Protein AF-A0A948SR44-F1 (afdb_monomer_lite)

Sequence (592 aa):
MKGLRSACSEPSGSTTYFDCRSCTASMGGALRPRSTVASIEKSAGKRSSASAGLSAGAGSPSSVPTRSSGAGPGAVHAASARSVAAAARRAARARRERIGKRSPAKSVTGKARCYPSPFRMRTSVTWLNDYLDRPASAEEQATLLTAAGLNFDGGDVADNGEPWQEIETTSNRGDCLCHVGLARELCAMSGRRLKPPAAAPRATGGPAAKAVAVRNHDPAACPRYVARVITGVKVGPSPEWLQRRLRAIGQIPRNNLVDCTNFVLFELGHPTHVFDLGTLRGKAIEIRRARKDERFLPIGEGAQELTLAGGELVIADAERPVAIAGVKGGAATAVTAGTTDVLLEIAAFDPVAVRASSRGLRLSSDSSYRFERGVHPAELDAAADRLAALVLETAGGTLLDGAVEAGAPLPPARTVRVRPARVASLLGTPIPVEEVVRALDTLGFSPVPRGDAIDCTVPPRRIDVEREIDLIEEVCRIHGLDRVPMRETLAVRVAPVEPQVSAPRALKSLLVGLGFVESVTHTLVSERSAAPFLRPGEHALRVGDERAGGTPVLRPSVLASLLEVRRRNADAGIAGLRLFEFARRFALRADG

Secondary structure (DSSP, 8-state):
--------------------------------------------------------------------------------TTHHHHHHHHHHHHHHTT--S-PPPP-----------S--EEEEHHHHHHTBSS---HHHHHHHHHHTT-EEEEEEE-TTS-EEEEEE--TT-GGGSSHHHHHHHHHHHHTPPB-PPP--PPP-SSBGGGT-EEEES-TTT-SEEEEEEEES----PPPHHHHHHHHHTT-----HHHHHHHHHHHHHS--EEEEETTTSGGGEEEEEEPPTT-EE-BSSTT--PEEP-S--EEEE-SSSEEEETTTEEBGGG---TT--SEEEEEEE--HHHHHHHHHHTT---HHHHHHTT---GGGHHHHHHHHHHHHHHHH--EEPBS-EEEEPPPPPPPEEEE-HHHHHHHHSS---HHHHHHHHHHTT--EEEETTEEEEE--TT-TT--SHHHHHHHHHHHH-GGGSPPPS-----PPPPPHHHHHHHHHHHHHHHTTPEE----SEE-HHHHGGGPPTTEE--B---GGGTT--EEPS-HHHHHHHHHHHHHHTT-----EE-------EETT-

Radius of gyration: 35.46 Å; chains: 1; bounding box: 107×74×106 Å

Structure (mmCIF, N/CA/C/O backbone):
data_AF-A0A948SR44-F1
#
_entry.id   AF-A0A948SR44-F1
#
loop_
_atom_site.group_PDB
_atom_site.id
_atom_site.type_symbol
_atom_site.label_atom_id
_atom_site.label_alt_id
_atom_site.label_comp_id
_atom_site.label_asym_id
_atom_site.label_entity_id
_atom_site.label_seq_id
_atom_site.pdbx_PDB_ins_code
_atom_site.Cartn_x
_atom_site.Cartn_y
_atom_site.Cartn_z
_atom_site.occupancy
_atom_site.B_iso_or_equiv
_atom_site.auth_seq_id
_atom_site.auth_comp_id
_atom_site.auth_asym_id
_atom_site.auth_atom_id
_atom_site.pdbx_PDB_model_num
ATOM 1 N N . MET A 1 1 ? 39.463 -13.042 -71.184 1.00 32.03 1 MET A N 1
ATOM 2 C CA . MET A 1 1 ? 39.809 -11.676 -71.648 1.00 32.03 1 MET A CA 1
ATOM 3 C C . MET A 1 1 ? 39.903 -10.794 -70.405 1.00 32.03 1 MET A C 1
ATOM 5 O O . MET A 1 1 ? 38.896 -10.646 -69.738 1.00 32.03 1 MET A O 1
ATOM 9 N N . LYS A 1 2 ? 41.087 -10.611 -69.804 1.00 27.77 2 LYS A N 1
ATOM 10 C CA . LYS A 1 2 ? 42.069 -9.518 -70.008 1.00 27.77 2 LYS A CA 1
ATOM 11 C C . LYS A 1 2 ? 41.503 -8.090 -69.846 1.00 27.77 2 LYS A C 1
ATOM 13 O O . LYS A 1 2 ? 40.742 -7.657 -70.697 1.00 27.77 2 LYS A O 1
ATOM 18 N N . GLY A 1 3 ? 42.053 -7.376 -68.849 1.00 28.42 3 GLY A N 1
ATOM 19 C CA . GLY A 1 3 ? 42.149 -5.905 -68.740 1.00 28.42 3 GLY A CA 1
ATOM 20 C C . GLY A 1 3 ? 41.019 -5.247 -67.935 1.00 28.42 3 GLY A C 1
ATOM 21 O O . GLY A 1 3 ? 39.873 -5.580 -68.162 1.00 28.42 3 GLY A O 1
ATOM 22 N N . LEU A 1 4 ? 41.226 -4.320 -66.993 1.00 26.72 4 LEU A N 1
ATOM 23 C CA . LEU A 1 4 ? 42.393 -3.514 -66.625 1.00 26.72 4 LEU A CA 1
ATOM 24 C C . LEU A 1 4 ? 42.277 -3.033 -65.162 1.00 26.72 4 LEU A C 1
ATOM 26 O O . LEU A 1 4 ? 41.190 -2.914 -64.608 1.00 26.72 4 LEU A O 1
ATOM 30 N N . ARG A 1 5 ? 43.442 -2.743 -64.574 1.00 29.03 5 ARG A N 1
ATOM 31 C CA . ARG A 1 5 ? 43.679 -2.157 -63.247 1.00 29.03 5 ARG A CA 1
ATOM 32 C C . ARG A 1 5 ? 43.415 -0.642 -63.245 1.00 29.03 5 ARG A C 1
ATOM 34 O O . ARG A 1 5 ? 43.778 0.013 -64.215 1.00 29.03 5 ARG A O 1
ATOM 41 N N . SER A 1 6 ? 43.026 -0.082 -62.098 1.00 26.80 6 SER A N 1
ATOM 42 C CA . SER A 1 6 ? 43.653 1.148 -61.582 1.00 26.80 6 SER A CA 1
ATOM 43 C C . SER A 1 6 ? 43.547 1.216 -60.057 1.00 26.80 6 SER A C 1
ATOM 45 O O . SER A 1 6 ? 42.462 1.088 -59.495 1.00 26.80 6 SER A O 1
ATOM 47 N N . ALA A 1 7 ? 44.695 1.410 -59.416 1.00 26.88 7 ALA A N 1
ATOM 48 C CA . ALA A 1 7 ? 44.876 1.652 -57.994 1.00 26.88 7 ALA A CA 1
ATOM 49 C C . ALA A 1 7 ? 44.863 3.162 -57.695 1.00 26.88 7 ALA A C 1
ATOM 51 O O . ALA A 1 7 ? 45.322 3.926 -58.536 1.00 26.88 7 ALA A O 1
ATOM 52 N N . CYS A 1 8 ? 44.408 3.541 -56.498 1.00 23.77 8 CYS A N 1
ATOM 53 C CA . CYS A 1 8 ? 44.755 4.763 -55.747 1.00 23.77 8 CYS A CA 1
ATOM 54 C C . CYS A 1 8 ? 44.333 4.497 -54.286 1.00 23.77 8 CYS A C 1
ATOM 56 O O . CYS A 1 8 ? 43.147 4.374 -54.004 1.00 23.77 8 CYS A O 1
ATOM 58 N N . SER A 1 9 ? 45.250 4.035 -53.431 1.00 26.42 9 SER A N 1
ATOM 59 C CA . SER A 1 9 ? 46.101 4.831 -52.524 1.00 26.42 9 SER A CA 1
ATOM 60 C C . SER A 1 9 ? 45.364 5.309 -51.262 1.00 26.42 9 SER A C 1
ATOM 62 O O . SER A 1 9 ? 44.596 6.269 -51.293 1.00 26.42 9 SER A O 1
ATOM 64 N N . GLU A 1 10 ? 45.650 4.620 -50.156 1.00 26.20 10 GLU A N 1
ATOM 65 C CA . GLU A 1 10 ? 45.365 5.014 -48.773 1.00 26.20 10 GLU A CA 1
ATOM 66 C C . GLU A 1 10 ? 46.025 6.356 -48.408 1.00 26.20 10 GLU A C 1
ATOM 68 O O . GLU A 1 10 ? 47.126 6.650 -48.881 1.00 26.20 10 GLU A O 1
ATOM 73 N N . PRO A 1 11 ? 45.452 7.097 -47.448 1.00 28.73 11 PRO A N 1
ATOM 74 C CA . PRO A 1 11 ? 46.230 7.879 -46.509 1.00 28.73 11 PRO A CA 1
ATOM 75 C C . PRO A 1 11 ? 46.216 7.202 -45.135 1.00 28.73 11 PRO A C 1
ATOM 77 O O . PRO A 1 11 ? 45.189 7.086 -44.465 1.00 28.73 11 PRO A O 1
ATOM 80 N N . SER A 1 12 ? 47.412 6.808 -44.710 1.00 29.56 12 SER A N 1
ATOM 81 C CA . SER A 1 12 ? 47.789 6.532 -43.331 1.00 29.56 12 SER A CA 1
ATOM 82 C C . SER A 1 12 ? 47.390 7.693 -42.411 1.00 29.56 12 SER A C 1
ATOM 84 O O . SER A 1 12 ? 47.919 8.799 -42.527 1.00 29.56 12 SER A O 1
ATOM 86 N N . GLY A 1 13 ? 46.487 7.424 -41.473 1.00 25.50 13 GLY A N 1
ATOM 87 C CA . GLY A 1 13 ? 46.111 8.333 -40.395 1.00 25.50 13 GLY A CA 1
ATOM 88 C C . GL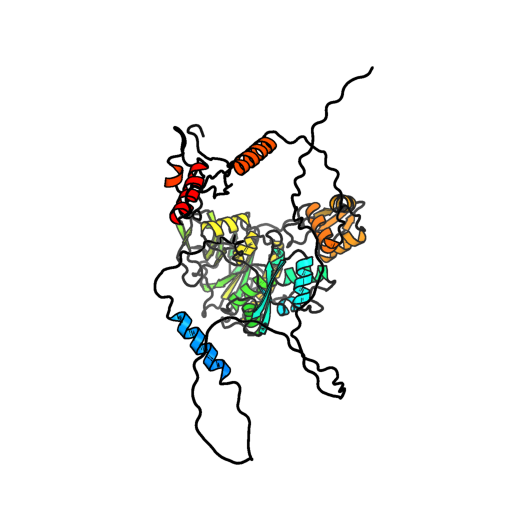Y A 1 13 ? 45.884 7.536 -39.120 1.00 25.50 13 GLY A C 1
ATOM 89 O O . GLY A 1 13 ? 44.780 7.062 -38.862 1.00 25.50 13 GLY A O 1
ATOM 90 N N . SER A 1 14 ? 46.945 7.366 -38.333 1.00 26.50 14 SER A N 1
ATOM 91 C CA . SER A 1 14 ? 46.899 6.804 -36.986 1.00 26.50 14 SER A CA 1
ATOM 92 C C . SER A 1 14 ? 45.957 7.637 -36.114 1.00 26.50 14 SER A C 1
ATOM 94 O O . SER A 1 14 ? 46.321 8.718 -35.652 1.00 26.50 14 SER A O 1
ATOM 96 N N . THR A 1 15 ? 44.744 7.137 -35.895 1.00 24.95 15 THR A N 1
ATOM 97 C CA . THR A 1 15 ? 43.820 7.682 -34.901 1.00 24.95 15 THR A CA 1
ATOM 98 C C . THR A 1 15 ? 43.794 6.710 -33.738 1.00 24.95 15 THR A C 1
ATOM 100 O O . THR A 1 15 ? 43.246 5.615 -33.833 1.00 24.95 15 THR A O 1
ATOM 103 N N . THR A 1 16 ? 44.441 7.100 -32.647 1.00 23.78 16 THR A N 1
ATOM 104 C CA . THR A 1 16 ? 44.384 6.429 -31.352 1.00 23.78 16 THR A CA 1
ATOM 105 C C . THR A 1 16 ? 42.935 6.454 -30.867 1.00 23.78 16 THR A C 1
ATOM 107 O O . THR A 1 16 ? 42.444 7.470 -30.377 1.00 23.78 16 THR A O 1
ATOM 110 N N . TYR A 1 17 ? 42.224 5.342 -31.038 1.00 22.47 17 TYR A N 1
ATOM 111 C CA . TYR A 1 17 ? 40.960 5.098 -30.358 1.00 22.47 17 TYR A CA 1
ATOM 112 C C . TYR A 1 17 ? 41.281 4.747 -28.902 1.00 22.47 17 TYR A C 1
ATOM 114 O O . TYR A 1 17 ? 41.867 3.704 -28.623 1.00 22.47 17 TYR A O 1
ATOM 122 N N . PHE A 1 18 ? 40.915 5.626 -27.968 1.00 22.59 18 PHE A N 1
ATOM 123 C CA . PHE A 1 18 ? 40.733 5.221 -26.577 1.00 22.59 18 PHE A CA 1
ATOM 124 C C . PHE A 1 18 ? 39.450 4.390 -26.519 1.00 22.59 18 PHE A C 1
ATOM 126 O O . PHE A 1 18 ? 38.344 4.920 -26.415 1.00 22.59 18 PHE A O 1
ATOM 133 N N . ASP A 1 19 ? 39.619 3.081 -26.656 1.00 22.66 19 ASP A N 1
ATOM 134 C CA . ASP A 1 19 ? 38.599 2.095 -26.346 1.00 22.66 19 ASP A CA 1
ATOM 135 C C . ASP A 1 19 ? 38.562 1.926 -24.820 1.00 22.66 19 ASP A C 1
ATOM 137 O O . ASP A 1 19 ? 39.536 1.499 -24.201 1.00 22.66 19 ASP A O 1
ATOM 141 N N . CYS A 1 20 ? 37.463 2.340 -24.190 1.00 21.33 20 CYS A N 1
ATOM 142 C CA . CYS A 1 20 ? 37.204 2.074 -22.780 1.00 21.33 20 CYS A CA 1
ATOM 143 C C . CYS A 1 20 ? 36.020 1.115 -22.692 1.00 21.33 20 CYS A C 1
ATOM 145 O O . CYS A 1 20 ? 34.874 1.508 -22.460 1.00 21.33 20 CYS A O 1
ATOM 147 N N . ARG A 1 21 ? 36.322 -0.166 -22.900 1.00 22.80 21 ARG A N 1
ATOM 148 C CA . ARG A 1 21 ? 35.551 -1.286 -22.370 1.00 22.80 21 ARG A CA 1
ATOM 149 C C . ARG A 1 21 ? 36.509 -2.316 -21.786 1.00 22.80 21 ARG A C 1
ATOM 151 O O . ARG A 1 21 ? 37.095 -3.108 -22.511 1.00 22.80 21 ARG A O 1
ATOM 158 N N . SER A 1 22 ? 36.572 -2.365 -20.463 1.00 23.50 22 SER A N 1
ATOM 159 C CA . SER A 1 22 ? 36.711 -3.635 -19.758 1.00 23.50 22 SER A CA 1
ATOM 160 C C . SER A 1 22 ? 36.036 -3.569 -18.390 1.00 23.50 22 SER A C 1
ATOM 162 O O . SER A 1 22 ? 36.180 -2.632 -17.608 1.00 23.50 22 SER A O 1
ATOM 164 N N . CYS A 1 23 ? 35.211 -4.588 -18.190 1.00 21.28 23 CYS A N 1
ATOM 165 C CA . CYS A 1 23 ? 34.472 -4.970 -17.007 1.00 21.28 23 CYS A CA 1
ATOM 166 C C . CYS A 1 23 ? 35.320 -5.071 -15.726 1.00 21.28 23 CYS A C 1
ATOM 168 O O . CYS A 1 23 ? 36.438 -5.573 -15.734 1.00 21.28 23 CYS A O 1
ATOM 170 N N . THR A 1 24 ? 34.694 -4.628 -14.633 1.00 25.09 24 THR A N 1
ATOM 171 C CA . THR A 1 24 ? 34.648 -5.216 -13.281 1.00 25.09 24 THR A CA 1
ATOM 172 C C . THR A 1 24 ? 35.725 -6.224 -12.864 1.00 25.09 24 THR A C 1
ATOM 174 O O . THR A 1 24 ? 35.754 -7.353 -13.349 1.00 25.09 24 THR A O 1
ATOM 177 N N . ALA A 1 25 ? 36.430 -5.893 -11.779 1.00 22.66 25 ALA A N 1
ATOM 178 C CA . ALA A 1 25 ? 36.800 -6.865 -10.757 1.00 22.66 25 ALA A CA 1
ATOM 179 C C . ALA A 1 25 ? 36.624 -6.249 -9.358 1.00 22.66 25 ALA A C 1
ATOM 181 O O . ALA A 1 25 ? 36.996 -5.106 -9.101 1.00 22.66 25 ALA A O 1
ATOM 182 N N . SER A 1 26 ? 35.997 -7.043 -8.496 1.00 23.89 26 SER A N 1
ATOM 183 C CA . SER A 1 26 ? 35.790 -6.900 -7.055 1.00 23.89 26 SER A CA 1
ATOM 184 C C . SER A 1 26 ? 36.950 -6.279 -6.273 1.00 23.89 26 SER A C 1
ATOM 186 O O . SER A 1 26 ? 38.090 -6.634 -6.541 1.00 23.89 26 SER A O 1
ATOM 188 N N . MET A 1 27 ? 36.636 -5.494 -5.236 1.00 23.95 27 MET A N 1
ATOM 189 C CA . MET A 1 27 ? 37.148 -5.550 -3.846 1.00 23.95 27 MET A CA 1
ATOM 190 C C . MET A 1 27 ? 36.381 -4.454 -3.081 1.00 23.95 27 MET A C 1
ATOM 192 O O . MET A 1 27 ? 36.293 -3.325 -3.545 1.00 23.95 27 MET A O 1
ATOM 196 N N . GLY A 1 28 ? 35.663 -4.729 -1.996 1.00 23.19 28 GLY A N 1
ATOM 197 C CA . GLY A 1 28 ? 36.169 -5.372 -0.787 1.00 23.19 28 GLY A CA 1
ATOM 198 C C . GLY A 1 28 ? 36.473 -4.268 0.232 1.00 23.19 28 GLY A C 1
ATOM 199 O O . GLY A 1 28 ? 37.236 -3.354 -0.059 1.00 23.19 28 GLY A O 1
ATOM 200 N N . GLY A 1 29 ? 35.797 -4.311 1.382 1.00 24.59 29 GLY A N 1
ATOM 201 C CA . GLY A 1 29 ? 35.664 -3.220 2.349 1.00 24.59 29 GLY A CA 1
ATOM 202 C C . GLY A 1 29 ? 36.954 -2.515 2.785 1.00 24.59 29 GLY A C 1
ATOM 203 O O . GLY A 1 29 ? 37.979 -3.131 3.067 1.00 24.59 29 GLY A O 1
ATOM 204 N N . ALA A 1 30 ? 36.864 -1.193 2.933 1.00 23.64 30 ALA A N 1
ATOM 205 C CA . ALA A 1 30 ? 37.888 -0.384 3.578 1.00 23.64 30 ALA A CA 1
ATOM 206 C C . ALA A 1 30 ? 37.836 -0.584 5.105 1.00 23.64 30 ALA A C 1
ATOM 208 O O . ALA A 1 30 ? 37.155 0.136 5.837 1.00 23.64 30 ALA A O 1
ATOM 209 N N . LEU A 1 31 ? 38.584 -1.577 5.588 1.00 24.83 31 LEU A N 1
ATOM 210 C CA . LEU A 1 31 ? 39.013 -1.675 6.980 1.00 24.83 31 LEU A CA 1
ATOM 211 C C . LEU A 1 31 ? 40.046 -0.576 7.276 1.00 24.83 31 LEU A C 1
ATOM 213 O O . LEU A 1 31 ? 41.020 -0.384 6.551 1.00 24.83 31 LEU A O 1
ATOM 217 N N . ARG A 1 32 ? 39.816 0.149 8.374 1.00 24.95 32 ARG A N 1
ATOM 218 C CA . ARG A 1 32 ? 40.737 1.137 8.956 1.00 24.95 32 ARG A CA 1
ATOM 219 C C . ARG A 1 32 ? 42.116 0.500 9.207 1.00 24.95 32 ARG A C 1
ATOM 221 O O . ARG A 1 32 ? 42.153 -0.612 9.736 1.00 24.95 32 ARG A O 1
ATOM 228 N N . PRO A 1 33 ? 43.245 1.186 8.945 1.00 24.55 33 PRO A N 1
ATOM 229 C CA . PRO A 1 33 ? 44.553 0.615 9.231 1.00 24.55 33 PRO A CA 1
ATOM 230 C C . PRO A 1 33 ? 44.781 0.562 10.748 1.00 24.55 33 PRO A C 1
ATOM 232 O O . PRO A 1 33 ? 44.991 1.582 11.405 1.00 24.55 33 PRO A O 1
ATOM 235 N N . ARG A 1 34 ? 44.742 -0.652 11.308 1.00 23.08 34 ARG A N 1
ATOM 236 C CA . ARG A 1 34 ? 45.440 -0.992 12.551 1.00 23.08 34 ARG A CA 1
ATOM 237 C C . ARG A 1 34 ? 46.899 -1.254 12.183 1.00 23.08 34 ARG A C 1
ATOM 239 O O . ARG A 1 34 ? 47.189 -2.165 11.418 1.00 23.08 34 ARG A O 1
ATOM 246 N N . SER A 1 35 ? 47.812 -0.450 12.713 1.00 23.91 35 SER A N 1
ATOM 247 C CA . SER A 1 35 ? 49.251 -0.682 12.613 1.00 23.91 35 SER A CA 1
ATOM 248 C C . SER A 1 35 ? 49.639 -1.873 13.488 1.00 23.91 35 SER A C 1
ATOM 250 O O . SER A 1 35 ? 49.479 -1.816 14.708 1.00 23.91 35 SER A O 1
ATOM 252 N N . THR A 1 36 ? 50.157 -2.937 12.883 1.00 23.00 36 THR A N 1
ATOM 253 C CA . THR A 1 36 ? 50.847 -4.022 13.590 1.00 23.00 36 THR A CA 1
ATOM 254 C C . THR A 1 36 ? 52.317 -3.970 13.196 1.00 23.00 36 THR A C 1
ATOM 256 O O . THR A 1 36 ? 52.651 -3.946 12.015 1.00 23.00 36 THR A O 1
ATOM 259 N N . VAL A 1 37 ? 53.186 -3.881 14.199 1.00 22.73 37 VAL A N 1
ATOM 260 C CA . VAL A 1 37 ? 54.641 -3.909 14.045 1.00 22.73 37 VAL A CA 1
ATOM 261 C C . VAL A 1 37 ? 55.049 -5.358 13.810 1.00 22.73 37 VAL A C 1
ATOM 263 O O . VAL A 1 37 ? 54.844 -6.195 14.686 1.00 22.73 37 VAL A O 1
ATOM 266 N N . ALA A 1 38 ? 55.627 -5.649 12.649 1.00 22.39 38 ALA A N 1
ATOM 267 C CA . ALA A 1 38 ? 56.268 -6.925 12.373 1.00 22.39 38 ALA A CA 1
ATOM 268 C C . ALA A 1 38 ? 57.770 -6.689 12.171 1.00 22.39 38 ALA A C 1
ATOM 270 O O . ALA A 1 38 ? 58.180 -6.053 11.206 1.00 22.39 38 ALA A O 1
ATOM 271 N N . SER A 1 39 ? 58.541 -7.203 13.133 1.00 23.44 39 SER A N 1
ATOM 272 C CA . SER A 1 39 ? 59.989 -7.465 13.120 1.00 23.44 39 SER A CA 1
ATOM 273 C C . SER A 1 39 ? 60.963 -6.305 12.861 1.00 23.44 39 SER A C 1
ATOM 275 O O . SER A 1 39 ? 61.016 -5.689 11.803 1.00 23.44 39 SER A O 1
ATOM 277 N N . ILE A 1 40 ? 61.820 -6.103 13.864 1.00 21.75 40 ILE A N 1
ATOM 278 C CA . ILE A 1 40 ? 63.070 -5.349 13.820 1.00 21.75 40 ILE A CA 1
ATOM 279 C C . ILE A 1 40 ? 64.179 -6.359 13.524 1.00 21.75 40 ILE A C 1
ATOM 281 O O . ILE A 1 40 ? 64.438 -7.225 14.356 1.00 21.75 40 ILE A O 1
ATOM 285 N N . GLU A 1 41 ? 64.878 -6.201 12.404 1.00 22.33 41 GLU A N 1
ATOM 286 C CA . GLU A 1 41 ? 66.204 -6.790 12.224 1.00 22.33 41 GLU A CA 1
ATOM 287 C C . GLU A 1 41 ? 67.242 -5.678 12.088 1.00 22.33 41 GLU A C 1
ATOM 289 O O . GLU A 1 41 ? 67.149 -4.779 11.253 1.00 22.33 41 GLU A O 1
ATOM 294 N N . LYS A 1 42 ? 68.226 -5.727 12.989 1.00 20.27 42 LYS A N 1
ATOM 295 C CA . LYS A 1 42 ? 69.430 -4.903 12.970 1.00 20.27 42 LYS A CA 1
ATOM 296 C C . LYS A 1 42 ? 70.442 -5.570 12.047 1.00 20.27 42 LYS A C 1
ATOM 298 O O . LYS A 1 42 ? 70.819 -6.710 12.296 1.00 20.27 42 LYS A O 1
ATOM 303 N N . SER A 1 43 ? 70.991 -4.823 11.098 1.00 22.73 43 SER A N 1
ATOM 304 C CA . SER A 1 43 ? 72.321 -5.114 10.568 1.00 22.73 43 SER A CA 1
ATOM 305 C C . SER A 1 43 ? 73.217 -3.889 10.710 1.00 22.73 43 SER A C 1
ATOM 307 O O . SER A 1 43 ? 72.810 -2.735 10.569 1.00 22.73 43 SER A O 1
ATOM 309 N N . ALA A 1 44 ? 74.432 -4.179 11.152 1.00 24.33 44 ALA A N 1
ATOM 310 C CA . ALA A 1 44 ? 75.452 -3.241 11.557 1.00 24.33 44 ALA A CA 1
ATOM 311 C C . ALA A 1 44 ? 76.312 -2.815 10.361 1.00 24.33 44 ALA A C 1
ATOM 313 O O . ALA A 1 44 ? 76.577 -3.618 9.473 1.00 24.33 44 ALA A O 1
ATOM 314 N N . GLY A 1 45 ? 76.863 -1.600 10.421 1.00 24.56 45 GLY A N 1
ATOM 315 C CA . GLY A 1 45 ? 78.131 -1.299 9.754 1.00 24.56 45 GLY A CA 1
ATOM 316 C C . GLY A 1 45 ? 78.125 -0.167 8.727 1.00 24.56 45 GLY A C 1
ATOM 317 O O . GLY A 1 45 ? 77.679 -0.329 7.605 1.00 24.56 45 GLY A O 1
ATOM 318 N N . LYS A 1 46 ? 78.790 0.922 9.132 1.00 24.66 46 LYS A N 1
ATOM 319 C CA . LYS A 1 46 ? 79.657 1.821 8.343 1.00 24.66 46 LYS A CA 1
ATOM 320 C C . LYS A 1 46 ? 79.066 2.614 7.156 1.00 24.66 46 LYS A C 1
ATOM 322 O O . LYS A 1 46 ? 78.818 2.109 6.076 1.00 24.66 46 LYS A O 1
ATOM 327 N N . ARG A 1 47 ? 79.033 3.934 7.393 1.00 24.78 47 ARG A N 1
ATOM 328 C CA . ARG A 1 47 ? 79.335 5.076 6.499 1.00 24.78 47 ARG A CA 1
ATOM 329 C C . ARG A 1 47 ? 79.494 4.772 4.995 1.00 24.78 47 ARG A C 1
ATOM 331 O O . ARG A 1 47 ? 80.561 4.337 4.582 1.00 24.78 47 ARG A O 1
ATOM 338 N N . SER A 1 48 ? 78.554 5.268 4.192 1.00 25.97 48 SER A N 1
ATOM 339 C CA . SER A 1 48 ? 78.846 6.035 2.969 1.00 25.97 48 SER A CA 1
ATOM 340 C C . SER A 1 48 ? 77.596 6.779 2.493 1.00 25.97 48 SER A C 1
ATOM 342 O O . SER A 1 48 ? 76.488 6.256 2.528 1.00 25.97 48 SER A O 1
ATOM 344 N N . SER A 1 49 ? 77.798 8.023 2.078 1.00 22.19 49 SER A N 1
ATOM 345 C CA . SER A 1 49 ? 76.834 8.957 1.496 1.00 22.19 49 SER A CA 1
ATOM 346 C C . SER A 1 49 ? 76.184 8.463 0.200 1.00 22.19 49 SER A C 1
ATOM 348 O O . SER A 1 49 ? 76.895 7.947 -0.657 1.00 22.19 49 SER A O 1
ATOM 350 N N . ALA A 1 50 ? 74.903 8.782 -0.012 1.00 22.39 50 ALA A N 1
ATOM 351 C CA . ALA A 1 50 ? 74.367 9.163 -1.324 1.00 22.39 50 ALA A CA 1
ATOM 352 C C . ALA A 1 50 ? 73.033 9.921 -1.170 1.00 22.39 50 ALA A C 1
ATOM 354 O O . ALA A 1 50 ? 72.208 9.602 -0.317 1.00 22.39 50 ALA A O 1
ATOM 355 N N . SER A 1 51 ? 72.860 10.951 -1.991 1.00 20.44 51 SER A N 1
ATOM 356 C CA . SER A 1 51 ? 71.759 11.917 -2.028 1.00 20.44 51 SER A CA 1
ATOM 357 C C . SER A 1 51 ? 70.768 11.646 -3.164 1.00 20.44 51 SER A C 1
ATOM 359 O O . SER A 1 51 ? 71.206 11.299 -4.255 1.00 20.44 51 SER A O 1
ATOM 361 N N . ALA A 1 52 ? 69.485 11.962 -2.957 1.00 22.03 52 ALA A N 1
ATOM 362 C CA . ALA A 1 52 ? 68.541 12.540 -3.934 1.00 22.03 52 ALA A CA 1
ATOM 363 C C . ALA A 1 52 ? 67.262 12.913 -3.148 1.00 22.03 52 ALA A C 1
ATOM 365 O O . ALA A 1 52 ? 66.797 12.114 -2.349 1.00 22.03 52 ALA A O 1
ATOM 366 N N . GLY A 1 53 ? 66.634 14.086 -3.215 1.00 20.56 53 GLY A N 1
ATOM 367 C CA . GLY A 1 53 ? 66.655 15.154 -4.206 1.00 20.56 53 GLY A CA 1
ATOM 368 C C . GLY A 1 53 ? 65.203 15.494 -4.568 1.00 20.56 53 GLY A C 1
ATOM 369 O O . GLY A 1 53 ? 64.736 15.093 -5.624 1.00 20.56 53 GLY A O 1
ATOM 370 N N . LEU A 1 54 ? 64.471 16.190 -3.686 1.00 22.02 54 LEU A N 1
ATOM 371 C CA . LEU A 1 54 ? 63.180 16.816 -4.009 1.00 22.02 54 LEU A CA 1
ATOM 372 C C . LEU A 1 54 ? 63.424 18.315 -4.211 1.00 22.02 54 LEU A C 1
ATOM 374 O O . LEU A 1 54 ? 63.752 19.034 -3.269 1.00 22.02 54 LEU A O 1
ATOM 378 N N . SER A 1 55 ? 63.313 18.758 -5.462 1.00 21.36 55 SER A N 1
ATOM 379 C CA . SER A 1 55 ? 63.425 20.157 -5.875 1.00 21.36 55 SER A CA 1
ATOM 380 C C . SER A 1 55 ? 62.117 20.901 -5.604 1.00 21.36 55 SER A C 1
ATOM 382 O O . SER A 1 55 ? 61.060 20.515 -6.101 1.00 21.36 55 SER A O 1
ATOM 384 N N . ALA A 1 56 ? 62.212 21.997 -4.853 1.00 25.48 56 ALA A N 1
ATOM 385 C CA . ALA A 1 56 ? 61.252 23.091 -4.853 1.00 25.48 56 ALA A CA 1
ATOM 386 C C . ALA A 1 56 ? 62.043 24.398 -5.036 1.00 25.48 56 ALA A C 1
ATOM 388 O O . ALA A 1 56 ? 62.700 24.866 -4.109 1.00 25.48 56 ALA A O 1
ATOM 389 N N . GLY A 1 57 ? 62.027 24.966 -6.245 1.00 22.64 57 GLY A N 1
ATOM 390 C CA . GLY A 1 57 ? 62.370 26.376 -6.474 1.00 22.64 57 GLY A CA 1
ATOM 391 C C . GLY A 1 57 ? 61.131 27.250 -6.226 1.00 22.64 57 GLY A C 1
ATOM 392 O O . GLY A 1 57 ? 60.011 26.766 -6.336 1.00 22.64 57 GLY A O 1
ATOM 393 N N . ALA A 1 58 ? 61.207 28.535 -5.895 1.00 25.98 58 ALA A N 1
ATOM 394 C CA . ALA A 1 58 ? 62.324 29.452 -5.727 1.00 25.98 58 ALA A CA 1
ATOM 395 C C . ALA A 1 58 ? 61.851 30.606 -4.811 1.00 25.98 58 ALA A C 1
ATOM 397 O O . ALA A 1 58 ? 60.673 30.967 -4.837 1.00 25.98 58 ALA A O 1
ATOM 398 N N . GLY A 1 59 ? 62.756 31.192 -4.024 1.00 24.38 59 GLY A N 1
ATOM 399 C CA . GLY A 1 59 ? 62.501 32.390 -3.213 1.00 24.38 59 GLY A CA 1
ATOM 400 C C . GLY A 1 59 ? 63.546 32.576 -2.110 1.00 24.38 59 GLY A C 1
ATOM 401 O O . GLY A 1 59 ? 63.584 31.805 -1.159 1.00 24.38 59 GLY A O 1
ATOM 402 N N . SER A 1 60 ? 64.411 33.573 -2.287 1.00 24.72 60 SER A N 1
ATOM 403 C CA . SER A 1 60 ? 65.661 33.876 -1.569 1.00 24.72 60 SER A CA 1
ATOM 404 C C . SER A 1 60 ? 65.495 34.282 -0.084 1.00 24.72 60 SER A C 1
ATOM 406 O O . SER A 1 60 ? 64.391 34.627 0.336 1.00 24.72 60 SER A O 1
ATOM 408 N N . PRO A 1 61 ? 66.583 34.271 0.719 1.00 24.84 61 PRO A N 1
ATOM 409 C CA . PRO A 1 61 ? 66.531 34.227 2.181 1.00 24.84 61 PRO A CA 1
ATOM 410 C C . PRO A 1 61 ? 66.654 35.605 2.849 1.00 24.84 61 PRO A C 1
ATOM 412 O O . PRO A 1 61 ? 67.256 36.526 2.303 1.00 24.84 61 PRO A O 1
ATOM 415 N N . SER A 1 62 ? 66.204 35.705 4.102 1.00 23.03 62 SER A N 1
ATOM 416 C CA . SER A 1 62 ? 66.709 36.722 5.031 1.00 23.03 62 SER A CA 1
ATOM 417 C C . SER A 1 62 ? 66.771 36.176 6.459 1.00 23.03 62 SER A C 1
ATOM 419 O O . SER A 1 62 ? 65.788 35.675 7.002 1.00 23.03 62 SER A O 1
ATOM 421 N N . SER A 1 63 ? 67.970 36.267 7.023 1.00 21.64 63 SER A N 1
ATOM 422 C CA . SER A 1 63 ? 68.438 35.818 8.333 1.00 21.64 63 SER A CA 1
ATOM 423 C C . SER A 1 63 ? 67.834 36.576 9.520 1.00 21.64 63 SER A C 1
ATOM 425 O O . SER A 1 63 ? 67.642 37.787 9.449 1.00 21.64 63 SER A O 1
ATOM 427 N N . VAL A 1 64 ? 67.671 35.885 10.653 1.00 24.41 64 VAL A N 1
ATOM 428 C CA . VAL A 1 64 ? 67.476 36.484 11.987 1.00 24.41 64 VAL A CA 1
ATOM 429 C C . VAL A 1 64 ? 68.641 36.040 12.887 1.00 24.41 64 VAL A C 1
ATOM 431 O O . VAL A 1 64 ? 68.962 34.850 12.883 1.00 24.41 64 VAL A O 1
ATOM 434 N N . PRO A 1 65 ? 69.292 36.943 13.644 1.00 22.58 65 PRO A N 1
ATOM 435 C CA . PRO A 1 65 ? 70.395 36.589 14.529 1.00 22.58 65 PRO A CA 1
ATOM 436 C C . PRO A 1 65 ? 69.891 36.048 15.875 1.00 22.58 65 PRO A C 1
ATOM 438 O O . PRO A 1 65 ? 68.938 36.559 16.461 1.00 22.58 65 PRO A O 1
ATOM 441 N N . THR A 1 66 ? 70.582 35.036 16.392 1.00 25.45 66 THR A N 1
ATOM 442 C CA . THR A 1 66 ? 70.441 34.526 17.762 1.00 25.45 66 THR A CA 1
ATOM 443 C C . THR A 1 66 ? 71.418 35.222 18.707 1.00 25.45 66 THR A C 1
ATOM 445 O O . THR A 1 66 ? 72.577 35.431 18.345 1.00 25.45 66 THR A O 1
ATOM 448 N N . ARG A 1 67 ? 71.010 35.469 19.958 1.00 22.67 67 ARG A N 1
ATOM 449 C CA . ARG A 1 67 ? 71.932 35.693 21.081 1.00 22.67 67 ARG A CA 1
ATOM 450 C C . ARG A 1 67 ? 71.556 34.842 22.295 1.00 22.67 67 ARG A C 1
ATOM 452 O O . ARG A 1 67 ? 70.427 34.920 22.760 1.00 22.67 67 ARG A O 1
ATOM 459 N N . SER A 1 68 ? 72.591 34.150 22.791 1.00 25.58 68 SER A N 1
ATOM 460 C CA . SER A 1 68 ? 72.932 33.839 24.195 1.00 25.58 68 SER A CA 1
ATOM 461 C C . SER A 1 68 ? 72.003 32.922 25.004 1.00 25.58 68 SER A C 1
ATOM 463 O O . SER A 1 68 ? 70.796 32.984 24.854 1.00 25.58 68 SER A O 1
ATOM 465 N N . SER A 1 69 ? 72.453 32.110 25.961 1.00 25.69 69 SER A N 1
ATOM 466 C CA . SER A 1 69 ? 73.769 31.605 26.390 1.00 25.69 69 SER A CA 1
ATOM 467 C C . SER A 1 69 ? 73.493 30.673 27.578 1.00 25.69 69 SER A C 1
ATOM 469 O O . SER A 1 69 ? 72.662 31.024 28.408 1.00 25.69 69 SER A O 1
ATOM 471 N N . GLY A 1 70 ? 74.245 29.579 27.719 1.00 25.55 70 GLY A N 1
ATOM 472 C CA . GLY A 1 70 ? 74.587 29.030 29.040 1.00 25.55 70 GLY A CA 1
ATOM 473 C C . GLY A 1 70 ? 73.701 27.933 29.653 1.00 25.55 70 GLY A C 1
ATOM 474 O O . GLY A 1 70 ? 72.625 28.203 30.163 1.00 25.55 70 GLY A O 1
ATOM 475 N N . ALA A 1 71 ? 74.318 26.747 29.735 1.00 24.98 71 ALA A N 1
ATOM 476 C CA . ALA A 1 71 ? 74.407 25.860 30.906 1.00 24.98 71 ALA A CA 1
ATOM 477 C C . ALA A 1 71 ? 73.271 24.871 31.263 1.00 24.98 71 ALA A C 1
ATOM 479 O O . ALA A 1 71 ? 72.190 25.246 31.696 1.00 24.98 71 ALA A O 1
ATOM 480 N N . GLY A 1 72 ? 73.659 23.585 31.274 1.00 26.86 72 GLY A N 1
ATOM 481 C CA . GLY A 1 72 ? 73.434 22.693 32.424 1.00 26.86 72 GLY A CA 1
ATOM 482 C C . GLY A 1 72 ? 72.376 21.592 32.256 1.00 26.86 72 GLY A C 1
ATOM 483 O O . GLY A 1 72 ? 71.215 21.916 32.035 1.00 26.86 72 GLY A O 1
ATOM 484 N N . PRO A 1 73 ? 72.730 20.295 32.380 1.00 25.45 73 PRO A N 1
ATOM 485 C CA . PRO A 1 73 ? 71.843 19.179 32.067 1.00 25.45 73 PRO A CA 1
ATOM 486 C C . PRO A 1 73 ? 71.011 18.744 33.282 1.00 25.45 73 PRO A C 1
ATOM 488 O O . PRO A 1 73 ? 71.553 18.495 34.355 1.00 25.45 73 PRO A O 1
ATOM 491 N N . GLY A 1 74 ? 69.705 18.564 33.086 1.00 28.53 74 GLY A N 1
ATOM 492 C CA . GLY A 1 74 ? 68.854 17.854 34.042 1.00 28.53 74 GLY A CA 1
ATOM 493 C C . GLY A 1 74 ? 67.424 18.374 34.098 1.00 28.53 74 GLY A C 1
ATOM 494 O O . GLY A 1 74 ? 67.129 19.215 34.934 1.00 28.53 74 GLY A O 1
ATOM 495 N N . ALA A 1 75 ? 66.573 17.832 33.217 1.00 25.58 75 ALA A N 1
ATOM 496 C CA . ALA A 1 75 ? 65.108 17.683 33.303 1.00 25.58 75 ALA A CA 1
ATOM 497 C C . ALA A 1 75 ? 64.419 18.084 31.991 1.00 25.58 75 ALA A C 1
ATOM 499 O O . ALA A 1 75 ? 64.400 19.257 31.631 1.00 25.58 75 ALA A O 1
ATOM 500 N N . VAL A 1 76 ? 63.774 17.126 31.312 1.00 25.25 76 VAL A N 1
ATOM 501 C CA . VAL A 1 76 ? 62.677 17.433 30.382 1.00 25.25 76 VAL A CA 1
ATOM 502 C C . VAL A 1 76 ? 61.568 16.393 30.529 1.00 25.25 76 VAL A C 1
ATOM 504 O O . VAL A 1 76 ? 61.675 15.255 30.075 1.00 25.25 76 VAL A O 1
ATOM 507 N N . HIS A 1 77 ? 60.489 16.845 31.168 1.00 25.34 77 HIS A N 1
ATOM 508 C CA . HIS A 1 77 ? 59.125 16.368 30.984 1.00 25.34 77 HIS A CA 1
ATOM 509 C C . HIS A 1 77 ? 58.560 16.845 29.632 1.00 25.34 77 HIS A C 1
ATOM 511 O O . HIS A 1 77 ? 58.960 17.867 29.082 1.00 25.34 77 HIS A O 1
ATOM 517 N N . ALA A 1 78 ? 57.581 16.093 29.136 1.00 33.69 78 ALA A N 1
ATOM 518 C CA . ALA A 1 78 ? 56.852 16.258 27.883 1.00 33.69 78 ALA A CA 1
ATOM 519 C C . ALA A 1 78 ? 56.153 17.622 27.657 1.00 33.69 78 ALA A C 1
ATOM 521 O O . ALA A 1 78 ? 55.502 18.151 28.553 1.00 33.69 78 ALA A O 1
ATOM 522 N N . ALA A 1 79 ? 56.145 18.096 26.402 1.00 26.56 79 ALA A N 1
ATOM 523 C CA . ALA A 1 79 ? 55.117 18.986 25.831 1.00 26.56 79 ALA A CA 1
ATOM 524 C C . ALA A 1 79 ? 55.136 18.841 24.290 1.00 26.56 79 ALA A C 1
ATOM 526 O O . ALA A 1 79 ? 56.160 19.081 23.665 1.00 26.56 79 ALA A O 1
ATOM 527 N N . SER A 1 80 ? 54.157 18.216 23.627 1.00 28.86 80 SER A N 1
ATOM 528 C CA . SER A 1 80 ? 52.742 18.540 23.342 1.00 28.86 80 SER A CA 1
ATOM 529 C C . SER A 1 80 ? 52.530 19.229 21.981 1.00 28.86 80 SER A C 1
ATOM 531 O O . SER A 1 80 ? 53.054 20.302 21.687 1.00 28.86 80 SER A O 1
ATOM 533 N N . ALA A 1 81 ? 51.694 18.588 21.162 1.00 33.03 81 ALA A N 1
ATOM 534 C CA . ALA A 1 81 ? 51.337 18.883 19.775 1.00 33.03 81 ALA A CA 1
ATOM 535 C C . ALA A 1 81 ? 50.496 20.169 19.564 1.00 33.03 81 ALA A C 1
ATOM 537 O O . ALA A 1 81 ? 49.678 20.245 18.646 1.00 33.03 81 ALA A O 1
ATOM 538 N N . ARG A 1 82 ? 50.672 21.201 20.401 1.00 34.59 82 ARG A N 1
ATOM 539 C CA . ARG A 1 82 ? 49.904 22.460 20.322 1.00 34.59 82 ARG A CA 1
ATOM 540 C C . ARG A 1 82 ? 50.516 23.537 19.413 1.00 34.59 82 ARG A C 1
ATOM 542 O O . ARG A 1 82 ? 49.805 24.474 19.061 1.00 34.59 82 ARG A O 1
ATOM 549 N N . SER A 1 83 ? 51.766 23.410 18.961 1.00 33.41 83 SER A N 1
ATOM 550 C CA . SER A 1 83 ? 52.419 24.435 18.119 1.00 33.41 83 SER A CA 1
ATOM 551 C C . SER A 1 83 ? 52.116 24.309 16.616 1.00 33.41 83 SER A C 1
ATOM 553 O O . SER A 1 83 ? 52.044 25.318 15.916 1.00 33.41 83 SER A O 1
ATOM 555 N N . VAL A 1 84 ? 51.831 23.101 16.116 1.00 36.16 84 VAL A N 1
ATOM 556 C CA . VAL A 1 84 ? 51.560 22.856 14.682 1.00 36.16 84 VAL A CA 1
ATOM 557 C C . VAL A 1 84 ? 50.140 23.295 14.283 1.00 36.16 84 VAL A C 1
ATOM 559 O O . VAL A 1 84 ? 49.916 23.818 13.191 1.00 36.16 84 VAL A O 1
ATOM 562 N N . ALA A 1 85 ? 49.176 23.196 15.203 1.00 38.88 85 ALA A N 1
ATOM 563 C CA . ALA A 1 85 ? 47.790 23.609 14.966 1.00 38.88 85 ALA A CA 1
ATOM 564 C C . ALA A 1 85 ? 47.598 25.143 14.920 1.00 38.88 85 ALA A C 1
ATOM 566 O O . ALA A 1 85 ? 46.651 25.628 14.295 1.00 38.88 85 ALA A O 1
ATOM 567 N N . ALA A 1 86 ? 48.488 25.921 15.548 1.00 36.81 86 ALA A N 1
ATOM 568 C CA . ALA A 1 86 ? 48.403 27.384 15.576 1.00 36.81 86 ALA A CA 1
ATOM 569 C C . ALA A 1 86 ? 48.887 28.036 14.263 1.00 36.81 86 ALA A C 1
ATOM 571 O O . ALA A 1 86 ? 48.308 29.031 13.816 1.00 36.81 86 ALA A O 1
ATOM 572 N N . ALA A 1 87 ? 49.886 27.443 13.598 1.00 35.38 87 ALA A N 1
ATOM 573 C CA . ALA A 1 87 ? 50.416 27.930 12.321 1.00 35.38 87 ALA A CA 1
ATOM 574 C C . ALA A 1 87 ? 49.426 27.720 11.155 1.00 35.38 87 ALA A C 1
ATOM 576 O O . ALA A 1 87 ? 49.204 28.629 10.352 1.00 35.38 87 ALA A O 1
ATOM 577 N N . ALA A 1 88 ? 48.733 26.574 11.122 1.00 40.75 88 ALA A N 1
ATOM 578 C CA . ALA A 1 88 ? 47.726 26.271 10.099 1.00 40.75 88 ALA A CA 1
ATOM 579 C C . ALA A 1 88 ? 46.489 27.193 10.177 1.00 40.75 88 ALA A C 1
ATOM 581 O O . ALA A 1 88 ? 45.926 27.586 9.153 1.00 40.75 88 ALA A O 1
ATOM 582 N N . ARG A 1 89 ? 46.090 27.609 11.390 1.00 42.34 89 ARG A N 1
ATOM 583 C CA . ARG A 1 89 ? 44.939 28.509 11.603 1.00 42.34 89 ARG A CA 1
ATOM 584 C C . ARG A 1 89 ? 45.222 29.957 11.180 1.00 42.34 89 ARG A C 1
ATOM 586 O O . ARG A 1 89 ? 44.314 30.624 10.686 1.00 42.34 89 ARG A O 1
ATOM 593 N N . ARG A 1 90 ? 46.468 30.440 11.301 1.00 38.38 90 ARG A N 1
ATOM 594 C CA . ARG A 1 90 ? 46.863 31.784 10.827 1.00 38.38 90 ARG A CA 1
ATOM 595 C C . ARG A 1 90 ? 46.949 31.871 9.297 1.00 38.38 90 ARG A C 1
ATOM 597 O O . ARG A 1 90 ? 46.492 32.864 8.735 1.00 38.38 90 ARG A O 1
ATOM 604 N N . ALA A 1 91 ? 47.412 30.817 8.618 1.00 38.44 91 ALA A N 1
ATOM 605 C CA . ALA A 1 91 ? 47.439 30.760 7.151 1.00 38.44 91 ALA A CA 1
ATOM 606 C C . ALA A 1 91 ? 46.027 30.696 6.525 1.00 38.44 91 ALA A C 1
ATOM 608 O O . ALA A 1 91 ? 45.765 31.326 5.499 1.00 38.44 91 ALA A O 1
ATOM 609 N N . ALA A 1 92 ? 45.082 30.001 7.172 1.00 40.53 92 ALA A N 1
ATOM 610 C CA . ALA A 1 92 ? 43.691 29.918 6.716 1.00 40.53 92 ALA A CA 1
ATOM 611 C C . ALA A 1 92 ? 42.905 31.233 6.903 1.00 40.53 92 ALA A C 1
ATOM 613 O O . ALA A 1 92 ? 42.026 31.544 6.096 1.00 40.53 92 ALA A O 1
ATOM 614 N N . ARG A 1 93 ? 43.237 32.030 7.932 1.00 37.28 93 ARG A N 1
ATOM 615 C CA . ARG A 1 93 ? 42.599 33.331 8.198 1.00 37.28 93 ARG A CA 1
ATOM 616 C C . ARG A 1 93 ? 43.043 34.411 7.204 1.00 37.28 93 ARG A C 1
ATOM 618 O O . ARG A 1 93 ? 42.191 35.100 6.653 1.00 37.28 93 ARG A O 1
ATOM 625 N N . ALA A 1 94 ? 44.333 34.468 6.865 1.00 34.34 94 ALA A N 1
ATOM 626 C CA . ALA A 1 94 ? 44.860 35.408 5.867 1.00 34.34 94 ALA A CA 1
ATOM 627 C C . ALA A 1 94 ? 44.335 35.148 4.436 1.00 34.34 94 ALA A C 1
ATOM 629 O O . ALA A 1 94 ? 44.264 36.065 3.619 1.00 34.34 94 ALA A O 1
ATOM 630 N N . ARG A 1 95 ? 43.907 33.913 4.131 1.00 34.38 95 ARG A N 1
ATOM 631 C CA . ARG A 1 95 ? 43.302 33.554 2.835 1.00 34.38 95 ARG A CA 1
ATOM 632 C C . ARG A 1 95 ? 41.815 33.928 2.736 1.00 34.38 95 ARG A C 1
ATOM 634 O O . ARG A 1 95 ? 41.311 34.085 1.628 1.00 34.38 95 ARG A O 1
ATOM 641 N N . ARG A 1 96 ? 41.120 34.101 3.870 1.00 37.62 96 ARG A N 1
ATOM 642 C CA . ARG A 1 96 ? 39.700 34.505 3.922 1.00 37.62 96 ARG A CA 1
ATOM 643 C C . ARG A 1 96 ? 39.483 36.018 3.821 1.00 37.62 96 ARG A C 1
ATOM 645 O O . ARG A 1 96 ? 38.427 36.426 3.359 1.00 37.62 96 ARG A O 1
ATOM 652 N N . GLU A 1 97 ? 40.466 36.843 4.177 1.00 35.69 97 GLU A N 1
ATOM 653 C CA . GLU A 1 97 ? 40.323 38.312 4.174 1.00 35.69 97 GLU A CA 1
ATOM 654 C C . GLU A 1 97 ? 40.667 38.983 2.822 1.00 35.69 97 GLU A C 1
ATOM 656 O O . GLU A 1 97 ? 40.418 40.172 2.652 1.00 35.69 97 GLU A O 1
ATOM 661 N N . ARG A 1 98 ? 41.156 38.239 1.812 1.00 33.16 98 ARG A N 1
ATOM 662 C CA . ARG A 1 98 ? 41.440 38.766 0.452 1.00 33.16 98 ARG A CA 1
ATOM 663 C C . ARG A 1 98 ? 40.347 38.538 -0.599 1.00 33.16 98 ARG A C 1
ATOM 665 O O . ARG A 1 98 ? 40.517 38.967 -1.736 1.00 33.16 98 ARG A O 1
ATOM 672 N N . ILE A 1 99 ? 39.230 37.897 -0.257 1.00 34.62 99 ILE A N 1
ATOM 673 C CA . ILE A 1 99 ? 38.114 37.671 -1.192 1.00 34.62 99 ILE A CA 1
ATOM 674 C C . ILE A 1 99 ? 36.891 38.426 -0.670 1.00 34.62 99 ILE A C 1
ATOM 676 O O . ILE A 1 99 ? 36.002 37.863 -0.038 1.00 34.62 99 ILE A O 1
ATOM 680 N N . GLY A 1 100 ? 36.880 39.735 -0.912 1.00 29.61 100 GLY A N 1
ATOM 681 C CA . GLY A 1 100 ? 35.744 40.614 -0.667 1.00 29.61 100 GLY A CA 1
ATOM 682 C C . GLY A 1 100 ? 35.184 41.156 -1.982 1.00 29.61 100 GLY A C 1
ATOM 683 O O . GLY A 1 100 ? 35.911 41.781 -2.745 1.00 29.61 100 GLY A O 1
ATOM 684 N N . LYS A 1 101 ? 33.872 40.957 -2.177 1.00 35.25 101 LYS A N 1
ATOM 685 C CA . LYS A 1 101 ? 32.976 41.551 -3.194 1.00 35.25 101 LYS A CA 1
ATOM 686 C C . LYS A 1 101 ? 33.114 41.053 -4.644 1.00 35.25 101 LYS A C 1
ATOM 688 O O . LYS A 1 101 ? 33.666 41.734 -5.497 1.00 35.25 101 LYS A O 1
ATOM 693 N N . ARG A 1 102 ? 32.453 39.926 -4.939 1.00 28.70 102 ARG A N 1
ATOM 694 C CA . ARG A 1 102 ? 31.684 39.669 -6.181 1.00 28.70 102 ARG A CA 1
ATOM 695 C C . ARG A 1 102 ? 30.796 38.434 -5.960 1.00 28.70 102 ARG A C 1
ATOM 697 O O . ARG A 1 102 ? 31.300 37.384 -5.575 1.00 28.70 102 ARG A O 1
ATOM 704 N N . SER A 1 103 ? 29.482 38.577 -6.145 1.00 28.28 103 SER A N 1
ATOM 705 C CA . SER A 1 103 ? 28.515 37.472 -6.038 1.00 28.28 103 SER A CA 1
ATOM 706 C C . SER A 1 103 ? 28.839 36.374 -7.055 1.00 28.28 103 SER A C 1
ATOM 708 O O . SER A 1 103 ? 28.965 36.695 -8.238 1.00 28.28 103 SER A O 1
ATOM 710 N N . PRO A 1 104 ? 28.941 35.092 -6.661 1.00 27.34 104 PRO A N 1
ATOM 711 C CA . PRO A 1 104 ? 29.123 34.026 -7.628 1.00 27.34 104 PRO A CA 1
ATOM 712 C C . PRO A 1 104 ? 27.765 33.648 -8.228 1.00 27.34 104 PRO A C 1
ATOM 714 O O . PRO A 1 104 ? 26.819 33.299 -7.518 1.00 27.34 104 PRO A O 1
ATOM 717 N N . ALA A 1 105 ? 27.680 33.721 -9.556 1.00 26.25 105 ALA A N 1
ATOM 718 C CA . ALA A 1 105 ? 26.603 33.127 -10.330 1.00 26.25 105 ALA A CA 1
ATOM 719 C C . ALA A 1 105 ? 26.500 31.630 -9.992 1.00 26.25 105 ALA A C 1
ATOM 721 O O . ALA A 1 105 ? 27.497 30.907 -10.013 1.00 26.25 105 ALA A O 1
ATOM 722 N N . LYS A 1 106 ? 25.289 31.172 -9.658 1.00 25.55 106 LYS A N 1
ATOM 723 C CA . LYS A 1 106 ? 24.999 29.758 -9.401 1.00 25.55 106 LYS A CA 1
ATOM 724 C C . LYS A 1 106 ? 25.322 28.948 -10.658 1.00 25.55 106 LYS A C 1
ATOM 726 O O . LYS A 1 106 ? 24.674 29.122 -11.688 1.00 25.55 106 LYS A O 1
ATOM 731 N N . SER A 1 107 ? 26.289 28.041 -10.559 1.00 23.28 107 SER A N 1
ATOM 732 C CA . SER A 1 107 ? 26.458 26.956 -11.516 1.00 23.28 107 SER A CA 1
ATOM 733 C C . SER A 1 107 ? 25.230 26.050 -11.423 1.00 23.28 107 SER A C 1
ATOM 735 O O . SER A 1 107 ? 24.989 25.379 -10.421 1.00 23.28 107 SER A O 1
ATOM 737 N N . VAL A 1 108 ? 24.402 26.058 -12.465 1.00 26.12 108 VAL A N 1
ATOM 738 C CA . VAL A 1 108 ? 23.310 25.094 -12.611 1.00 26.12 108 VAL A CA 1
ATOM 739 C C . VAL A 1 108 ? 23.916 23.818 -13.186 1.00 26.12 108 VAL A C 1
ATOM 741 O O . VAL A 1 108 ? 23.814 23.537 -14.374 1.00 26.12 108 VAL A O 1
ATOM 744 N N . THR A 1 109 ? 24.588 23.040 -12.340 1.00 25.53 109 THR A N 1
ATOM 745 C CA . THR A 1 109 ? 24.738 21.605 -12.583 1.00 25.53 109 THR A CA 1
ATOM 746 C C . THR A 1 109 ? 23.405 20.969 -12.216 1.00 25.53 109 THR A C 1
ATOM 748 O O . THR A 1 109 ? 23.142 20.602 -11.071 1.00 25.53 109 THR A O 1
ATOM 751 N N . GLY A 1 110 ? 22.506 20.917 -13.198 1.00 26.44 110 GLY A N 1
ATOM 752 C CA . GLY A 1 110 ? 21.261 20.173 -13.096 1.00 26.44 110 GLY A CA 1
ATOM 753 C C . GLY A 1 110 ? 21.572 18.688 -12.961 1.00 26.44 110 GLY A C 1
ATOM 754 O O . GLY A 1 110 ? 21.568 17.962 -13.947 1.00 26.44 110 GLY A O 1
ATOM 755 N N . LYS A 1 111 ? 21.834 18.221 -11.734 1.00 25.05 111 LYS A N 1
ATOM 756 C CA . LYS A 1 111 ? 21.525 16.838 -11.380 1.00 25.05 111 LYS A CA 1
ATOM 757 C C . LYS A 1 111 ? 20.044 16.678 -11.694 1.00 25.05 111 LYS A C 1
ATOM 759 O O . LYS A 1 111 ? 19.228 17.368 -11.078 1.00 25.05 111 LYS A O 1
ATOM 764 N N . ALA A 1 112 ? 19.706 15.817 -12.649 1.00 24.69 112 ALA A N 1
ATOM 765 C CA . ALA A 1 112 ? 18.366 15.268 -12.726 1.00 24.69 112 ALA A CA 1
ATOM 766 C C . ALA A 1 112 ? 18.080 14.691 -11.336 1.00 24.69 112 ALA A C 1
ATOM 768 O O . ALA A 1 112 ? 18.653 13.678 -10.938 1.00 24.69 112 ALA A O 1
ATOM 769 N N . ARG A 1 113 ? 17.302 15.417 -10.529 1.00 25.42 113 ARG A N 1
ATOM 770 C CA . ARG A 1 113 ? 16.764 14.854 -9.302 1.00 25.42 113 ARG A CA 1
ATOM 771 C C . ARG A 1 113 ? 15.778 13.810 -9.792 1.00 25.42 113 ARG A C 1
ATOM 773 O O . ARG A 1 113 ? 14.691 14.173 -10.231 1.00 25.42 113 ARG A O 1
ATOM 780 N N . CYS A 1 114 ? 16.146 12.533 -9.715 1.00 23.91 114 CYS A N 1
ATOM 781 C CA . CYS A 1 114 ? 15.141 11.547 -9.350 1.00 23.91 114 CYS A CA 1
ATOM 782 C C . CYS A 1 114 ? 14.514 12.106 -8.076 1.00 23.91 114 CYS A C 1
ATOM 784 O O . CYS A 1 114 ? 15.191 12.251 -7.055 1.00 23.91 114 CYS A O 1
ATOM 786 N N . TYR A 1 115 ? 13.288 12.607 -8.199 1.00 29.86 115 TYR A N 1
ATOM 787 C CA . TYR A 1 115 ? 12.564 13.124 -7.057 1.00 29.86 115 TYR A CA 1
ATOM 788 C C . TYR A 1 115 ? 12.496 11.973 -6.055 1.00 29.86 115 TYR A C 1
ATOM 790 O O . TYR A 1 115 ? 12.033 10.899 -6.442 1.00 29.86 115 TYR A O 1
ATOM 798 N N . PRO A 1 116 ? 12.975 12.135 -4.809 1.00 31.20 116 PRO A N 1
ATOM 799 C CA . PRO A 1 116 ? 12.619 11.167 -3.793 1.00 31.20 116 PRO A CA 1
ATOM 800 C C . PRO A 1 116 ? 11.093 11.125 -3.778 1.00 31.20 116 PRO A C 1
ATOM 802 O O . PRO A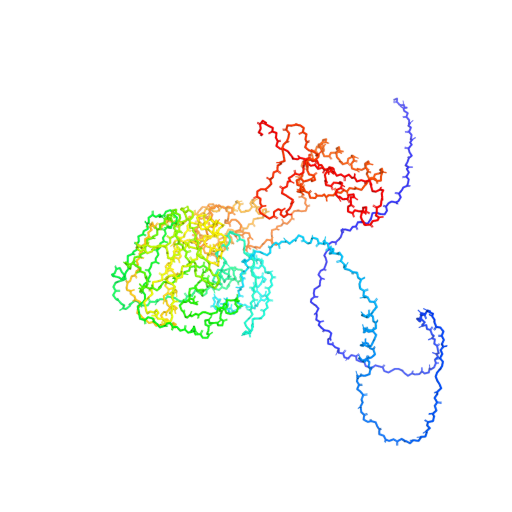 1 116 ? 10.451 12.173 -3.658 1.00 31.20 116 PRO A O 1
ATOM 805 N N . SER A 1 117 ? 10.519 9.936 -3.970 1.00 39.06 117 SER A N 1
ATOM 806 C CA . SER A 1 117 ? 9.139 9.701 -3.561 1.00 39.06 117 SER A CA 1
ATOM 807 C C . SER A 1 117 ? 9.007 10.299 -2.156 1.00 39.06 117 SER A C 1
ATOM 809 O O . SER A 1 117 ? 9.816 9.952 -1.295 1.00 39.06 117 SER A O 1
ATOM 811 N N . PRO A 1 118 ? 8.068 11.227 -1.898 1.00 44.75 118 PRO A N 1
ATOM 812 C CA . PRO A 1 118 ? 7.895 11.790 -0.559 1.00 44.75 118 PRO A CA 1
ATOM 813 C C . PRO A 1 118 ? 7.491 10.722 0.471 1.00 44.75 118 PRO A C 1
ATOM 815 O O . PRO A 1 118 ? 7.529 10.983 1.666 1.00 44.75 118 PRO A O 1
ATOM 818 N N . PHE A 1 119 ? 7.154 9.517 0.006 1.00 55.69 119 PHE A N 1
ATOM 819 C CA . PHE A 1 119 ? 6.868 8.344 0.811 1.00 55.69 119 PHE A CA 1
ATOM 820 C C . PHE A 1 119 ? 7.936 7.296 0.534 1.00 55.69 119 PHE A C 1
ATOM 822 O O . PHE A 1 119 ? 7.788 6.444 -0.345 1.00 55.69 119 PHE A O 1
ATOM 829 N N . ARG A 1 120 ? 9.042 7.407 1.261 1.00 65.25 120 ARG A N 1
ATOM 830 C CA . ARG A 1 120 ? 9.966 6.299 1.459 1.00 65.25 120 ARG A CA 1
ATOM 831 C C . ARG A 1 120 ? 9.643 5.680 2.812 1.00 65.25 120 ARG A C 1
ATOM 833 O O . ARG A 1 120 ? 9.450 6.397 3.796 1.00 65.25 120 ARG A O 1
ATOM 840 N N . MET A 1 121 ? 9.499 4.361 2.846 1.00 79.56 121 MET A N 1
ATOM 841 C CA . MET A 1 121 ? 9.141 3.669 4.075 1.00 79.56 121 MET A CA 1
ATOM 842 C C . MET A 1 121 ? 10.409 3.398 4.878 1.00 79.56 121 MET A C 1
ATOM 844 O O . MET A 1 121 ? 11.251 2.597 4.473 1.00 79.56 121 MET A O 1
ATOM 848 N N . ARG A 1 122 ? 10.516 4.026 6.051 1.00 91.25 122 ARG A N 1
ATOM 849 C CA . ARG A 1 122 ? 11.454 3.576 7.078 1.00 91.25 122 ARG A CA 1
ATOM 850 C C . ARG A 1 122 ? 10.872 2.363 7.790 1.00 91.25 122 ARG A C 1
ATOM 852 O O . ARG A 1 122 ? 9.698 2.339 8.153 1.00 91.25 122 ARG A O 1
ATOM 859 N N . THR A 1 123 ? 11.714 1.369 7.994 1.00 94.12 123 THR A N 1
ATOM 860 C CA . THR A 1 123 ? 11.397 0.094 8.635 1.00 94.12 123 THR A CA 1
ATOM 861 C C . THR A 1 123 ? 12.372 -0.114 9.781 1.00 94.12 123 THR A C 1
ATOM 863 O O . THR A 1 123 ? 13.522 0.309 9.695 1.00 94.12 123 THR A O 1
ATOM 866 N N . SER A 1 124 ? 11.934 -0.731 10.871 1.00 96.44 124 SER A N 1
ATOM 867 C CA . SER A 1 124 ? 12.803 -1.066 11.998 1.00 96.44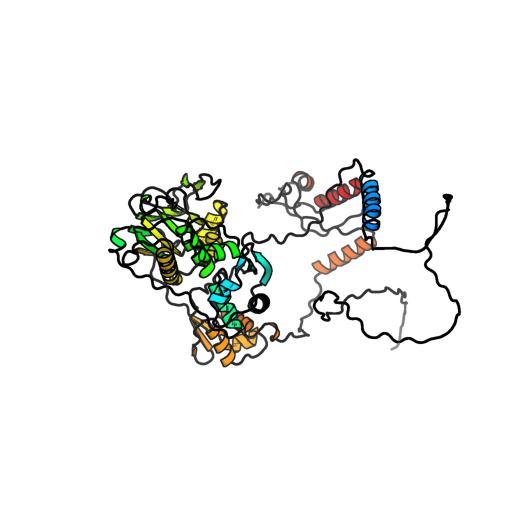 124 SER A CA 1
ATOM 868 C C . SER A 1 124 ? 13.277 -2.512 11.869 1.00 96.44 124 SER A C 1
ATOM 870 O O . SER A 1 124 ? 12.462 -3.430 11.772 1.00 96.44 124 SER A O 1
ATOM 872 N N . VAL A 1 125 ? 14.596 -2.723 11.921 1.00 96.38 125 VAL A N 1
ATOM 873 C CA . VAL A 1 125 ? 15.221 -4.058 11.816 1.00 96.38 125 VAL A CA 1
ATOM 874 C C . VAL A 1 125 ? 14.736 -4.973 12.938 1.00 96.38 125 VAL A C 1
ATOM 876 O O . VAL A 1 125 ? 14.416 -6.141 12.718 1.00 96.38 125 VAL A O 1
ATOM 879 N N . THR A 1 126 ? 14.683 -4.439 14.157 1.00 96.50 126 THR A N 1
ATOM 880 C CA . THR A 1 126 ? 14.282 -5.179 15.355 1.00 96.50 126 THR A CA 1
ATOM 881 C C . THR A 1 126 ? 12.783 -5.443 15.377 1.00 96.50 126 THR A C 1
ATOM 883 O O . THR A 1 126 ? 12.381 -6.486 15.872 1.00 96.50 126 THR A O 1
ATOM 886 N N . TRP A 1 127 ? 11.959 -4.540 14.840 1.00 96.81 127 TRP A N 1
ATOM 887 C CA . TRP A 1 127 ? 10.514 -4.757 14.731 1.00 96.81 127 TRP A CA 1
ATOM 888 C C . TRP A 1 127 ? 10.212 -5.834 13.705 1.00 96.81 127 TRP A C 1
ATOM 890 O O . TRP A 1 127 ? 9.446 -6.753 13.965 1.00 96.81 127 TRP A O 1
ATOM 900 N N . LEU A 1 128 ? 10.882 -5.778 12.559 1.00 96.38 128 LEU A N 1
ATOM 901 C CA . LEU A 1 128 ? 10.739 -6.798 11.538 1.00 96.38 128 LEU A CA 1
ATOM 902 C C . LEU A 1 128 ? 11.129 -8.191 12.070 1.00 96.38 128 LEU A C 1
ATOM 904 O O . LEU A 1 128 ? 10.451 -9.174 11.775 1.00 96.38 128 LEU A O 1
ATOM 908 N N . ASN A 1 129 ? 12.174 -8.271 12.904 1.00 97.38 129 ASN A N 1
ATOM 909 C CA . ASN A 1 129 ? 12.615 -9.519 13.533 1.00 97.38 129 ASN A CA 1
ATOM 910 C C . ASN A 1 129 ? 11.579 -10.141 14.490 1.00 97.38 129 ASN A C 1
ATOM 912 O O . ASN A 1 129 ? 11.644 -11.352 14.707 1.00 97.38 129 ASN A O 1
ATOM 916 N N . ASP A 1 130 ? 10.609 -9.380 15.013 1.00 96.81 130 ASP A N 1
ATOM 917 C CA . ASP A 1 130 ? 9.525 -9.936 15.843 1.00 96.81 130 ASP A CA 1
ATOM 918 C C . ASP A 1 130 ? 8.668 -10.942 15.052 1.00 96.81 130 ASP A C 1
ATOM 920 O O . ASP A 1 130 ? 8.145 -11.907 15.616 1.00 96.81 130 ASP A O 1
ATOM 924 N N . TYR A 1 131 ? 8.576 -10.756 13.730 1.00 97.88 131 TYR A N 1
ATOM 925 C CA . TYR A 1 131 ? 7.789 -11.598 12.827 1.00 97.88 131 TYR A CA 1
ATOM 926 C C . TYR A 1 131 ? 8.593 -12.746 12.207 1.00 97.88 131 TYR A C 1
ATOM 928 O O . TYR A 1 131 ? 8.060 -13.490 11.384 1.00 97.88 131 TYR A O 1
ATOM 936 N N . LEU A 1 132 ? 9.859 -12.927 12.595 1.00 97.75 132 LEU A N 1
ATOM 937 C CA . LEU A 1 132 ? 10.713 -14.008 12.107 1.00 97.75 132 LEU A CA 1
ATOM 938 C C . LEU A 1 132 ? 10.925 -15.063 13.194 1.00 97.75 132 LEU A C 1
ATOM 940 O O . LEU A 1 132 ? 11.138 -14.755 14.370 1.00 97.75 132 LEU A O 1
ATOM 944 N N . ASP A 1 133 ? 10.905 -16.344 12.821 1.00 96.94 133 ASP A N 1
ATOM 945 C CA . ASP A 1 133 ? 11.257 -17.428 13.740 1.00 96.94 133 ASP A CA 1
ATOM 946 C C . ASP A 1 133 ? 12.688 -17.307 14.270 1.00 96.94 133 ASP A C 1
ATOM 948 O O . ASP A 1 133 ? 12.911 -17.474 15.472 1.00 96.94 133 ASP A O 1
ATOM 952 N N . ARG A 1 134 ? 13.614 -16.927 13.387 1.00 96.44 134 ARG A N 1
ATOM 953 C CA . ARG A 1 134 ? 15.019 -16.636 13.673 1.00 96.44 134 ARG A CA 1
ATOM 954 C C . ARG A 1 134 ? 15.353 -15.214 13.210 1.00 96.44 134 ARG A C 1
ATOM 956 O O . ARG A 1 134 ? 15.049 -14.894 12.059 1.00 96.44 134 ARG A O 1
ATOM 963 N N . PRO A 1 135 ? 16.002 -14.378 14.042 1.00 97.19 135 PRO A N 1
ATOM 964 C CA . PRO A 1 135 ? 16.318 -13.006 13.658 1.00 97.19 135 PRO A CA 1
ATOM 965 C C . PRO A 1 135 ? 17.295 -12.958 12.474 1.00 97.19 135 PRO A C 1
ATOM 967 O O . PRO A 1 135 ? 18.036 -13.909 12.210 1.00 97.19 135 PRO A O 1
ATOM 970 N N . ALA A 1 136 ? 17.285 -11.835 11.765 1.00 97.06 136 ALA A N 1
ATOM 971 C CA . ALA A 1 136 ? 18.232 -11.481 10.715 1.00 97.06 136 ALA A CA 1
ATOM 972 C C . ALA A 1 136 ? 18.966 -10.188 11.099 1.00 97.06 136 ALA A C 1
ATOM 974 O O . ALA A 1 136 ? 18.391 -9.306 11.751 1.00 97.06 136 ALA A O 1
ATOM 975 N N . SER A 1 137 ? 20.238 -10.073 10.712 1.00 96.75 137 SER A N 1
ATOM 976 C CA . SER A 1 137 ? 20.973 -8.808 10.848 1.00 96.75 137 SER A CA 1
ATOM 977 C C . SER A 1 137 ? 20.427 -7.765 9.864 1.00 96.75 137 SER A C 1
ATOM 979 O O . SER A 1 137 ? 19.748 -8.116 8.901 1.00 96.75 137 SER A O 1
ATOM 981 N N . ALA A 1 138 ? 20.734 -6.481 10.073 1.00 95.81 138 ALA A N 1
ATOM 982 C CA . ALA A 1 138 ? 20.342 -5.434 9.123 1.00 95.81 138 ALA A CA 1
ATOM 983 C C . ALA A 1 138 ? 20.886 -5.719 7.708 1.00 95.81 138 ALA A C 1
ATOM 985 O O . ALA A 1 138 ? 20.144 -5.672 6.736 1.00 95.81 138 ALA A O 1
ATOM 986 N N . GLU A 1 139 ? 22.159 -6.112 7.606 1.00 95.94 139 GLU A N 1
ATOM 987 C CA . GLU A 1 139 ? 22.809 -6.461 6.335 1.00 95.94 139 GLU A CA 1
ATOM 988 C C . GLU A 1 139 ? 22.150 -7.667 5.648 1.00 95.94 139 GLU A C 1
ATOM 990 O O . GLU A 1 139 ? 21.934 -7.657 4.435 1.00 95.94 139 GLU A O 1
ATOM 995 N N . GLU A 1 140 ? 21.779 -8.691 6.422 1.00 96.81 140 GLU A N 1
ATOM 996 C CA . GLU A 1 140 ? 21.074 -9.857 5.892 1.00 96.81 140 GLU A CA 1
ATOM 997 C C . GLU A 1 140 ? 19.672 -9.474 5.397 1.00 96.81 140 GLU A C 1
ATOM 999 O O . GLU A 1 140 ? 19.283 -9.875 4.300 1.00 96.81 140 GLU A O 1
ATOM 1004 N N . GLN A 1 141 ? 18.934 -8.654 6.159 1.00 96.94 141 GLN A N 1
ATOM 1005 C CA . GLN A 1 141 ? 17.626 -8.147 5.736 1.00 96.94 141 GLN A CA 1
ATOM 1006 C C . GLN A 1 141 ? 17.736 -7.354 4.426 1.00 96.94 141 GLN A C 1
ATOM 1008 O O . GLN A 1 141 ? 16.992 -7.638 3.490 1.00 96.94 141 GLN A O 1
ATOM 1013 N N . ALA A 1 142 ? 18.679 -6.412 4.329 1.00 95.44 142 ALA A N 1
ATOM 1014 C CA . ALA A 1 142 ? 18.901 -5.614 3.123 1.00 95.44 142 ALA A CA 1
ATOM 1015 C C . ALA A 1 142 ? 19.238 -6.487 1.904 1.00 95.44 142 ALA A C 1
ATOM 1017 O O . ALA A 1 142 ? 18.669 -6.295 0.829 1.00 95.44 142 ALA A O 1
ATOM 1018 N N . THR A 1 143 ? 20.123 -7.472 2.078 1.00 95.00 143 THR A N 1
ATOM 1019 C CA . THR A 1 143 ? 20.546 -8.381 1.001 1.00 95.00 143 THR A CA 1
ATOM 1020 C C . THR A 1 143 ? 19.377 -9.219 0.490 1.00 95.00 143 THR A C 1
ATOM 1022 O O . THR A 1 143 ? 19.133 -9.279 -0.714 1.00 95.00 143 THR A O 1
ATOM 1025 N N . LEU A 1 144 ? 18.622 -9.840 1.399 1.00 95.00 144 LEU A N 1
ATOM 1026 C CA . LEU A 1 144 ? 17.499 -10.705 1.043 1.00 95.00 144 LEU A CA 1
ATOM 1027 C C . LEU A 1 144 ? 16.331 -9.918 0.437 1.00 95.00 144 LEU A C 1
ATOM 1029 O O . LEU A 1 144 ? 15.747 -10.376 -0.540 1.00 95.00 144 LEU A O 1
ATOM 1033 N N . LEU A 1 145 ? 16.004 -8.735 0.969 1.00 94.44 145 LEU A N 1
ATOM 1034 C CA . LEU A 1 145 ? 14.961 -7.873 0.400 1.00 94.44 145 LEU A CA 1
ATOM 1035 C C . LEU A 1 145 ? 15.359 -7.352 -0.988 1.00 94.44 145 LEU A C 1
ATOM 1037 O O . LEU A 1 145 ? 14.535 -7.373 -1.899 1.00 94.44 145 LEU A O 1
ATOM 1041 N N . THR A 1 146 ? 16.630 -6.987 -1.188 1.00 93.06 146 THR A N 1
ATOM 1042 C CA . THR A 1 146 ? 17.137 -6.590 -2.514 1.00 93.06 146 THR A CA 1
ATOM 1043 C C . THR A 1 146 ? 17.025 -7.745 -3.508 1.00 93.06 146 THR A C 1
ATOM 1045 O O . THR A 1 146 ? 16.523 -7.555 -4.614 1.00 93.06 146 THR A O 1
ATOM 1048 N N . ALA A 1 147 ? 17.402 -8.962 -3.104 1.00 90.94 147 ALA A N 1
ATOM 1049 C CA . ALA A 1 147 ? 17.218 -10.161 -3.924 1.00 90.94 147 ALA A CA 1
ATOM 1050 C C . ALA A 1 147 ? 15.730 -10.474 -4.189 1.00 90.94 147 ALA A C 1
ATOM 1052 O O . ALA A 1 147 ? 15.385 -10.987 -5.250 1.00 90.94 147 ALA A O 1
ATOM 1053 N N . ALA A 1 148 ? 14.838 -10.103 -3.264 1.00 91.12 148 ALA A N 1
ATOM 1054 C CA . ALA A 1 148 ? 13.389 -10.172 -3.432 1.00 91.12 148 ALA A CA 1
ATOM 1055 C C . ALA A 1 148 ? 12.813 -9.060 -4.331 1.00 91.12 148 ALA A C 1
ATOM 1057 O O . ALA A 1 148 ? 11.593 -9.003 -4.479 1.00 91.12 148 ALA A O 1
ATOM 1058 N N . GLY A 1 149 ? 13.637 -8.187 -4.922 1.00 89.31 149 GLY A N 1
ATOM 1059 C CA . GLY A 1 149 ? 13.200 -7.089 -5.791 1.00 89.31 149 GLY A CA 1
ATOM 1060 C C . GLY A 1 149 ? 12.761 -5.818 -5.053 1.00 89.31 149 GLY A C 1
ATOM 1061 O O . GLY A 1 149 ? 12.102 -4.967 -5.647 1.00 89.31 149 GLY A O 1
ATOM 1062 N N . LEU A 1 150 ? 13.100 -5.683 -3.768 1.00 91.56 150 LEU A N 1
ATOM 1063 C CA . LEU A 1 150 ? 12.817 -4.505 -2.945 1.00 91.56 150 LEU A CA 1
ATOM 1064 C C . LEU A 1 150 ? 14.122 -3.749 -2.681 1.00 91.56 150 LEU A C 1
ATOM 1066 O O . LEU A 1 150 ? 14.968 -4.212 -1.916 1.00 91.56 150 LEU A O 1
ATOM 1070 N N . ASN A 1 151 ? 14.305 -2.596 -3.327 1.00 89.50 151 ASN A N 1
ATOM 1071 C CA . ASN A 1 151 ? 15.583 -1.888 -3.269 1.00 89.50 151 ASN A CA 1
ATOM 1072 C C . ASN A 1 151 ? 15.843 -1.334 -1.869 1.00 89.50 151 ASN A C 1
ATOM 1074 O O . ASN A 1 151 ? 15.005 -0.646 -1.286 1.00 89.50 151 ASN A O 1
ATOM 1078 N N . PHE A 1 152 ? 17.044 -1.580 -1.359 1.00 92.19 152 PHE A N 1
ATOM 1079 C CA . PHE A 1 152 ? 17.543 -0.919 -0.165 1.00 92.19 152 PHE A CA 1
ATOM 1080 C C . PHE A 1 152 ? 18.152 0.444 -0.525 1.00 92.19 152 PHE A C 1
ATOM 1082 O O . PHE A 1 152 ? 19.127 0.515 -1.273 1.00 92.19 152 PHE A O 1
ATOM 1089 N N . ASP A 1 153 ? 17.601 1.520 0.035 1.00 90.12 153 ASP A N 1
ATOM 1090 C CA . ASP A 1 153 ? 18.050 2.897 -0.223 1.00 90.12 153 ASP A CA 1
ATOM 1091 C C . ASP A 1 153 ? 19.038 3.427 0.826 1.00 90.12 153 ASP A C 1
ATOM 1093 O O . ASP A 1 153 ? 19.753 4.404 0.584 1.00 90.12 153 ASP A O 1
ATOM 1097 N N . GLY A 1 154 ? 19.090 2.800 2.000 1.00 91.56 154 GLY A N 1
ATOM 1098 C CA . GLY A 1 154 ? 19.948 3.225 3.099 1.00 91.56 154 GLY A CA 1
ATOM 1099 C C . GLY A 1 154 ? 19.389 2.853 4.465 1.00 91.56 154 GLY A C 1
ATOM 1100 O O . GLY A 1 154 ? 18.304 2.294 4.595 1.00 91.56 154 GLY A O 1
ATOM 1101 N N . GLY A 1 155 ? 20.141 3.170 5.510 1.00 93.12 155 GLY A N 1
ATOM 1102 C CA . GLY A 1 155 ? 19.733 2.948 6.889 1.00 93.12 155 GLY A CA 1
ATOM 1103 C C . GLY A 1 155 ? 20.637 3.697 7.855 1.00 93.12 155 GLY A C 1
ATOM 1104 O O . GLY A 1 155 ? 21.738 4.112 7.489 1.00 93.12 155 GLY A O 1
ATOM 1105 N N . ASP A 1 156 ? 20.158 3.878 9.077 1.00 93.81 156 ASP A N 1
ATOM 1106 C CA . ASP A 1 156 ? 20.903 4.490 10.176 1.00 93.81 156 ASP A CA 1
ATOM 1107 C C . ASP A 1 156 ? 20.333 3.986 11.513 1.00 93.81 156 ASP A C 1
ATOM 1109 O O . ASP A 1 156 ? 19.521 3.059 11.562 1.00 93.81 156 ASP A O 1
ATOM 1113 N N . VAL A 1 157 ? 20.751 4.593 12.616 1.00 93.69 157 VAL A N 1
ATOM 1114 C CA . VAL A 1 157 ? 20.243 4.326 13.957 1.00 93.69 157 VAL A CA 1
ATOM 1115 C C . VAL A 1 157 ? 19.408 5.519 14.415 1.00 93.69 157 VAL A C 1
ATOM 1117 O O . VAL A 1 157 ? 19.832 6.667 14.310 1.00 93.69 157 VAL A O 1
ATOM 1120 N N . ALA A 1 158 ? 18.193 5.262 14.894 1.00 90.56 158 ALA A N 1
ATOM 1121 C CA . ALA A 1 158 ? 17.345 6.295 15.478 1.00 90.56 158 ALA A CA 1
ATOM 1122 C C . ALA A 1 158 ? 17.882 6.739 16.852 1.00 90.56 158 ALA A C 1
ATOM 1124 O O . ALA A 1 158 ? 18.644 6.019 17.496 1.00 90.56 158 ALA A O 1
ATOM 1125 N N . ASP A 1 159 ? 17.428 7.891 17.353 1.00 88.50 159 ASP A N 1
ATOM 1126 C CA . ASP A 1 159 ? 17.877 8.456 18.640 1.00 88.50 159 ASP A CA 1
ATOM 1127 C C . ASP A 1 159 ? 17.687 7.500 19.836 1.00 88.50 159 ASP A C 1
ATOM 1129 O O . ASP A 1 159 ? 18.374 7.604 20.850 1.00 88.50 159 ASP A O 1
ATOM 1133 N N . ASN A 1 160 ? 16.763 6.544 19.718 1.00 87.62 160 ASN A N 1
ATOM 1134 C CA . ASN A 1 160 ? 16.485 5.507 20.714 1.00 87.62 160 ASN A CA 1
ATOM 1135 C C . ASN A 1 160 ? 17.322 4.220 20.534 1.00 87.62 160 ASN A C 1
ATOM 1137 O O . ASN A 1 160 ? 17.000 3.194 21.137 1.00 87.62 160 ASN A O 1
ATOM 1141 N N . GLY A 1 161 ? 18.355 4.251 19.687 1.00 91.12 161 GLY A N 1
ATOM 1142 C CA . GLY A 1 161 ? 19.250 3.127 19.416 1.00 91.12 161 GLY A CA 1
ATOM 1143 C C . GLY A 1 161 ? 18.680 2.059 18.478 1.00 91.12 161 GLY A C 1
ATOM 1144 O O . GLY A 1 161 ? 19.343 1.048 18.252 1.00 91.12 161 GLY A O 1
ATOM 1145 N N . GLU A 1 162 ? 17.471 2.242 17.939 1.00 92.75 162 GLU A N 1
ATOM 1146 C CA . GLU A 1 162 ? 16.863 1.278 17.020 1.00 92.75 162 GLU A CA 1
ATOM 1147 C C . GLU A 1 162 ? 17.419 1.445 15.599 1.00 92.75 162 GLU A C 1
ATOM 1149 O O . GLU A 1 162 ? 17.305 2.534 15.027 1.00 92.75 162 GLU A O 1
ATOM 1154 N N . PRO A 1 163 ? 17.986 0.389 14.992 1.00 94.94 163 PRO A N 1
ATOM 1155 C CA . PRO A 1 163 ? 18.410 0.444 13.603 1.00 94.94 163 PRO A CA 1
ATOM 1156 C C . PRO A 1 163 ? 17.194 0.463 12.673 1.00 94.94 163 PRO A C 1
ATOM 1158 O O . PRO A 1 163 ? 16.282 -0.369 12.791 1.00 94.94 163 PRO A O 1
ATOM 1161 N N . TRP A 1 164 ? 17.204 1.402 11.731 1.00 95.31 164 TRP A N 1
ATOM 1162 C CA . TRP A 1 164 ? 16.180 1.551 10.708 1.00 95.31 164 TRP A CA 1
ATOM 1163 C C . TRP A 1 164 ? 16.763 1.449 9.302 1.00 95.31 164 TRP A C 1
ATOM 1165 O O . TRP A 1 164 ? 17.929 1.758 9.060 1.00 95.31 164 TRP A O 1
ATOM 1175 N N . GLN A 1 165 ? 15.924 1.003 8.375 1.00 95.06 165 GLN A N 1
ATOM 1176 C CA . GLN A 1 165 ? 16.249 0.798 6.969 1.00 95.06 165 GLN A CA 1
ATOM 1177 C C . GLN A 1 165 ? 15.170 1.418 6.091 1.00 95.06 165 GLN A C 1
ATOM 1179 O O . GLN A 1 165 ? 13.983 1.341 6.406 1.00 95.06 165 GLN A O 1
ATOM 1184 N N . GLU A 1 166 ? 15.581 2.024 4.991 1.00 94.31 166 GLU A N 1
ATOM 1185 C CA . GLU A 1 166 ? 14.712 2.587 3.972 1.00 94.31 166 GLU A CA 1
ATOM 1186 C C . GLU A 1 166 ? 14.618 1.616 2.801 1.00 94.31 166 GLU A C 1
ATOM 1188 O O . GLU A 1 166 ? 15.625 1.279 2.173 1.00 94.31 166 GLU A O 1
ATOM 1193 N N . ILE A 1 167 ? 13.399 1.144 2.550 1.00 91.75 167 ILE A N 1
ATOM 1194 C CA . ILE A 1 167 ? 13.103 0.187 1.488 1.00 91.75 167 ILE A CA 1
ATOM 1195 C C . ILE A 1 167 ? 12.233 0.884 0.446 1.00 91.75 167 ILE A C 1
ATOM 1197 O O . ILE A 1 167 ? 11.155 1.404 0.760 1.00 91.75 167 ILE A O 1
ATOM 1201 N N . GLU A 1 168 ? 12.701 0.901 -0.797 1.00 89.38 168 GLU A N 1
ATOM 1202 C CA . GLU A 1 168 ? 11.920 1.368 -1.932 1.00 89.38 168 GLU A CA 1
ATOM 1203 C C . GLU A 1 168 ? 10.958 0.270 -2.372 1.00 89.38 168 GLU A C 1
ATOM 1205 O O . GLU A 1 168 ? 11.319 -0.898 -2.527 1.00 89.38 168 GLU A O 1
ATOM 1210 N N . THR A 1 169 ? 9.706 0.650 -2.598 1.00 87.94 169 THR A N 1
ATOM 1211 C CA . THR A 1 169 ? 8.662 -0.282 -3.013 1.00 87.94 169 THR A CA 1
ATOM 1212 C C . THR A 1 169 ? 7.953 0.261 -4.241 1.00 87.94 169 THR A C 1
ATOM 1214 O O . THR A 1 169 ? 7.435 1.384 -4.246 1.00 87.94 169 THR A O 1
ATOM 1217 N N . THR A 1 170 ? 7.923 -0.548 -5.294 1.00 90.25 170 THR A N 1
ATOM 1218 C CA . THR A 1 170 ? 7.203 -0.250 -6.531 1.00 90.25 170 THR A CA 1
ATOM 1219 C C . THR A 1 170 ? 5.690 -0.260 -6.303 1.00 90.25 170 THR A C 1
ATOM 1221 O O . THR A 1 170 ? 5.177 -0.780 -5.312 1.00 90.25 170 THR A O 1
ATOM 1224 N N . SER A 1 171 ? 4.927 0.347 -7.214 1.00 90.00 171 SER A N 1
ATOM 1225 C CA . SER A 1 171 ? 3.477 0.513 -7.040 1.00 90.00 171 SER A CA 1
ATOM 1226 C C . SER A 1 171 ? 2.680 -0.793 -7.012 1.00 90.00 171 SER A C 1
ATOM 1228 O O . SER A 1 171 ? 1.584 -0.789 -6.465 1.00 90.00 171 SER A O 1
ATOM 1230 N N . ASN A 1 172 ? 3.200 -1.881 -7.587 1.00 92.25 172 ASN A N 1
ATOM 1231 C CA . ASN A 1 172 ? 2.563 -3.201 -7.549 1.00 92.25 172 ASN A CA 1
ATOM 1232 C C . ASN A 1 172 ? 2.715 -3.898 -6.188 1.00 92.25 172 ASN A C 1
ATOM 1234 O O . ASN A 1 172 ? 1.906 -4.752 -5.855 1.00 92.25 172 ASN A O 1
ATOM 1238 N N . ARG A 1 173 ? 3.709 -3.517 -5.378 1.00 94.12 173 ARG A N 1
ATOM 1239 C CA . ARG A 1 173 ? 4.039 -4.186 -4.111 1.00 94.12 173 ARG A CA 1
ATOM 1240 C C . ARG A 1 173 ? 3.466 -3.465 -2.891 1.00 94.12 173 ARG A C 1
ATOM 1242 O O . ARG A 1 173 ? 4.156 -3.236 -1.902 1.00 94.12 173 ARG A O 1
ATOM 1249 N N . GLY A 1 174 ? 2.188 -3.079 -2.953 1.00 94.19 174 GLY A N 1
ATOM 1250 C CA . GLY A 1 174 ? 1.489 -2.449 -1.821 1.00 94.19 174 GLY A CA 1
ATOM 1251 C C . GLY A 1 174 ? 1.520 -3.304 -0.546 1.00 94.19 174 GLY A C 1
ATOM 1252 O O . GLY A 1 174 ? 1.618 -2.768 0.558 1.00 94.19 174 GLY A O 1
ATOM 1253 N N . ASP A 1 175 ? 1.553 -4.629 -0.712 1.00 95.44 175 ASP A N 1
ATOM 1254 C CA . ASP A 1 175 ? 1.692 -5.631 0.346 1.00 95.44 175 ASP A CA 1
ATOM 1255 C C . ASP A 1 175 ? 2.986 -5.504 1.164 1.00 95.44 175 ASP A C 1
ATOM 1257 O O . ASP A 1 175 ? 3.022 -5.956 2.305 1.00 95.44 175 ASP A O 1
ATOM 1261 N N . CYS A 1 176 ? 4.027 -4.876 0.609 1.00 95.62 176 CYS A N 1
ATOM 1262 C CA . CYS A 1 176 ? 5.327 -4.677 1.253 1.00 95.62 176 CYS A CA 1
ATOM 1263 C C . CYS A 1 176 ? 5.477 -3.320 1.953 1.00 95.62 176 CYS A C 1
ATOM 1265 O O . CYS A 1 176 ? 6.539 -3.025 2.494 1.00 95.62 176 CYS A O 1
ATOM 1267 N N . LEU A 1 177 ? 4.423 -2.499 2.013 1.00 95.25 177 LEU A N 1
ATOM 1268 C CA . LEU A 1 177 ? 4.435 -1.217 2.733 1.00 95.25 177 LEU A CA 1
ATOM 1269 C C . LEU A 1 177 ? 4.235 -1.373 4.253 1.00 95.25 177 LEU A C 1
ATOM 1271 O O . LEU A 1 177 ? 3.657 -0.498 4.914 1.00 95.25 177 LEU A O 1
ATOM 1275 N N . CYS A 1 178 ? 4.685 -2.498 4.813 1.00 96.25 178 CYS A N 1
ATOM 1276 C CA . CYS A 1 178 ? 4.548 -2.856 6.219 1.00 96.25 178 CYS A CA 1
ATOM 1277 C C . CYS A 1 178 ? 5.567 -3.913 6.669 1.00 96.25 178 CYS A C 1
ATOM 1279 O O . CYS A 1 178 ? 6.118 -4.659 5.860 1.00 96.25 178 CYS A O 1
ATOM 1281 N N . HIS A 1 179 ? 5.798 -4.001 7.981 1.00 97.62 179 HIS A N 1
ATOM 1282 C CA . HIS A 1 179 ? 6.783 -4.917 8.562 1.00 97.62 179 HIS A CA 1
ATOM 1283 C C . HIS A 1 179 ? 6.416 -6.387 8.328 1.00 97.62 179 HIS A C 1
ATOM 1285 O O . HIS A 1 179 ? 7.295 -7.180 8.004 1.00 97.62 179 HIS A O 1
ATOM 1291 N N . VAL A 1 180 ? 5.132 -6.756 8.425 1.00 97.50 180 VAL A N 1
ATOM 1292 C CA . VAL A 1 180 ? 4.690 -8.139 8.175 1.00 97.50 180 VAL A CA 1
ATOM 1293 C C . VAL A 1 180 ? 4.824 -8.514 6.695 1.00 97.50 180 VAL A C 1
ATOM 1295 O O . VAL A 1 180 ? 5.176 -9.649 6.381 1.00 97.50 180 VAL A O 1
ATOM 1298 N N . GLY A 1 181 ? 4.584 -7.574 5.778 1.00 96.69 181 GLY A N 1
ATOM 1299 C CA . GLY A 1 181 ? 4.808 -7.762 4.343 1.00 96.69 181 GLY A CA 1
ATOM 1300 C C . GLY A 1 181 ? 6.269 -8.057 4.022 1.00 96.69 181 GLY A C 1
ATOM 1301 O O . GLY A 1 181 ? 6.583 -9.078 3.416 1.00 96.69 181 GLY A O 1
ATOM 1302 N N . LEU A 1 182 ? 7.174 -7.222 4.532 1.00 97.31 182 LEU A N 1
ATOM 1303 C CA . LEU A 1 182 ? 8.616 -7.416 4.369 1.00 97.31 182 LEU A CA 1
ATOM 1304 C C . LEU A 1 182 ? 9.115 -8.697 5.053 1.00 97.31 182 LEU A C 1
ATOM 1306 O O . LEU A 1 182 ? 9.960 -9.404 4.507 1.00 97.31 182 LEU A O 1
ATOM 1310 N N . ALA A 1 183 ? 8.567 -9.045 6.220 1.00 97.69 183 ALA A N 1
ATOM 1311 C CA . ALA A 1 183 ? 8.889 -10.298 6.894 1.00 97.69 183 ALA A CA 1
ATOM 1312 C C . ALA A 1 183 ? 8.487 -11.526 6.059 1.00 97.69 183 ALA A C 1
ATOM 1314 O O . ALA A 1 183 ? 9.238 -12.498 6.025 1.00 97.69 183 ALA A O 1
ATOM 1315 N N . ARG A 1 184 ? 7.356 -11.484 5.334 1.00 97.00 184 ARG A N 1
ATOM 1316 C CA . ARG A 1 184 ? 6.961 -12.560 4.402 1.00 97.00 184 ARG A CA 1
ATOM 1317 C C . ARG A 1 184 ? 7.983 -12.746 3.287 1.00 97.00 184 ARG A C 1
ATOM 1319 O O . ARG A 1 184 ? 8.358 -13.881 3.009 1.00 97.00 184 ARG A O 1
ATOM 1326 N N . GLU A 1 185 ? 8.467 -11.655 2.701 1.00 96.50 185 GLU A N 1
ATOM 1327 C CA . GLU A 1 185 ? 9.504 -11.709 1.663 1.00 96.50 185 GLU A CA 1
ATOM 1328 C C . GLU A 1 185 ? 10.817 -12.281 2.202 1.00 96.50 185 GLU A C 1
ATOM 1330 O O . GLU A 1 185 ? 11.425 -13.154 1.586 1.00 96.50 185 GLU A O 1
ATOM 1335 N N . LEU A 1 186 ? 11.219 -11.881 3.407 1.00 96.69 186 LEU A N 1
ATOM 1336 C CA . LEU A 1 186 ? 12.395 -12.447 4.065 1.00 96.69 186 LEU A CA 1
ATOM 1337 C C . LEU A 1 186 ? 12.243 -13.937 4.356 1.00 96.69 186 LEU A C 1
ATOM 1339 O O . LEU A 1 186 ? 13.190 -14.700 4.149 1.00 96.69 186 LEU A O 1
ATOM 1343 N N . CYS A 1 187 ? 11.068 -14.371 4.810 1.00 96.75 187 CYS A N 1
ATOM 1344 C CA . CYS A 1 187 ? 10.757 -15.787 4.967 1.00 96.75 187 CYS A CA 1
ATOM 1345 C C . CYS A 1 187 ? 10.888 -16.532 3.639 1.00 96.75 187 CYS A C 1
ATOM 1347 O O . CYS A 1 187 ? 11.557 -17.568 3.601 1.00 96.75 187 CYS A O 1
ATOM 1349 N N . ALA A 1 188 ? 10.351 -15.965 2.557 1.00 95.25 188 ALA A N 1
ATOM 1350 C CA . ALA A 1 188 ? 10.411 -16.569 1.235 1.00 95.25 188 ALA A CA 1
ATOM 1351 C C . ALA A 1 188 ? 11.836 -16.724 0.700 1.00 95.25 188 ALA A C 1
ATOM 1353 O O . ALA A 1 188 ? 12.178 -17.777 0.168 1.00 95.25 188 ALA A O 1
ATOM 1354 N N . MET A 1 189 ? 12.694 -15.729 0.927 1.00 94.50 189 MET A N 1
ATOM 1355 C CA . MET A 1 189 ? 14.077 -15.762 0.447 1.00 94.50 189 MET A CA 1
ATOM 1356 C C . MET A 1 189 ? 15.033 -16.587 1.318 1.00 94.50 189 MET A C 1
ATOM 1358 O O . MET A 1 189 ? 16.115 -16.944 0.858 1.00 94.50 189 MET A O 1
ATOM 1362 N N . SER A 1 190 ? 14.688 -16.876 2.579 1.00 94.31 190 SER A N 1
ATOM 1363 C CA . SER A 1 190 ? 15.628 -17.489 3.539 1.00 94.31 190 SER A CA 1
ATOM 1364 C C . SER A 1 190 ? 15.155 -18.787 4.196 1.00 94.31 190 SER A C 1
ATOM 1366 O O . SER A 1 190 ? 15.870 -19.351 5.030 1.00 94.31 190 SER A O 1
ATOM 1368 N N . GLY A 1 191 ? 13.950 -19.264 3.873 1.00 91.81 191 GLY A N 1
ATOM 1369 C CA . GLY A 1 191 ? 13.357 -20.449 4.504 1.00 91.81 191 GLY A CA 1
ATOM 1370 C C . GLY A 1 191 ? 13.035 -20.259 5.993 1.00 91.81 191 GLY A C 1
ATOM 1371 O O . GLY A 1 191 ? 12.881 -21.233 6.733 1.00 91.81 191 GLY A O 1
ATOM 1372 N N . ARG A 1 192 ? 12.979 -19.010 6.470 1.00 95.69 192 ARG A N 1
ATOM 1373 C CA . ARG A 1 192 ? 12.454 -18.667 7.801 1.00 95.69 192 ARG A CA 1
ATOM 1374 C C . ARG A 1 192 ? 10.944 -18.872 7.838 1.00 95.69 192 ARG A C 1
ATOM 1376 O O . ARG A 1 192 ? 10.274 -18.806 6.812 1.00 95.69 192 ARG A O 1
ATOM 1383 N N . ARG A 1 193 ? 10.395 -19.057 9.038 1.00 95.75 193 ARG A N 1
ATOM 1384 C CA . ARG A 1 193 ? 8.941 -19.105 9.247 1.00 95.75 193 ARG A CA 1
ATOM 1385 C C . ARG A 1 193 ? 8.426 -17.768 9.758 1.00 95.75 193 ARG A C 1
ATOM 1387 O O . ARG A 1 193 ? 9.010 -17.190 10.674 1.00 95.75 193 ARG A O 1
ATOM 1394 N N . LEU A 1 194 ? 7.310 -17.322 9.187 1.00 96.50 194 LEU A N 1
ATOM 1395 C CA . LEU A 1 194 ? 6.619 -16.118 9.627 1.00 96.50 194 LEU A CA 1
ATOM 1396 C C . LEU A 1 194 ? 5.938 -16.379 10.976 1.00 96.50 194 LEU A C 1
ATOM 1398 O O . LEU A 1 194 ? 5.204 -17.356 11.127 1.00 96.50 194 LEU A O 1
ATOM 1402 N N . LYS A 1 195 ? 6.139 -15.480 11.937 1.00 96.19 195 LYS A N 1
ATOM 1403 C CA . LYS A 1 195 ? 5.343 -15.389 13.164 1.00 96.19 195 LYS A CA 1
ATOM 1404 C C . LYS A 1 195 ? 4.257 -14.331 12.942 1.00 96.19 195 LYS A C 1
ATOM 1406 O O . LYS A 1 195 ? 4.585 -13.148 12.958 1.00 96.19 195 LYS A O 1
ATOM 1411 N N . PRO A 1 196 ? 2.993 -14.703 12.679 1.00 90.88 196 PRO A N 1
ATOM 1412 C CA . PRO A 1 196 ? 1.941 -13.711 12.491 1.00 90.88 196 PRO A CA 1
ATOM 1413 C C . PRO A 1 196 ? 1.684 -12.939 13.798 1.00 90.88 196 PRO A C 1
ATOM 1415 O O . PRO A 1 196 ? 1.842 -13.512 14.881 1.00 90.88 196 PRO A O 1
ATOM 1418 N N . PRO A 1 197 ? 1.277 -11.659 13.726 1.00 92.50 197 PRO A N 1
ATOM 1419 C CA . PRO A 1 197 ? 0.905 -10.906 14.917 1.00 92.50 197 PRO A CA 1
ATOM 1420 C C . PRO A 1 197 ? -0.282 -11.571 15.616 1.00 92.50 197 PRO A C 1
ATOM 1422 O O . PRO A 1 197 ? -1.272 -11.933 14.982 1.00 92.50 197 PRO A O 1
ATOM 1425 N N . ALA A 1 198 ? -0.190 -11.713 16.937 1.00 87.81 198 ALA A N 1
ATOM 1426 C CA . ALA A 1 198 ? -1.288 -12.230 17.737 1.00 87.81 198 ALA A CA 1
ATOM 1427 C C . ALA A 1 198 ? -2.377 -11.157 17.904 1.00 87.81 198 ALA A C 1
ATOM 1429 O O . ALA A 1 198 ? -2.105 -10.039 18.355 1.00 87.81 198 ALA A O 1
ATOM 1430 N N . ALA A 1 199 ? -3.616 -11.510 17.566 1.00 90.44 199 ALA A N 1
ATOM 1431 C CA . ALA A 1 199 ? -4.796 -10.695 17.815 1.00 90.44 199 ALA A CA 1
ATOM 1432 C C . ALA A 1 199 ? -5.995 -11.608 18.091 1.00 90.44 199 ALA A C 1
ATOM 1434 O O . ALA A 1 199 ? -6.370 -12.420 17.253 1.00 90.44 199 ALA A O 1
ATOM 1435 N N . ALA A 1 200 ? -6.561 -11.496 19.290 1.00 92.31 200 ALA A N 1
ATOM 1436 C CA . ALA A 1 200 ? -7.788 -12.185 19.686 1.00 92.31 200 ALA A CA 1
ATOM 1437 C C . ALA A 1 200 ? -8.516 -11.343 20.751 1.00 92.31 200 ALA A C 1
ATOM 1439 O O . ALA A 1 200 ? -8.587 -11.743 21.920 1.00 92.31 200 ALA A O 1
ATOM 1440 N N . PRO A 1 201 ? -8.962 -10.121 20.399 1.00 95.25 201 PRO A N 1
ATOM 1441 C CA . PRO A 1 201 ? -9.612 -9.241 21.358 1.00 95.25 201 PRO A CA 1
ATOM 1442 C C . PRO A 1 201 ? -10.921 -9.873 21.841 1.00 95.25 201 PRO A C 1
ATOM 1444 O O . PRO A 1 201 ? -11.716 -10.378 21.050 1.00 95.25 201 PRO A O 1
ATOM 1447 N N . ARG A 1 202 ? -11.156 -9.847 23.155 1.00 93.94 202 ARG A N 1
ATOM 1448 C CA . ARG A 1 202 ? -12.387 -10.381 23.749 1.00 93.94 202 ARG A CA 1
ATOM 1449 C C . ARG A 1 202 ? -13.427 -9.275 23.861 1.00 93.94 202 ARG A C 1
ATOM 1451 O O . ARG A 1 202 ? -13.161 -8.253 24.488 1.00 93.94 202 ARG A O 1
ATOM 1458 N N . ALA A 1 203 ? -14.601 -9.498 23.282 1.00 95.31 203 ALA A N 1
ATOM 1459 C CA . ALA A 1 203 ? -15.754 -8.638 23.498 1.00 95.31 203 ALA A CA 1
ATOM 1460 C C . ALA A 1 203 ? -16.449 -9.015 24.813 1.00 95.31 203 ALA A C 1
ATOM 1462 O O . ALA A 1 203 ? -16.704 -10.189 25.081 1.00 95.31 203 ALA A O 1
ATOM 1463 N N . THR A 1 204 ? -16.722 -8.014 25.642 1.00 95.56 204 THR A N 1
ATOM 1464 C CA . THR A 1 204 ? -17.397 -8.175 26.943 1.00 95.56 204 THR A CA 1
ATOM 1465 C C . THR A 1 204 ? -18.545 -7.184 27.133 1.00 95.56 204 THR A C 1
ATOM 1467 O O . THR A 1 204 ? -19.252 -7.249 28.137 1.00 95.56 204 THR A O 1
ATOM 1470 N N . GLY A 1 205 ? -18.736 -6.262 26.185 1.00 94.88 205 GLY A N 1
ATOM 1471 C CA . GLY A 1 205 ? -19.825 -5.294 26.188 1.00 94.88 205 GLY A CA 1
ATOM 1472 C C . GLY A 1 205 ? -21.098 -5.798 25.510 1.00 94.88 205 GLY A C 1
ATOM 1473 O O . GLY A 1 205 ? -21.175 -6.918 25.012 1.00 94.88 205 GLY A O 1
ATOM 1474 N N . GLY A 1 206 ? -22.112 -4.931 25.472 1.00 95.00 206 GLY A N 1
ATOM 1475 C CA . GLY A 1 206 ? -23.337 -5.178 24.708 1.00 95.00 206 GLY A CA 1
ATOM 1476 C C . GLY A 1 206 ? -23.132 -5.086 23.185 1.00 95.00 206 GLY A C 1
ATOM 1477 O O . GLY A 1 206 ? -22.027 -4.798 22.731 1.00 95.00 206 GLY A O 1
ATOM 1478 N N . PRO A 1 207 ? -24.195 -5.279 22.380 1.00 96.75 207 PRO A N 1
ATOM 1479 C CA . PRO A 1 207 ? -24.091 -5.305 20.919 1.00 96.75 207 PRO A CA 1
ATOM 1480 C C . PRO A 1 207 ? -23.652 -3.963 20.314 1.00 96.75 207 PRO A C 1
ATOM 1482 O O . PRO A 1 207 ? -24.306 -2.940 20.543 1.00 96.75 207 PRO A O 1
ATOM 1485 N N . ALA A 1 208 ? -22.620 -3.971 19.465 1.00 95.75 208 ALA A N 1
ATOM 1486 C CA . ALA A 1 208 ? -22.102 -2.781 18.780 1.00 95.75 208 ALA A CA 1
ATOM 1487 C C . ALA A 1 208 ? -23.161 -2.088 17.903 1.00 95.75 208 ALA A C 1
ATOM 1489 O O . ALA A 1 208 ? -23.213 -0.860 17.844 1.00 95.75 208 ALA A O 1
ATOM 1490 N N . ALA A 1 209 ? -24.080 -2.858 17.310 1.00 95.12 209 ALA A N 1
ATOM 1491 C CA . ALA A 1 209 ? -25.190 -2.350 16.498 1.00 95.12 209 ALA A CA 1
ATOM 1492 C C . ALA A 1 209 ? -26.181 -1.448 17.263 1.00 95.12 209 ALA A C 1
ATOM 1494 O O . ALA A 1 209 ? -26.970 -0.739 16.644 1.00 95.12 209 ALA A O 1
ATOM 1495 N N . LYS A 1 210 ? -26.159 -1.452 18.606 1.00 95.44 210 LYS A N 1
ATOM 1496 C CA . LYS A 1 210 ? -26.939 -0.505 19.424 1.00 95.44 210 LYS A CA 1
ATOM 1497 C C . LYS A 1 210 ? -26.212 0.822 19.654 1.00 95.44 210 LYS A C 1
ATOM 1499 O O . LYS A 1 210 ? -26.845 1.790 20.068 1.00 95.44 210 LYS A O 1
ATOM 1504 N N . ALA A 1 211 ? -24.897 0.859 19.444 1.00 95.31 211 ALA A N 1
ATOM 1505 C CA . ALA A 1 211 ? -24.061 2.021 19.721 1.00 95.31 211 ALA A CA 1
ATOM 1506 C C . ALA A 1 211 ? -23.860 2.916 18.494 1.00 95.31 211 ALA A C 1
ATOM 1508 O O . ALA A 1 211 ? -23.769 4.131 18.658 1.00 95.31 211 ALA A O 1
ATOM 1509 N N . VAL A 1 212 ? -23.800 2.333 17.292 1.00 96.75 212 VAL A N 1
ATOM 1510 C CA . VAL A 1 212 ? -23.607 3.069 16.038 1.00 96.75 212 VAL A CA 1
ATOM 1511 C C . VAL A 1 212 ? -24.344 2.407 14.871 1.00 96.75 212 VAL A C 1
ATOM 1513 O O . VAL A 1 212 ? -24.460 1.183 14.820 1.00 96.75 212 VAL A O 1
ATOM 1516 N N . ALA A 1 213 ? -24.804 3.211 13.913 1.00 97.19 213 ALA A N 1
ATOM 1517 C CA . ALA A 1 213 ? -25.272 2.746 12.608 1.00 97.19 213 ALA A CA 1
ATOM 1518 C C . ALA A 1 213 ? -24.257 3.087 11.506 1.00 97.19 213 ALA A C 1
ATOM 1520 O O . ALA A 1 213 ? -23.744 4.201 11.469 1.00 97.19 213 ALA A O 1
ATOM 1521 N N . VAL A 1 214 ? -23.998 2.163 10.579 1.00 98.00 214 VAL A N 1
ATOM 1522 C CA . VAL A 1 214 ? -23.150 2.413 9.401 1.00 98.00 214 VAL A CA 1
ATOM 1523 C C . VAL A 1 214 ? -23.986 2.208 8.145 1.00 98.00 214 VAL A C 1
ATOM 1525 O O . VAL A 1 214 ? -24.653 1.183 8.001 1.00 98.00 214 VAL A O 1
ATOM 1528 N N . ARG A 1 215 ? -23.959 3.178 7.233 1.00 97.75 215 ARG A N 1
ATOM 1529 C CA . ARG A 1 215 ? -24.647 3.119 5.941 1.00 97.75 215 ARG A CA 1
ATOM 1530 C C . ARG A 1 215 ? -23.676 3.463 4.828 1.00 97.75 215 ARG A C 1
ATOM 1532 O O . ARG A 1 215 ? -22.945 4.447 4.910 1.00 97.75 215 ARG A O 1
ATOM 1539 N N . ASN A 1 216 ? -23.689 2.651 3.778 1.00 97.56 216 ASN A N 1
ATOM 1540 C CA . ASN A 1 216 ? -22.835 2.840 2.618 1.00 97.56 216 ASN A CA 1
ATOM 1541 C C . ASN A 1 216 ? -23.677 3.120 1.374 1.00 97.56 216 ASN A C 1
ATOM 1543 O O . ASN A 1 216 ? -24.392 2.243 0.894 1.00 97.56 216 ASN A O 1
ATOM 1547 N N . HIS A 1 217 ? -23.577 4.347 0.870 1.00 97.25 217 HIS A N 1
ATOM 1548 C CA . HIS A 1 217 ? -24.290 4.820 -0.318 1.00 97.25 217 HIS A CA 1
ATOM 1549 C C . HIS A 1 217 ? -23.465 4.685 -1.598 1.00 97.25 217 HIS A C 1
ATOM 1551 O O . HIS A 1 217 ? -23.981 4.959 -2.678 1.00 97.25 217 HIS A O 1
ATOM 1557 N N . ASP A 1 218 ? -22.198 4.274 -1.499 1.00 96.19 218 ASP A N 1
ATOM 1558 C CA . ASP A 1 218 ? -21.332 4.023 -2.652 1.00 96.19 218 ASP A CA 1
ATOM 1559 C C . ASP A 1 218 ? -20.482 2.748 -2.456 1.00 96.19 218 ASP A C 1
ATOM 1561 O O . ASP A 1 218 ? -19.271 2.820 -2.214 1.00 96.19 218 ASP A O 1
ATOM 1565 N N . PRO A 1 219 ? -21.096 1.551 -2.578 1.00 95.06 219 PRO A N 1
ATOM 1566 C CA . PRO A 1 219 ? -20.382 0.281 -2.442 1.00 95.06 219 PRO A CA 1
ATOM 1567 C C . PRO A 1 219 ? -19.297 0.052 -3.502 1.00 95.06 219 PRO A C 1
ATOM 1569 O O . PRO A 1 219 ? -18.427 -0.789 -3.305 1.00 95.06 219 PRO A O 1
ATOM 1572 N N . ALA A 1 220 ? -19.329 0.772 -4.628 1.00 93.88 220 ALA A N 1
ATOM 1573 C CA . ALA A 1 220 ? -18.282 0.671 -5.641 1.00 93.88 220 ALA A CA 1
ATOM 1574 C C . ALA A 1 220 ? -16.992 1.355 -5.166 1.00 93.88 220 ALA A C 1
ATOM 1576 O O . ALA A 1 220 ? -15.904 0.809 -5.331 1.00 93.88 220 ALA A O 1
ATOM 1577 N N . ALA A 1 221 ? -17.111 2.532 -4.544 1.00 96.06 221 ALA A N 1
ATOM 1578 C CA . ALA A 1 221 ? -15.965 3.278 -4.033 1.00 96.06 221 ALA A CA 1
ATOM 1579 C C . ALA A 1 221 ? -15.523 2.848 -2.626 1.00 96.06 221 ALA A C 1
ATOM 1581 O O . ALA A 1 221 ? -14.364 3.049 -2.266 1.00 96.06 221 ALA A O 1
ATOM 1582 N N . CYS A 1 222 ? -16.415 2.245 -1.840 1.00 97.38 222 CYS A N 1
ATOM 1583 C CA . CYS A 1 222 ? -16.095 1.598 -0.571 1.00 97.38 222 CYS A CA 1
ATOM 1584 C C . CYS A 1 222 ? -16.676 0.177 -0.556 1.00 97.38 222 CYS A C 1
ATOM 1586 O O . CYS A 1 222 ? -17.800 -0.019 -0.093 1.00 97.38 222 CYS A O 1
ATOM 1588 N N . PRO A 1 223 ? -15.941 -0.830 -1.061 1.00 95.88 223 PRO A N 1
ATOM 1589 C CA . PRO A 1 223 ? -16.446 -2.199 -1.141 1.00 95.88 223 PRO A CA 1
ATOM 1590 C C . PRO A 1 223 ? -16.787 -2.822 0.211 1.00 95.88 223 PRO A C 1
ATOM 1592 O O . PRO A 1 223 ? -17.699 -3.641 0.287 1.00 95.88 223 PRO A O 1
ATOM 1595 N N . ARG A 1 224 ? -16.070 -2.446 1.277 1.00 97.19 224 ARG A N 1
ATOM 1596 C CA . ARG A 1 224 ? -16.328 -2.919 2.641 1.00 97.19 224 ARG A CA 1
ATOM 1597 C C . ARG A 1 224 ? -15.848 -1.899 3.668 1.00 97.19 224 ARG A C 1
ATOM 1599 O O . ARG A 1 224 ? -14.747 -1.362 3.543 1.00 97.19 224 ARG A O 1
ATOM 1606 N N . TYR A 1 225 ? -16.662 -1.692 4.693 1.00 98.12 225 TYR A N 1
ATOM 1607 C CA . TYR A 1 225 ? -16.391 -0.858 5.855 1.00 98.12 225 TYR A CA 1
ATOM 1608 C C . TYR A 1 225 ? -16.772 -1.631 7.116 1.00 98.12 225 TYR A C 1
ATOM 1610 O O . TYR A 1 225 ? -17.877 -2.168 7.202 1.00 98.12 225 TYR A O 1
ATOM 1618 N N . VAL A 1 226 ? -15.867 -1.675 8.087 1.00 97.81 226 VAL A N 1
ATOM 1619 C CA . VAL A 1 226 ? -16.020 -2.364 9.368 1.00 97.81 226 VAL A CA 1
ATOM 1620 C C . VAL A 1 226 ? -15.842 -1.341 10.486 1.00 97.81 226 VAL A C 1
ATOM 1622 O O . VAL A 1 226 ? -14.790 -0.711 10.603 1.00 97.81 226 VAL A O 1
ATOM 1625 N N . ALA A 1 227 ? -16.870 -1.199 11.324 1.00 98.12 227 ALA A N 1
ATOM 1626 C CA . ALA A 1 227 ? -16.828 -0.396 12.538 1.00 98.12 227 ALA A CA 1
ATOM 1627 C C . ALA A 1 227 ? -16.837 -1.290 13.783 1.00 98.12 227 ALA A C 1
ATOM 1629 O O . ALA A 1 227 ? -17.725 -2.128 13.962 1.00 98.12 227 ALA A O 1
ATOM 1630 N N . ARG A 1 228 ? -15.875 -1.074 14.682 1.00 98.31 228 ARG A N 1
ATOM 1631 C CA . ARG A 1 228 ? -15.849 -1.678 16.028 1.00 98.31 228 ARG A CA 1
ATOM 1632 C C . ARG A 1 228 ? -15.944 -0.565 17.066 1.00 98.31 228 ARG A C 1
ATOM 1634 O O . ARG A 1 228 ? -15.434 0.528 16.839 1.00 98.31 228 ARG A O 1
ATOM 1641 N N . VAL A 1 229 ? -16.583 -0.829 18.202 1.00 98.56 229 VAL A N 1
ATOM 1642 C CA . VAL A 1 229 ? -16.793 0.183 19.250 1.00 98.56 229 VAL A CA 1
ATOM 1643 C C . VAL A 1 229 ? -16.149 -0.268 20.551 1.00 98.56 229 VAL A C 1
ATOM 1645 O O . VAL A 1 229 ? -16.382 -1.390 21.000 1.00 98.56 229 VAL A O 1
ATOM 1648 N N . ILE A 1 230 ? -15.364 0.617 21.164 1.00 98.69 230 ILE A N 1
ATOM 1649 C CA . ILE A 1 230 ? -14.792 0.411 22.498 1.00 98.69 230 ILE A CA 1
ATOM 1650 C C . ILE A 1 230 ? -15.232 1.571 23.385 1.00 98.69 230 ILE A C 1
ATOM 1652 O O . ILE A 1 230 ? -15.028 2.734 23.040 1.00 98.69 230 ILE A O 1
ATOM 1656 N N . THR A 1 231 ? -15.839 1.253 24.524 1.00 98.44 231 THR A N 1
ATOM 1657 C CA . THR A 1 231 ? -16.329 2.245 25.491 1.00 98.44 231 THR A CA 1
ATOM 1658 C C . THR A 1 231 ? -15.440 2.317 26.724 1.00 98.44 231 THR A C 1
ATOM 1660 O O . THR A 1 231 ? -14.875 1.303 27.139 1.00 98.44 231 THR A O 1
ATOM 1663 N N . GLY A 1 232 ? -15.363 3.485 27.355 1.00 97.94 232 GLY A N 1
ATOM 1664 C CA . GLY A 1 232 ? -14.587 3.700 28.580 1.00 97.94 232 GLY A CA 1
ATOM 1665 C C . GLY A 1 232 ? -13.068 3.577 28.408 1.00 97.94 232 GLY A C 1
ATOM 1666 O O . GLY A 1 232 ? -12.386 3.124 29.328 1.00 97.94 232 GLY A O 1
ATOM 1667 N N . VAL A 1 233 ? -12.531 3.941 27.241 1.00 98.38 233 VAL A N 1
ATOM 1668 C CA . VAL A 1 233 ? -11.083 4.054 27.030 1.00 98.38 233 VAL A CA 1
ATOM 1669 C C . VAL A 1 233 ? -10.515 5.240 27.808 1.00 98.38 233 VAL A C 1
ATOM 1671 O O . VAL A 1 233 ? -11.195 6.239 28.045 1.00 98.38 233 VAL A O 1
ATOM 1674 N N . LYS A 1 234 ? -9.236 5.155 28.177 1.00 98.31 234 LYS A N 1
ATOM 1675 C CA . LYS A 1 234 ? -8.494 6.265 28.778 1.00 98.31 234 LYS A CA 1
ATOM 1676 C C . LYS A 1 234 ? -7.429 6.771 27.812 1.00 98.31 234 LYS A C 1
ATOM 1678 O O . LYS A 1 234 ? -6.429 6.094 27.570 1.00 98.31 234 LYS A O 1
ATOM 1683 N N . VAL A 1 235 ? -7.615 7.986 27.302 1.00 98.38 235 VAL A N 1
ATOM 1684 C CA . VAL A 1 235 ? -6.619 8.635 26.442 1.00 98.38 235 VAL A CA 1
ATOM 1685 C C . VAL A 1 235 ? -5.418 9.078 27.269 1.00 98.38 235 VAL A C 1
ATOM 1687 O O . VAL A 1 235 ? -5.551 9.730 28.305 1.00 98.38 235 VAL A O 1
ATOM 1690 N N . GLY A 1 236 ? -4.225 8.728 26.802 1.00 97.75 236 GLY A N 1
ATOM 1691 C CA . GLY A 1 236 ? -2.974 9.100 27.448 1.00 97.75 236 GLY A CA 1
ATOM 1692 C C . GLY A 1 236 ? -1.763 8.856 26.552 1.00 97.75 236 GLY A C 1
ATOM 1693 O O . GLY A 1 236 ? -1.913 8.471 25.390 1.00 97.75 236 GLY A O 1
ATOM 1694 N N . PRO A 1 237 ? -0.546 9.084 27.067 1.00 98.00 237 PRO A N 1
ATOM 1695 C CA . PRO A 1 237 ? 0.672 8.697 26.372 1.00 98.00 237 PRO A CA 1
ATOM 1696 C C . PRO A 1 237 ? 0.689 7.191 26.087 1.00 98.00 237 PRO A C 1
ATOM 1698 O O . PRO A 1 237 ? 0.326 6.385 26.942 1.00 98.00 237 PRO A O 1
ATOM 1701 N N . SER A 1 238 ? 1.152 6.816 24.899 1.00 98.19 238 SER A N 1
ATOM 1702 C CA . SER A 1 238 ? 1.384 5.418 24.523 1.00 98.19 238 SER A CA 1
ATOM 1703 C C . SER A 1 238 ? 2.401 4.744 25.449 1.00 98.19 238 SER A C 1
ATOM 1705 O O . SER A 1 238 ? 3.288 5.427 25.964 1.00 98.19 238 SER A O 1
ATOM 1707 N N . PRO A 1 239 ? 2.360 3.419 25.646 1.00 98.12 239 PRO A N 1
ATOM 1708 C CA . PRO A 1 239 ? 3.417 2.727 26.379 1.00 98.12 239 PRO A CA 1
ATOM 1709 C C . PRO A 1 239 ? 4.774 2.865 25.671 1.00 98.12 239 PRO A C 1
ATOM 1711 O O . PRO A 1 239 ? 4.848 3.068 24.456 1.00 98.12 239 PRO A O 1
ATOM 1714 N N . GLU A 1 240 ? 5.863 2.743 26.434 1.00 96.62 240 GLU A N 1
ATOM 1715 C CA . GLU A 1 240 ? 7.227 2.979 25.940 1.00 96.62 240 GLU A CA 1
ATOM 1716 C C . GLU A 1 240 ? 7.570 2.120 24.718 1.00 96.62 240 GLU A C 1
ATOM 1718 O O . GLU A 1 240 ? 8.133 2.628 23.748 1.00 96.62 240 GLU A O 1
ATOM 1723 N N . TRP A 1 241 ? 7.175 0.843 24.728 1.00 96.19 241 TRP A N 1
ATOM 1724 C CA . TRP A 1 241 ? 7.444 -0.084 23.629 1.00 96.19 241 TRP A CA 1
ATOM 1725 C C . TRP A 1 241 ? 6.837 0.406 22.303 1.00 96.19 241 TRP A C 1
ATOM 1727 O O . TRP A 1 241 ? 7.503 0.368 21.267 1.00 96.19 241 TRP A O 1
ATOM 1737 N N . LEU A 1 242 ? 5.613 0.944 22.342 1.00 97.44 242 LEU A N 1
ATOM 1738 C CA . LEU A 1 242 ? 4.896 1.445 21.170 1.00 97.44 242 LEU A CA 1
ATOM 1739 C C . LEU A 1 242 ? 5.545 2.733 20.658 1.00 97.44 242 LEU A C 1
ATOM 1741 O O . LEU A 1 242 ? 5.848 2.864 19.470 1.00 97.44 242 LEU A O 1
ATOM 1745 N N . GLN A 1 243 ? 5.856 3.660 21.570 1.00 97.19 243 GLN A N 1
ATOM 1746 C CA . GLN A 1 243 ? 6.556 4.890 21.208 1.00 97.19 243 GLN A CA 1
ATOM 1747 C C . GLN A 1 243 ? 7.938 4.604 20.603 1.00 97.19 243 GLN A C 1
ATOM 1749 O O . GLN A 1 243 ? 8.342 5.265 19.647 1.00 97.19 243 GLN A O 1
ATOM 1754 N N . ARG A 1 244 ? 8.671 3.623 21.148 1.00 95.75 244 ARG A N 1
ATOM 1755 C CA . ARG A 1 244 ? 10.000 3.226 20.666 1.00 95.75 244 ARG A CA 1
ATOM 1756 C C . ARG A 1 244 ? 9.936 2.721 19.224 1.00 95.75 244 ARG A C 1
ATOM 1758 O O . ARG A 1 244 ? 10.731 3.169 18.400 1.00 95.75 244 ARG A O 1
ATOM 1765 N N . ARG A 1 245 ? 8.962 1.863 18.903 1.00 95.75 245 ARG A N 1
ATOM 1766 C CA . ARG A 1 245 ? 8.736 1.334 17.547 1.00 95.75 245 ARG A CA 1
ATOM 1767 C C . ARG A 1 245 ? 8.391 2.437 16.543 1.00 95.75 245 ARG A C 1
ATOM 1769 O O . ARG A 1 245 ? 9.003 2.506 15.482 1.00 95.75 245 ARG A O 1
ATOM 1776 N N . LEU A 1 246 ? 7.479 3.342 16.899 1.00 96.25 246 LEU A N 1
ATOM 1777 C CA . LEU A 1 246 ? 7.084 4.455 16.028 1.00 96.25 246 LEU A CA 1
ATOM 1778 C C . LEU A 1 246 ? 8.236 5.444 15.791 1.00 96.25 246 LEU A C 1
ATOM 1780 O O . LEU A 1 246 ? 8.511 5.811 14.649 1.00 96.25 246 LEU A O 1
ATOM 1784 N N . ARG A 1 247 ? 8.981 5.819 16.839 1.00 95.62 247 ARG A N 1
ATOM 1785 C CA . ARG A 1 247 ? 10.157 6.694 16.692 1.00 95.62 247 ARG A CA 1
ATOM 1786 C C . ARG A 1 247 ? 11.247 6.074 15.823 1.00 95.62 247 ARG A C 1
ATOM 1788 O O . ARG A 1 247 ? 11.876 6.801 15.059 1.00 95.62 247 ARG A O 1
ATOM 1795 N N . ALA A 1 248 ? 11.444 4.754 15.899 1.00 93.94 248 ALA A N 1
ATOM 1796 C CA . ALA A 1 248 ? 12.443 4.053 15.090 1.00 93.94 248 ALA A CA 1
ATOM 1797 C C . ALA A 1 248 ? 12.226 4.261 13.583 1.00 93.94 248 ALA A C 1
ATOM 1799 O O . ALA A 1 248 ? 13.184 4.347 12.825 1.00 93.94 248 ALA A O 1
ATOM 1800 N N . ILE A 1 249 ? 10.971 4.408 13.152 1.00 94.62 249 ILE A N 1
ATOM 1801 C CA . ILE A 1 249 ? 10.613 4.656 11.751 1.00 94.62 249 ILE A CA 1
ATOM 1802 C C . ILE A 1 249 ? 10.353 6.141 11.445 1.00 94.62 249 ILE A C 1
ATOM 1804 O O . ILE A 1 249 ? 9.833 6.480 10.386 1.00 94.62 249 ILE A O 1
ATOM 1808 N N . GLY A 1 250 ? 10.726 7.047 12.355 1.00 92.75 250 GLY A N 1
ATOM 1809 C CA . GLY A 1 250 ? 10.586 8.495 12.181 1.00 92.75 250 GLY A CA 1
ATOM 1810 C C . GLY A 1 250 ? 9.185 9.053 12.445 1.00 92.75 250 GLY A C 1
ATOM 1811 O O . GLY A 1 250 ? 8.943 10.224 12.156 1.00 92.75 250 GLY A O 1
ATOM 1812 N N . GLN A 1 251 ? 8.266 8.256 12.998 1.00 94.25 251 GLN A N 1
ATOM 1813 C CA . GLN A 1 251 ? 6.950 8.740 13.415 1.00 94.25 251 GLN A CA 1
ATOM 1814 C C . GLN A 1 251 ? 7.041 9.466 14.762 1.00 94.25 251 GLN A C 1
ATOM 1816 O O . GLN A 1 251 ? 7.868 9.139 15.616 1.00 94.25 251 GLN A O 1
ATOM 1821 N N . ILE A 1 252 ? 6.164 10.452 14.960 1.00 93.56 252 ILE A N 1
ATOM 1822 C CA . ILE A 1 252 ? 6.062 11.220 16.207 1.00 93.56 252 ILE A CA 1
ATOM 1823 C C . ILE A 1 252 ? 4.880 10.662 17.011 1.00 93.56 252 ILE A C 1
ATOM 1825 O O . ILE A 1 252 ? 3.742 10.882 16.587 1.00 93.56 252 ILE A O 1
ATOM 1829 N N . PRO A 1 253 ? 5.118 9.986 18.155 1.00 95.75 253 PRO A N 1
ATOM 1830 C CA . PRO A 1 253 ? 4.046 9.500 19.022 1.00 95.75 253 PRO A CA 1
ATOM 1831 C C . PRO A 1 253 ? 3.111 10.629 19.469 1.00 95.75 253 PRO A C 1
ATOM 1833 O O . PRO A 1 253 ? 3.574 11.731 19.783 1.00 95.75 253 PRO A O 1
ATOM 1836 N N . ARG A 1 254 ? 1.803 10.367 19.497 1.00 94.88 254 ARG A N 1
ATOM 1837 C CA . ARG A 1 254 ? 0.759 11.354 19.819 1.00 94.88 254 ARG A CA 1
ATOM 1838 C C . ARG A 1 254 ? -0.007 10.986 21.082 1.00 94.88 254 ARG A C 1
ATOM 1840 O O . ARG A 1 254 ? 0.051 11.717 22.066 1.00 94.88 254 ARG A O 1
ATOM 1847 N N . ASN A 1 255 ? -0.733 9.879 21.046 1.00 97.12 255 ASN A N 1
ATOM 1848 C CA . ASN A 1 255 ? -1.450 9.293 22.175 1.00 97.12 255 ASN A CA 1
ATOM 1849 C C . ASN A 1 255 ? -1.696 7.810 21.880 1.00 97.12 255 ASN A C 1
ATOM 1851 O O . ASN A 1 255 ? -1.606 7.397 20.725 1.00 97.12 255 ASN A O 1
ATOM 1855 N N . ASN A 1 256 ? -2.038 7.038 22.908 1.00 97.88 256 ASN A N 1
ATOM 1856 C CA . ASN A 1 256 ? -2.250 5.594 22.809 1.00 97.88 256 ASN A CA 1
ATOM 1857 C C . ASN A 1 256 ? -3.223 5.180 21.694 1.00 97.88 256 ASN A C 1
ATOM 1859 O O . ASN A 1 256 ? -2.952 4.197 21.016 1.00 97.88 256 ASN A O 1
ATOM 1863 N N . LEU A 1 257 ? -4.284 5.940 21.411 1.00 98.12 257 LEU A N 1
ATOM 1864 C CA . LEU A 1 257 ? -5.240 5.598 20.350 1.00 98.12 257 LEU A CA 1
ATOM 1865 C C . LEU A 1 257 ? -4.697 5.857 18.936 1.00 98.12 257 LEU A C 1
ATOM 1867 O O . LEU A 1 257 ? -4.740 4.974 18.081 1.00 98.12 257 LEU A O 1
ATOM 1871 N N . VAL A 1 258 ? -4.165 7.058 18.687 1.00 96.88 258 VAL A N 1
ATOM 1872 C CA . VAL A 1 258 ? -3.597 7.446 17.378 1.00 96.88 258 VAL A CA 1
ATOM 1873 C C . VAL A 1 258 ? -2.341 6.634 17.064 1.00 96.88 258 VAL A C 1
ATOM 1875 O O . VAL A 1 258 ? -2.073 6.282 15.919 1.00 96.88 258 VAL A O 1
ATOM 1878 N N . ASP A 1 259 ? -1.560 6.307 18.084 1.00 98.31 259 ASP A N 1
ATOM 1879 C CA . ASP A 1 259 ? -0.358 5.507 17.910 1.00 98.31 259 ASP A CA 1
ATOM 1880 C C . ASP A 1 259 ? -0.702 4.042 17.623 1.00 98.31 259 ASP A C 1
ATOM 1882 O O . ASP A 1 259 ? 0.013 3.416 16.846 1.00 98.31 259 ASP A O 1
ATOM 1886 N N . CYS A 1 260 ? -1.813 3.509 18.150 1.00 98.56 260 CYS A N 1
ATOM 1887 C CA . CYS A 1 260 ? -2.308 2.182 17.769 1.00 98.56 260 CYS A CA 1
ATOM 1888 C C . CYS A 1 260 ? -2.701 2.118 16.286 1.00 98.56 260 CYS A C 1
ATOM 1890 O O . CYS A 1 260 ? -2.336 1.157 15.608 1.00 98.56 260 CYS A O 1
ATOM 1892 N N . THR A 1 261 ? -3.388 3.135 15.748 1.00 98.00 261 THR A N 1
ATOM 1893 C CA . THR A 1 261 ? -3.749 3.147 14.317 1.00 98.00 261 THR A CA 1
ATOM 1894 C C . THR A 1 261 ? -2.509 3.247 13.428 1.00 98.00 261 THR A C 1
ATOM 1896 O O . THR A 1 261 ? -2.368 2.479 12.474 1.00 98.00 261 THR A O 1
ATOM 1899 N N . ASN A 1 262 ? -1.555 4.116 13.783 1.00 97.38 262 ASN A N 1
ATOM 1900 C CA . ASN A 1 262 ? -0.264 4.206 13.096 1.00 97.38 262 ASN A CA 1
ATOM 1901 C C . ASN A 1 262 ? 0.535 2.900 13.205 1.00 97.38 262 ASN A C 1
ATOM 1903 O O . ASN A 1 262 ? 1.168 2.476 12.242 1.00 97.38 262 ASN A O 1
ATOM 1907 N N . PHE A 1 263 ? 0.505 2.229 14.353 1.00 98.12 263 PHE A N 1
ATOM 1908 C CA . PHE A 1 263 ? 1.194 0.957 14.515 1.00 98.12 263 PHE A CA 1
ATOM 1909 C C . PHE A 1 263 ? 0.623 -0.108 13.586 1.00 98.12 263 PHE A C 1
ATOM 1911 O O . PHE A 1 263 ? 1.391 -0.724 12.858 1.00 98.12 263 PHE A O 1
ATOM 1918 N N . VAL A 1 264 ? -0.704 -0.263 13.522 1.00 98.25 264 VAL A N 1
ATOM 1919 C CA . VAL A 1 264 ? -1.363 -1.206 12.600 1.00 98.25 264 VAL A CA 1
ATOM 1920 C C . VAL A 1 264 ? -1.052 -0.875 11.137 1.00 98.25 264 VAL A C 1
ATOM 1922 O O . VAL A 1 264 ? -0.754 -1.776 10.350 1.00 98.25 264 VAL A O 1
ATOM 1925 N N . LEU A 1 265 ? -1.031 0.413 10.780 1.00 97.38 265 LEU A N 1
ATOM 1926 C CA . LEU A 1 265 ? -0.645 0.889 9.450 1.00 97.38 265 LEU A CA 1
ATOM 1927 C C . LEU A 1 265 ? 0.760 0.414 9.049 1.00 97.38 265 LEU A C 1
ATOM 1929 O O . LEU A 1 265 ? 0.950 -0.053 7.928 1.00 97.38 265 LEU A O 1
ATOM 1933 N N . PHE A 1 266 ? 1.744 0.512 9.948 1.00 97.50 266 PHE A N 1
ATOM 1934 C CA . PHE A 1 266 ? 3.125 0.099 9.668 1.00 97.50 266 PHE A CA 1
ATOM 1935 C C . PHE A 1 266 ? 3.394 -1.388 9.944 1.00 97.50 266 PHE A C 1
ATOM 1937 O O . PHE A 1 266 ? 4.322 -1.946 9.357 1.00 97.50 266 PHE A O 1
ATOM 1944 N N . GLU A 1 267 ? 2.603 -2.049 10.784 1.00 97.81 267 GLU A N 1
ATOM 1945 C CA . GLU A 1 267 ? 2.678 -3.486 11.064 1.00 97.81 267 GLU A CA 1
ATOM 1946 C C . GLU A 1 267 ? 2.090 -4.299 9.909 1.00 97.81 267 GLU A C 1
ATOM 1948 O O . GLU A 1 267 ? 2.782 -5.135 9.329 1.00 97.81 267 GLU A O 1
ATOM 1953 N N . LEU A 1 268 ? 0.831 -4.018 9.557 1.00 97.19 268 LEU A N 1
ATOM 1954 C CA . LEU A 1 268 ? 0.025 -4.796 8.614 1.00 97.19 268 LEU A CA 1
ATOM 1955 C C . LEU A 1 268 ? -0.120 -4.141 7.240 1.00 97.19 268 LEU A C 1
ATOM 1957 O O . LEU A 1 268 ? -0.477 -4.821 6.284 1.00 97.19 268 LEU A O 1
ATOM 1961 N N . GLY A 1 269 ? 0.158 -2.842 7.110 1.00 95.94 269 GLY A N 1
ATOM 1962 C CA . GLY A 1 269 ? -0.035 -2.119 5.846 1.00 95.94 269 GLY A CA 1
ATOM 1963 C C . GLY A 1 269 ? -1.477 -1.682 5.630 1.00 95.94 269 GLY A C 1
ATOM 1964 O O . GLY A 1 269 ? -1.804 -1.174 4.562 1.00 95.94 269 GLY A O 1
ATOM 1965 N N . HIS A 1 270 ? -2.330 -1.861 6.639 1.00 97.38 270 HIS A N 1
ATOM 1966 C CA . HIS A 1 270 ? -3.743 -1.530 6.582 1.00 97.38 270 HIS A CA 1
ATOM 1967 C C . HIS A 1 270 ? -3.993 -0.192 7.284 1.00 97.38 270 HIS A C 1
ATOM 1969 O O . HIS A 1 270 ? -3.818 -0.109 8.504 1.00 97.38 270 HIS A O 1
ATOM 1975 N N . PRO A 1 271 ? -4.390 0.869 6.563 1.00 97.56 271 PRO A N 1
ATOM 1976 C CA . PRO A 1 271 ? -4.731 2.122 7.211 1.00 97.56 271 PRO A CA 1
ATOM 1977 C C . PRO A 1 271 ? -6.030 2.002 7.997 1.00 97.56 271 PRO A C 1
ATOM 1979 O O . PRO A 1 271 ? -7.044 1.550 7.478 1.00 97.56 271 PRO A O 1
ATOM 1982 N N . THR A 1 272 ? -5.990 2.444 9.247 1.00 97.81 272 THR A N 1
ATOM 1983 C CA . THR A 1 272 ? -7.143 2.466 10.147 1.00 97.81 272 THR A CA 1
ATOM 1984 C C . THR A 1 272 ? -7.332 3.859 10.731 1.00 97.81 272 THR A C 1
ATOM 1986 O O . THR A 1 272 ? -6.429 4.705 10.681 1.00 97.81 272 THR A O 1
ATOM 1989 N N . HIS A 1 273 ? -8.514 4.120 11.280 1.00 97.75 273 HIS A N 1
ATOM 1990 C CA . HIS A 1 273 ? -8.810 5.381 11.944 1.00 97.75 273 HIS A CA 1
ATOM 1991 C C . HIS A 1 273 ? -9.595 5.168 13.239 1.00 97.75 273 HIS A C 1
ATOM 1993 O O . HIS A 1 273 ? -10.161 4.104 13.477 1.00 97.75 273 HIS A O 1
ATOM 1999 N N . VAL A 1 274 ? -9.590 6.183 14.098 1.00 97.81 274 VAL A N 1
ATOM 2000 C CA . VAL A 1 274 ? -10.326 6.188 15.359 1.00 97.81 274 VAL A CA 1
ATOM 2001 C C . VAL A 1 274 ? -11.051 7.518 15.504 1.00 97.81 274 VAL A C 1
ATOM 2003 O O . VAL A 1 274 ? -10.426 8.578 15.464 1.00 97.81 274 VAL A O 1
ATOM 2006 N N . PHE A 1 275 ? -12.367 7.451 15.665 1.00 98.31 275 PHE A N 1
ATOM 2007 C CA . PHE A 1 275 ? -13.214 8.610 15.922 1.00 98.31 275 PHE A CA 1
ATOM 2008 C C . PHE A 1 275 ? -13.612 8.668 17.391 1.00 98.31 275 PHE A C 1
ATOM 2010 O O . PHE A 1 275 ? -13.858 7.634 18.015 1.00 98.31 275 PHE A O 1
ATOM 2017 N N . ASP A 1 276 ? -13.755 9.883 17.916 1.00 98.12 276 ASP A N 1
ATOM 2018 C CA . ASP A 1 276 ? -14.467 10.107 19.171 1.00 98.12 276 ASP A CA 1
ATOM 2019 C C . ASP A 1 276 ? -15.975 9.897 18.946 1.00 98.12 276 ASP A C 1
ATOM 2021 O O . ASP A 1 276 ? -16.644 10.704 18.289 1.00 98.12 276 ASP A O 1
ATOM 2025 N N . LEU A 1 277 ? -16.522 8.815 19.506 1.00 97.56 277 LEU A N 1
ATOM 2026 C CA . LEU A 1 277 ? -17.926 8.445 19.329 1.00 97.56 277 LEU A CA 1
ATOM 2027 C C . LEU A 1 277 ? -18.884 9.478 19.942 1.00 97.56 277 LEU A C 1
ATOM 2029 O O . LEU A 1 277 ? -19.993 9.653 19.439 1.00 97.56 277 LEU A O 1
ATOM 2033 N N . GLY A 1 278 ? -18.466 10.190 20.991 1.00 97.12 278 GLY A N 1
ATOM 2034 C CA . GLY A 1 278 ? -19.261 11.245 21.622 1.00 97.12 278 GLY A CA 1
ATOM 2035 C C . GLY A 1 278 ? -19.439 12.479 20.733 1.00 97.12 278 GLY A C 1
ATOM 2036 O O . GLY A 1 278 ? -20.403 13.233 20.890 1.00 97.12 278 GLY A O 1
ATOM 2037 N N . THR A 1 279 ? -18.542 12.677 19.767 1.00 97.25 279 THR A N 1
ATOM 2038 C CA . THR A 1 279 ? -18.594 13.808 18.827 1.00 97.25 279 THR A CA 1
ATOM 2039 C C . THR A 1 279 ? -19.335 13.502 17.523 1.00 97.25 279 THR A C 1
ATOM 2041 O O . THR A 1 279 ? -19.772 14.443 16.852 1.00 97.25 279 THR A O 1
ATOM 2044 N N . LEU A 1 280 ? -19.531 12.220 17.187 1.00 96.94 280 LEU A N 1
ATOM 2045 C CA . LEU A 1 280 ? -20.249 11.781 15.986 1.00 96.94 280 LEU A CA 1
ATOM 2046 C C . LEU A 1 280 ? -21.744 12.100 16.089 1.00 96.94 280 LEU A C 1
ATOM 2048 O O . LEU A 1 280 ? -22.474 11.539 16.915 1.00 96.94 280 LEU A O 1
ATOM 2052 N N . ARG A 1 281 ? -22.232 13.001 15.229 1.00 97.50 281 ARG A N 1
ATOM 2053 C CA . ARG A 1 281 ? -23.644 13.400 15.237 1.00 97.50 281 ARG A CA 1
ATOM 2054 C C . ARG A 1 281 ? -24.538 12.258 14.767 1.00 97.50 281 ARG A C 1
ATOM 2056 O O . ARG A 1 281 ? -24.252 11.569 13.793 1.00 97.50 281 ARG A O 1
ATOM 2063 N N . GLY A 1 282 ? -25.613 12.026 15.520 1.00 95.56 282 GLY A N 1
ATOM 2064 C CA . GLY A 1 282 ? -26.548 10.925 15.284 1.00 95.56 282 GLY A CA 1
ATOM 2065 C C . GLY A 1 282 ? -26.000 9.525 15.580 1.00 95.56 282 GLY A C 1
ATOM 2066 O O . GLY A 1 282 ? -26.724 8.563 15.345 1.00 95.56 282 GLY A O 1
ATOM 2067 N N . LYS A 1 283 ? -24.760 9.393 16.090 1.00 95.31 283 LYS A N 1
ATOM 2068 C CA . LYS A 1 283 ? -24.067 8.100 16.251 1.00 95.31 283 LYS A CA 1
ATOM 2069 C C . LYS A 1 283 ? -24.175 7.244 14.982 1.00 95.31 283 LYS A C 1
ATOM 2071 O O . LYS A 1 283 ? -24.533 6.066 15.025 1.00 95.31 283 LYS A O 1
ATOM 2076 N N . ALA A 1 284 ? -23.910 7.872 13.842 1.00 95.94 284 ALA A N 1
ATOM 2077 C CA . ALA A 1 284 ? -24.005 7.246 12.537 1.00 95.94 284 ALA A CA 1
ATOM 2078 C C . ALA A 1 284 ? -22.757 7.540 11.707 1.00 95.94 284 ALA A C 1
ATOM 2080 O O . ALA A 1 284 ? -22.133 8.589 11.863 1.00 95.94 284 ALA A O 1
ATOM 2081 N N . ILE A 1 285 ? -22.430 6.606 10.822 1.00 98.31 285 ILE A N 1
ATOM 2082 C CA . ILE A 1 285 ? -21.451 6.763 9.755 1.00 98.31 285 ILE A CA 1
ATOM 2083 C C . ILE A 1 285 ? -22.178 6.607 8.423 1.00 98.31 285 ILE A C 1
ATOM 2085 O O . ILE A 1 285 ? -22.835 5.599 8.170 1.00 98.31 285 ILE A O 1
ATOM 2089 N N . GLU A 1 286 ? -22.026 7.605 7.566 1.00 98.12 286 GLU A N 1
ATOM 2090 C CA . GLU A 1 286 ? -22.605 7.700 6.236 1.00 98.12 286 GLU A CA 1
ATOM 2091 C C . GLU A 1 286 ? -21.455 7.771 5.219 1.00 98.12 286 GLU A C 1
ATOM 2093 O O . GLU A 1 286 ? -20.804 8.806 5.057 1.00 98.12 286 GLU A O 1
ATOM 2098 N N . ILE A 1 287 ? -21.181 6.663 4.529 1.00 98.44 287 ILE A N 1
ATOM 2099 C CA . ILE A 1 287 ? -20.184 6.618 3.452 1.00 98.44 287 ILE A CA 1
ATOM 2100 C C . ILE A 1 287 ? -20.868 7.088 2.174 1.00 98.44 287 ILE A C 1
ATOM 2102 O O . ILE A 1 287 ? -21.769 6.423 1.659 1.00 98.44 287 ILE A O 1
ATOM 2106 N N . ARG A 1 288 ? -20.481 8.264 1.679 1.00 97.75 288 ARG A N 1
ATOM 2107 C CA . ARG A 1 288 ? -21.142 8.909 0.538 1.00 97.75 288 ARG A CA 1
ATOM 2108 C C . ARG A 1 288 ? -20.196 9.822 -0.224 1.00 97.75 288 ARG A C 1
ATOM 2110 O O . ARG A 1 288 ? -19.100 10.143 0.226 1.00 97.75 288 ARG A O 1
ATOM 2117 N N . ARG A 1 289 ? -20.657 10.308 -1.372 1.00 97.81 289 ARG A N 1
ATOM 2118 C CA . ARG A 1 289 ? -19.989 11.394 -2.091 1.00 97.81 289 ARG A CA 1
ATOM 2119 C C . ARG A 1 289 ? -20.177 12.723 -1.356 1.00 97.81 289 ARG A C 1
ATOM 2121 O O . ARG A 1 289 ? -21.246 12.996 -0.795 1.00 97.81 289 ARG A O 1
ATOM 2128 N N . ALA A 1 290 ? -19.131 13.540 -1.367 1.00 97.62 290 ALA A N 1
ATOM 2129 C CA . ALA A 1 290 ? -19.174 14.921 -0.925 1.00 97.62 290 ALA A CA 1
ATOM 2130 C C . ALA A 1 290 ? -20.186 15.694 -1.767 1.00 97.62 290 ALA A C 1
ATOM 2132 O O . ALA A 1 290 ? -20.287 15.501 -2.986 1.00 97.62 290 ALA A O 1
ATOM 2133 N N . ARG A 1 291 ? -20.931 16.576 -1.109 1.00 96.69 291 ARG A N 1
ATOM 2134 C CA . ARG A 1 291 ? -21.765 17.556 -1.798 1.00 96.69 291 ARG A CA 1
ATOM 2135 C C . ARG A 1 291 ? -20.863 18.672 -2.313 1.00 96.69 291 ARG A C 1
ATOM 2137 O O . ARG A 1 291 ? -19.807 18.948 -1.747 1.00 96.69 291 ARG A O 1
ATOM 2144 N N . LYS A 1 292 ? -21.288 19.314 -3.395 1.00 96.50 292 LYS A N 1
ATOM 2145 C CA . LYS A 1 292 ? -20.584 20.482 -3.916 1.00 96.50 292 LYS A CA 1
ATOM 2146 C C . LYS A 1 292 ? -20.534 21.578 -2.845 1.00 96.50 292 LYS A C 1
ATOM 2148 O O . LYS A 1 292 ? -21.539 21.821 -2.178 1.00 96.50 292 LYS A O 1
ATOM 2153 N N . ASP A 1 293 ? -19.374 22.213 -2.715 1.00 96.25 293 ASP A N 1
ATOM 2154 C CA . ASP A 1 293 ? -19.089 23.302 -1.779 1.00 96.25 293 ASP A CA 1
ATOM 2155 C C . ASP A 1 293 ? -19.214 22.901 -0.291 1.00 96.25 293 ASP A C 1
ATOM 2157 O O . ASP A 1 293 ? -19.297 23.749 0.600 1.00 96.25 293 ASP A O 1
ATOM 2161 N N . GLU A 1 294 ? -19.211 21.594 0.002 1.00 96.56 294 GLU A N 1
ATOM 2162 C CA . GLU A 1 294 ? -19.218 21.075 1.369 1.00 96.56 294 GLU A CA 1
ATOM 2163 C C . GLU A 1 294 ? -17.887 21.401 2.065 1.00 96.56 294 GLU A C 1
ATOM 2165 O O . GLU A 1 294 ? -16.814 21.303 1.467 1.00 96.56 294 GLU A O 1
ATOM 2170 N N . ARG A 1 295 ? -17.946 21.816 3.334 1.00 96.75 295 ARG A N 1
ATOM 2171 C CA . ARG A 1 295 ? -16.764 22.247 4.090 1.00 96.75 295 ARG A CA 1
ATOM 2172 C C . ARG A 1 295 ? -16.171 21.106 4.901 1.00 96.75 295 ARG A C 1
ATOM 2174 O O . ARG A 1 295 ? -16.900 20.346 5.535 1.00 96.75 295 ARG A O 1
ATOM 2181 N N . PHE A 1 296 ? -14.846 21.017 4.909 1.00 97.06 296 PHE A N 1
ATOM 2182 C CA . PHE A 1 296 ? -14.113 20.000 5.653 1.00 97.06 296 PHE A CA 1
ATOM 2183 C C . PHE A 1 296 ? -12.830 20.578 6.247 1.00 97.06 296 PHE A C 1
ATOM 2185 O O . PHE A 1 296 ? -12.004 21.128 5.524 1.00 97.06 296 PHE A O 1
ATOM 2192 N N . LEU A 1 297 ? -12.630 20.412 7.556 1.00 96.75 297 LEU A N 1
ATOM 2193 C CA . LEU A 1 297 ? -11.384 20.774 8.231 1.00 96.75 297 LEU A CA 1
ATOM 2194 C C . LEU A 1 297 ? -10.561 19.506 8.513 1.00 96.75 297 LEU A C 1
ATOM 2196 O O . LEU A 1 297 ? -10.930 18.742 9.413 1.00 96.75 297 LEU A O 1
ATOM 2200 N N . PRO A 1 298 ? -9.452 19.267 7.788 1.00 95.31 298 PRO A N 1
ATOM 2201 C CA . PRO A 1 298 ? -8.578 18.129 8.044 1.00 95.31 298 PRO A CA 1
ATOM 2202 C C . PRO A 1 298 ? -7.897 18.227 9.412 1.00 95.31 298 PRO A C 1
ATOM 2204 O O . PRO A 1 298 ? -7.605 19.316 9.903 1.00 95.31 298 PRO A O 1
ATOM 2207 N N . ILE A 1 299 ? -7.564 17.081 10.005 1.00 92.88 299 ILE A N 1
ATOM 2208 C CA . ILE A 1 299 ? -6.736 17.032 11.212 1.00 92.88 299 ILE A CA 1
ATOM 2209 C C . ILE A 1 299 ? -5.264 17.337 10.881 1.00 92.88 299 ILE A C 1
ATOM 2211 O O . ILE A 1 299 ? -4.689 16.772 9.945 1.00 92.88 299 ILE A O 1
ATOM 2215 N N . GLY A 1 300 ? -4.621 18.191 11.677 1.00 86.62 300 GLY A N 1
ATOM 2216 C CA . GLY A 1 300 ? -3.191 18.480 11.567 1.00 86.62 300 GLY A CA 1
ATOM 2217 C C . GLY A 1 300 ? -2.832 19.900 11.986 1.00 86.62 300 GLY A C 1
ATOM 2218 O O . GLY A 1 300 ? -3.656 20.809 11.940 1.00 86.62 300 GLY A O 1
ATOM 2219 N N . GLU A 1 301 ? -1.581 20.092 12.391 1.00 80.19 301 GLU A N 1
ATOM 2220 C CA . GLU A 1 301 ? -1.052 21.417 12.707 1.00 80.19 301 GLU A CA 1
ATOM 2221 C C . GLU A 1 301 ? -0.988 22.278 11.436 1.00 80.19 301 GLU A C 1
ATOM 2223 O O . GLU A 1 301 ? -0.498 21.831 10.399 1.00 80.19 301 GLU A O 1
ATOM 2228 N N . GLY A 1 302 ? -1.530 23.498 11.502 1.00 82.25 302 GLY A N 1
ATOM 2229 C CA . GLY A 1 302 ? -1.609 24.404 10.351 1.00 82.25 302 GLY A CA 1
ATOM 2230 C C . GLY A 1 302 ? -2.617 23.991 9.270 1.00 82.25 302 GLY A C 1
ATOM 2231 O O . GLY A 1 302 ? -2.593 24.568 8.182 1.00 82.25 302 GLY A O 1
ATOM 2232 N N . ALA A 1 303 ? -3.492 23.013 9.539 1.00 88.88 303 ALA A N 1
ATOM 2233 C CA . ALA A 1 303 ? -4.543 22.624 8.605 1.00 88.88 303 ALA A CA 1
ATOM 2234 C C . ALA A 1 303 ? -5.534 23.777 8.371 1.00 88.88 303 ALA A C 1
ATOM 2236 O O . ALA A 1 303 ? -5.920 24.488 9.300 1.00 88.88 303 ALA A O 1
ATOM 2237 N N . GLN A 1 304 ? -5.946 23.946 7.116 1.00 91.88 304 GLN A N 1
ATOM 2238 C CA . GLN A 1 304 ? -6.929 24.942 6.698 1.00 91.88 304 GLN A CA 1
ATOM 2239 C C . GLN A 1 304 ? -8.228 24.252 6.284 1.00 91.88 304 GLN A C 1
ATOM 2241 O O . GLN A 1 304 ? -8.210 23.109 5.823 1.00 91.88 304 GLN A O 1
ATOM 2246 N N . GLU A 1 305 ? -9.349 24.951 6.454 1.00 95.25 305 GLU A N 1
ATOM 2247 C CA . GLU A 1 305 ? -10.648 24.479 5.978 1.00 95.25 305 GLU A CA 1
ATOM 2248 C C . GLU A 1 305 ? -10.636 24.377 4.447 1.00 95.25 305 GLU A C 1
ATOM 2250 O O . GLU A 1 305 ? -10.209 25.295 3.745 1.00 95.25 305 GLU A O 1
ATOM 2255 N N . LEU A 1 306 ? -11.091 23.236 3.940 1.00 94.81 306 LEU A N 1
ATOM 2256 C CA . LEU A 1 306 ? -11.203 22.933 2.524 1.00 94.81 306 LEU A CA 1
ATOM 2257 C C . LEU A 1 306 ? -12.659 23.040 2.087 1.00 94.81 306 LEU A C 1
ATOM 2259 O O . LEU A 1 306 ? -13.576 22.667 2.820 1.00 94.81 306 LEU A O 1
ATOM 2263 N N . THR A 1 307 ? -12.850 23.510 0.859 1.00 95.94 307 THR A N 1
ATOM 2264 C CA . THR A 1 307 ? -14.131 23.438 0.152 1.00 95.94 307 THR A CA 1
ATOM 2265 C C . THR A 1 307 ? -14.053 22.279 -0.831 1.00 95.94 307 THR A C 1
ATOM 2267 O O . THR A 1 307 ? -13.184 22.272 -1.703 1.00 95.94 307 THR A O 1
ATOM 2270 N N . LEU A 1 308 ? -14.916 21.283 -0.655 1.00 96.56 308 LEU A N 1
ATOM 2271 C CA . LEU A 1 308 ? -14.949 20.090 -1.494 1.00 96.56 308 LEU A CA 1
ATOM 2272 C C . LEU A 1 308 ? -15.655 20.403 -2.814 1.00 96.56 308 LEU A C 1
ATOM 2274 O O . LEU A 1 308 ? -16.694 21.068 -2.836 1.00 96.56 308 LEU A O 1
ATOM 2278 N N . ALA A 1 309 ? -15.092 19.930 -3.926 1.00 92.12 309 ALA A N 1
ATOM 2279 C CA . ALA A 1 309 ? -15.642 20.201 -5.252 1.00 92.12 309 ALA A CA 1
ATOM 2280 C C . ALA A 1 309 ? -16.930 19.401 -5.515 1.00 92.12 309 ALA A C 1
ATOM 2282 O O . ALA A 1 309 ? -17.741 19.781 -6.363 1.00 92.12 309 ALA A O 1
ATOM 2283 N N . GLY A 1 310 ? -17.135 18.322 -4.759 1.00 91.44 310 GLY A N 1
ATOM 2284 C CA . GLY A 1 310 ? -18.212 17.367 -4.937 1.00 91.44 310 GLY A CA 1
ATOM 2285 C C . GLY A 1 310 ? -17.722 16.142 -5.705 1.00 91.44 310 GLY A C 1
ATOM 2286 O O . GLY A 1 310 ? -16.972 16.241 -6.677 1.00 91.44 310 GLY A O 1
ATOM 2287 N N . GLY A 1 311 ? -18.172 14.963 -5.275 1.00 91.06 311 GLY A N 1
ATOM 2288 C CA . GLY A 1 311 ? -17.762 13.687 -5.867 1.00 91.06 311 GLY A CA 1
ATOM 2289 C C . GLY A 1 311 ? -16.541 13.032 -5.211 1.00 91.06 311 GLY A C 1
ATOM 2290 O O . GLY A 1 311 ? -16.295 11.850 -5.454 1.00 91.06 311 GLY A O 1
ATOM 2291 N N . GLU A 1 312 ? -15.815 13.715 -4.326 1.00 96.75 312 GLU A N 1
ATOM 2292 C CA . GLU A 1 312 ? -14.867 13.055 -3.425 1.00 96.75 312 GLU A CA 1
ATOM 2293 C C . GLU A 1 312 ? -15.624 12.068 -2.522 1.00 96.75 312 GLU A C 1
ATOM 2295 O O . GLU A 1 312 ? -16.736 12.356 -2.078 1.00 96.75 312 GLU A O 1
ATOM 2300 N N . LEU A 1 313 ? -15.065 10.887 -2.249 1.00 97.94 313 LEU A N 1
ATOM 2301 C CA . LEU A 1 313 ? -15.660 9.978 -1.267 1.00 97.94 313 LEU A CA 1
ATOM 2302 C C . LEU A 1 313 ? -15.339 10.484 0.147 1.00 97.94 313 LEU A C 1
ATOM 2304 O O . LEU A 1 313 ? -14.173 10.708 0.483 1.00 97.94 313 LEU A O 1
ATOM 2308 N N . VAL A 1 314 ? -16.367 10.643 0.977 1.00 98.31 314 VAL A N 1
ATOM 2309 C CA . VAL A 1 314 ? -16.242 11.081 2.369 1.00 98.31 314 VAL A CA 1
ATOM 2310 C C . VAL A 1 314 ? -16.868 10.067 3.311 1.00 98.31 314 VAL A C 1
ATOM 2312 O O . VAL A 1 314 ? -17.852 9.402 2.984 1.00 98.31 314 VAL A O 1
ATOM 2315 N N . ILE A 1 315 ? -16.294 9.990 4.505 1.00 98.38 315 ILE A N 1
ATOM 2316 C CA . ILE A 1 315 ? -16.954 9.406 5.666 1.00 98.38 315 ILE A CA 1
ATOM 2317 C C . ILE A 1 315 ? -17.635 10.572 6.368 1.00 98.38 315 ILE A C 1
ATOM 2319 O O . ILE A 1 315 ? -16.963 11.531 6.753 1.00 98.38 315 ILE A O 1
ATOM 2323 N N . ALA A 1 316 ? -18.957 10.538 6.467 1.00 98.19 316 ALA A N 1
ATOM 2324 C CA . ALA A 1 316 ? -19.751 11.570 7.117 1.00 98.19 316 ALA A CA 1
ATOM 2325 C C . ALA A 1 316 ? -20.438 11.019 8.367 1.00 98.19 316 ALA A C 1
ATOM 2327 O O . ALA A 1 316 ? -20.649 9.816 8.483 1.00 98.19 316 ALA A O 1
ATOM 2328 N N . ASP A 1 317 ? -20.786 11.903 9.293 1.00 97.69 317 ASP A N 1
ATOM 2329 C CA . ASP A 1 317 ? -21.813 11.610 10.288 1.00 97.69 317 ASP A CA 1
ATOM 2330 C C . ASP A 1 317 ? -23.196 12.020 9.738 1.00 97.69 317 ASP A C 1
ATOM 2332 O O . ASP A 1 317 ? -23.351 12.273 8.536 1.00 97.69 317 ASP A O 1
ATOM 2336 N N . ALA A 1 318 ? -24.218 12.092 10.596 1.00 95.88 318 ALA A N 1
ATOM 2337 C CA . ALA A 1 318 ? -25.566 12.481 10.175 1.00 95.88 318 ALA A CA 1
ATOM 2338 C C . ALA A 1 318 ? -25.664 13.911 9.591 1.00 95.88 318 ALA A C 1
ATOM 2340 O O . ALA A 1 318 ? -26.642 14.226 8.912 1.00 95.88 318 ALA A O 1
ATOM 2341 N N . GLU A 1 319 ? -24.683 14.781 9.845 1.00 95.56 319 GLU A N 1
ATOM 2342 C CA . GLU A 1 319 ? -24.746 16.210 9.521 1.00 95.56 319 GLU A CA 1
ATOM 2343 C C . GLU A 1 319 ? -23.651 16.662 8.542 1.00 95.56 319 GLU A C 1
ATOM 2345 O O . GLU A 1 319 ? -23.897 17.547 7.721 1.00 95.56 319 GLU A O 1
ATOM 2350 N N . ARG A 1 320 ? -22.442 16.093 8.616 1.00 96.06 320 ARG A N 1
ATOM 2351 C CA . ARG A 1 320 ? -21.231 16.682 8.012 1.00 96.06 320 ARG A CA 1
ATOM 2352 C C . ARG A 1 320 ? -20.150 15.642 7.684 1.00 96.06 320 ARG A C 1
ATOM 2354 O O . ARG A 1 320 ? -20.159 14.554 8.257 1.00 96.06 320 ARG A O 1
ATOM 2361 N N . PRO A 1 321 ? -19.183 15.953 6.799 1.00 97.75 321 PRO A N 1
ATOM 2362 C CA . PRO A 1 321 ? -18.055 15.067 6.552 1.00 97.75 321 PRO A CA 1
ATOM 2363 C C . PRO A 1 321 ? -17.103 15.084 7.753 1.00 97.75 321 PRO A C 1
ATOM 2365 O O . PRO A 1 321 ? -16.752 16.141 8.280 1.00 97.75 321 PRO A O 1
ATOM 2368 N N . VAL A 1 322 ? -16.666 13.899 8.164 1.00 97.88 322 VAL A N 1
ATOM 2369 C CA . VAL A 1 322 ? -15.773 13.676 9.309 1.00 97.88 322 VAL A CA 1
ATOM 2370 C C . VAL A 1 322 ? -14.423 13.092 8.891 1.00 97.88 322 VAL A C 1
ATOM 2372 O O . VAL A 1 322 ? -13.456 13.199 9.639 1.00 97.88 322 VAL A O 1
ATOM 2375 N N . ALA A 1 323 ? -14.307 12.564 7.670 1.00 98.00 323 ALA A N 1
ATOM 2376 C CA . ALA A 1 323 ? -13.034 12.243 7.028 1.00 98.00 323 ALA A CA 1
ATOM 2377 C C . ALA A 1 323 ? -13.148 12.289 5.495 1.00 98.00 323 ALA A C 1
ATOM 2379 O O . ALA A 1 323 ? -14.204 12.003 4.928 1.00 98.00 323 ALA A O 1
ATOM 2380 N N . ILE A 1 324 ? -12.033 12.572 4.817 1.00 98.00 324 ILE A N 1
ATOM 2381 C CA . ILE A 1 324 ? -11.871 12.237 3.397 1.00 98.00 324 ILE A CA 1
ATOM 2382 C C . ILE A 1 324 ? -11.434 10.778 3.330 1.00 98.00 324 ILE A C 1
ATOM 2384 O O . ILE A 1 324 ? -10.359 10.435 3.839 1.00 98.00 324 ILE A O 1
ATOM 2388 N N . ALA A 1 325 ? -12.264 9.936 2.715 1.00 97.62 325 ALA A N 1
ATOM 2389 C CA . ALA A 1 325 ? -12.108 8.487 2.734 1.00 97.62 325 ALA A CA 1
ATOM 2390 C C . ALA A 1 325 ? -10.720 8.071 2.226 1.00 97.62 325 ALA A C 1
ATOM 2392 O O . ALA A 1 325 ? -10.289 8.462 1.139 1.00 97.62 325 ALA A O 1
ATOM 2393 N N . GLY A 1 326 ? -9.990 7.329 3.058 1.00 95.88 326 GLY A N 1
ATOM 2394 C CA . GLY A 1 326 ? -8.641 6.851 2.761 1.00 95.88 326 GLY A CA 1
ATOM 2395 C C . GLY A 1 326 ? -7.545 7.922 2.676 1.00 95.88 326 GLY A C 1
ATOM 2396 O O . GLY A 1 326 ? -6.390 7.574 2.446 1.00 95.88 326 GLY A O 1
ATOM 2397 N N . VAL A 1 327 ? -7.852 9.208 2.882 1.00 96.06 327 VAL A N 1
ATOM 2398 C CA . VAL A 1 327 ? -6.870 10.300 2.756 1.00 96.06 327 VAL A CA 1
ATOM 2399 C C . VAL A 1 327 ? -6.557 10.939 4.100 1.00 96.06 327 VAL A C 1
ATOM 2401 O O . VAL A 1 327 ? -5.396 10.950 4.518 1.00 96.06 327 VAL A O 1
ATOM 2404 N N . LYS A 1 328 ? -7.550 11.504 4.790 1.00 95.44 328 LYS A N 1
ATOM 2405 C CA . LYS A 1 328 ? -7.301 12.266 6.020 1.00 95.44 328 LYS A CA 1
ATOM 2406 C C . LYS A 1 328 ? -8.555 12.352 6.886 1.00 95.44 328 LYS A C 1
ATOM 2408 O O . LYS A 1 328 ? -9.625 12.684 6.385 1.00 95.44 328 LYS A O 1
ATOM 2413 N N . GLY A 1 329 ? -8.396 12.111 8.188 1.00 96.12 329 GLY A N 1
ATOM 2414 C CA . GLY A 1 329 ? -9.441 12.366 9.182 1.00 96.12 329 GLY A CA 1
ATOM 2415 C C . GLY A 1 329 ? -9.705 13.862 9.375 1.00 96.12 329 GLY A C 1
ATOM 2416 O O . GLY A 1 329 ? -8.846 14.698 9.078 1.00 96.12 329 GLY A O 1
ATOM 2417 N N . GLY A 1 330 ? -10.896 14.199 9.854 1.00 95.56 330 GLY A N 1
ATOM 2418 C CA . GLY A 1 330 ? -11.316 15.560 10.167 1.00 95.56 330 GLY A CA 1
ATOM 2419 C C . GLY A 1 330 ? -11.063 15.934 11.626 1.00 95.56 330 GLY A C 1
ATOM 2420 O O . GLY A 1 330 ? -11.015 15.082 12.511 1.00 95.56 330 GLY A O 1
ATOM 2421 N N . ALA A 1 331 ? -10.915 17.230 11.892 1.00 95.06 331 ALA A N 1
ATOM 2422 C CA . ALA A 1 331 ? -10.679 17.742 13.242 1.00 95.06 331 ALA A CA 1
ATOM 2423 C C . ALA A 1 331 ? -11.914 17.628 14.161 1.00 95.06 331 ALA A C 1
ATOM 2425 O O . ALA A 1 331 ? -11.767 17.516 15.373 1.00 95.06 331 ALA A O 1
ATOM 2426 N N . ALA A 1 332 ? -13.126 17.639 13.593 1.00 93.50 332 ALA A N 1
ATOM 2427 C CA . ALA A 1 332 ? -14.383 17.688 14.348 1.00 93.50 332 ALA A CA 1
ATOM 2428 C C . ALA A 1 332 ? -14.681 16.424 15.174 1.00 93.50 332 ALA A C 1
ATOM 2430 O O . ALA A 1 332 ? -15.449 16.496 16.130 1.00 93.50 332 ALA A O 1
ATOM 2431 N N . THR A 1 333 ? -14.090 15.293 14.790 1.00 95.69 333 THR A N 1
ATOM 2432 C CA . THR A 1 333 ? -14.279 13.976 15.420 1.00 95.69 333 THR A CA 1
ATOM 2433 C C . THR A 1 333 ? -12.964 13.347 15.866 1.00 95.69 333 THR A C 1
ATOM 2435 O O . THR A 1 333 ? -12.879 12.138 16.094 1.00 95.69 333 THR A O 1
ATOM 2438 N N . ALA A 1 334 ? -11.916 14.168 15.938 1.00 95.44 334 ALA A N 1
ATOM 2439 C CA . ALA A 1 334 ? -10.604 13.749 16.384 1.00 95.44 334 ALA A CA 1
ATOM 2440 C C . ALA A 1 334 ? -10.639 13.375 17.868 1.00 95.44 334 ALA A C 1
ATOM 2442 O O . ALA A 1 334 ? -11.283 14.043 18.676 1.00 95.44 334 ALA A O 1
ATOM 2443 N N . VAL A 1 335 ? -9.886 12.339 18.232 1.00 95.94 335 VAL A N 1
ATOM 2444 C CA . VAL A 1 335 ? -9.711 11.966 19.636 1.00 95.94 335 VAL A CA 1
ATOM 2445 C C . VAL A 1 335 ? -8.998 13.079 20.409 1.00 95.94 335 VAL A C 1
ATOM 2447 O O . VAL A 1 335 ? -8.003 13.650 19.954 1.00 95.94 335 VAL A O 1
ATOM 2450 N N . THR A 1 336 ? -9.502 13.375 21.601 1.00 95.19 336 THR A N 1
ATOM 2451 C CA . THR A 1 336 ? -8.967 14.381 22.524 1.00 95.19 336 THR A CA 1
ATOM 2452 C C . THR A 1 336 ? -8.662 13.743 23.877 1.00 95.19 336 THR A C 1
ATOM 2454 O O . THR A 1 336 ? -8.976 12.580 24.115 1.00 95.19 336 THR A O 1
ATOM 2457 N N . ALA A 1 337 ? -8.085 14.504 24.810 1.00 94.94 337 ALA A N 1
ATOM 2458 C CA . ALA A 1 337 ? -7.871 14.019 26.175 1.00 94.94 337 ALA A CA 1
ATOM 2459 C C . ALA A 1 337 ? -9.180 13.652 26.910 1.00 94.94 337 ALA A C 1
ATOM 2461 O O . ALA A 1 337 ? -9.134 12.903 27.881 1.00 94.94 337 ALA A O 1
ATOM 2462 N N . GLY A 1 338 ? -10.328 14.183 26.465 1.00 96.25 338 GLY A N 1
ATOM 2463 C CA . GLY A 1 338 ? -11.644 13.909 27.048 1.00 96.25 338 GLY A CA 1
ATOM 2464 C C . GLY A 1 338 ? -12.404 12.752 26.397 1.00 96.25 338 GLY A C 1
ATOM 2465 O O . GLY A 1 338 ? -13.492 12.425 26.859 1.00 96.25 338 GLY A O 1
ATOM 2466 N N . THR A 1 339 ? -11.870 12.142 25.336 1.00 98.06 339 THR A N 1
ATOM 2467 C CA . THR A 1 339 ? -12.538 11.037 24.641 1.00 98.06 339 THR A CA 1
ATOM 2468 C C . THR A 1 339 ? -12.593 9.798 25.534 1.00 98.06 339 THR A C 1
ATOM 2470 O O . THR A 1 339 ? -11.563 9.334 26.022 1.00 98.06 339 THR A O 1
ATOM 2473 N N . THR A 1 340 ? -13.790 9.240 25.713 1.00 97.81 340 THR A N 1
ATOM 2474 C CA . THR A 1 340 ? -14.017 8.018 26.502 1.00 97.81 340 THR A CA 1
ATOM 2475 C C . THR A 1 340 ? -14.551 6.862 25.673 1.00 97.81 340 THR A C 1
ATOM 2477 O O . THR A 1 340 ? -14.264 5.716 25.988 1.00 97.81 340 THR A O 1
ATOM 2480 N N . ASP A 1 341 ? -15.307 7.135 24.612 1.00 98.38 341 ASP A N 1
ATOM 2481 C CA . ASP A 1 341 ? -15.884 6.109 23.746 1.00 98.38 341 ASP A CA 1
ATOM 2482 C C . ASP A 1 341 ? -15.402 6.336 22.320 1.00 98.38 341 ASP A C 1
ATOM 2484 O O . ASP A 1 341 ? -15.407 7.465 21.823 1.00 98.38 341 ASP A O 1
ATOM 2488 N N . VAL A 1 342 ? -14.978 5.265 21.657 1.00 98.56 342 VAL A N 1
ATOM 2489 C CA . VAL A 1 342 ? -14.340 5.351 20.346 1.00 98.56 342 VAL A CA 1
ATOM 2490 C C . VAL A 1 342 ? -14.963 4.404 19.341 1.00 98.56 342 VAL A C 1
ATOM 2492 O O . VAL A 1 342 ? -15.352 3.279 19.668 1.00 98.56 342 VAL A O 1
ATOM 2495 N N . LEU A 1 343 ? -15.007 4.866 18.094 1.00 98.56 343 LEU A N 1
ATOM 2496 C CA . LEU A 1 343 ? -15.309 4.045 16.932 1.00 98.56 343 LEU A CA 1
ATOM 2497 C C . LEU A 1 343 ? -14.024 3.801 16.149 1.00 98.56 343 LEU A C 1
ATOM 2499 O O . LEU A 1 343 ? -13.364 4.746 15.721 1.00 98.56 343 LEU A O 1
ATOM 2503 N N . LEU A 1 344 ? -13.683 2.532 15.963 1.00 98.62 344 LEU A N 1
ATOM 2504 C CA . LEU A 1 344 ? -12.573 2.091 15.132 1.00 98.62 344 LEU A CA 1
ATOM 2505 C C . LEU A 1 344 ? -13.073 1.916 13.698 1.00 98.62 344 LEU A C 1
ATOM 2507 O O . LEU A 1 344 ? -13.997 1.136 13.469 1.00 98.62 344 LEU A O 1
ATOM 2511 N N . GLU A 1 345 ? -12.456 2.621 12.756 1.00 98.31 345 GLU A N 1
ATOM 2512 C CA . GLU A 1 345 ? -12.697 2.496 11.320 1.00 98.31 345 GLU A CA 1
ATOM 2513 C C . GLU A 1 345 ? -11.631 1.608 10.683 1.00 98.31 345 GLU A C 1
ATOM 2515 O O . GLU A 1 345 ? -10.428 1.887 10.768 1.00 98.31 345 GLU A O 1
ATOM 2520 N N . ILE A 1 346 ? -12.098 0.575 9.987 1.00 98.19 346 ILE A N 1
ATOM 2521 C CA . ILE A 1 346 ? -11.289 -0.283 9.133 1.00 98.19 346 ILE A CA 1
ATOM 2522 C C . ILE A 1 346 ? -12.055 -0.459 7.819 1.00 98.19 346 ILE A C 1
ATOM 2524 O O . ILE A 1 346 ? -13.203 -0.898 7.821 1.00 98.19 346 ILE A O 1
ATOM 2528 N N . ALA A 1 347 ? -11.456 -0.088 6.691 1.00 97.94 347 ALA A N 1
ATOM 2529 C CA . ALA A 1 347 ? -12.175 -0.001 5.424 1.00 97.94 347 ALA A CA 1
ATOM 2530 C C . ALA A 1 347 ? -11.291 -0.350 4.225 1.00 97.94 347 ALA A C 1
ATOM 2532 O O . ALA A 1 347 ? -10.072 -0.203 4.262 1.00 97.94 347 ALA A O 1
ATOM 2533 N N . ALA A 1 348 ? -11.931 -0.766 3.135 1.00 97.31 348 ALA A N 1
ATOM 2534 C CA . ALA A 1 348 ? -11.333 -0.809 1.809 1.00 97.31 348 ALA A CA 1
ATOM 2535 C C . ALA A 1 348 ? -11.981 0.269 0.936 1.00 97.31 348 ALA A C 1
ATOM 2537 O O . ALA A 1 348 ? -13.206 0.418 0.920 1.00 97.31 348 ALA A O 1
ATOM 2538 N N . PHE A 1 349 ? -11.154 0.992 0.186 1.00 97.50 349 PHE A N 1
ATOM 2539 C CA . PHE A 1 349 ? -11.584 2.042 -0.732 1.00 97.50 349 PHE A CA 1
ATOM 2540 C C . PHE A 1 349 ? -11.049 1.777 -2.136 1.00 97.50 349 PHE A C 1
ATOM 2542 O O . PHE A 1 349 ? -9.983 1.178 -2.294 1.00 97.50 349 PHE A O 1
ATOM 2549 N N . ASP A 1 350 ? -11.765 2.262 -3.148 1.00 96.56 350 ASP A N 1
ATOM 2550 C CA . ASP A 1 350 ? -11.295 2.252 -4.530 1.00 96.56 350 ASP A CA 1
ATOM 2551 C C . ASP A 1 350 ? -9.997 3.084 -4.668 1.00 96.56 350 ASP A C 1
ATOM 2553 O O . ASP A 1 350 ? -9.999 4.290 -4.378 1.00 96.56 350 ASP A O 1
ATOM 2557 N N . PRO A 1 351 ? -8.882 2.486 -5.133 1.00 96.00 351 PRO A N 1
ATOM 2558 C CA . PRO A 1 351 ? -7.601 3.180 -5.258 1.00 96.00 351 PRO A CA 1
ATOM 2559 C C . PRO A 1 351 ? -7.653 4.404 -6.176 1.00 96.00 351 PRO A C 1
ATOM 2561 O O . PRO A 1 351 ? -6.924 5.378 -5.956 1.00 96.00 351 PRO A O 1
ATOM 2564 N N . VAL A 1 352 ? -8.503 4.372 -7.211 1.00 95.88 352 VAL A N 1
ATOM 2565 C CA . VAL A 1 352 ? -8.640 5.475 -8.172 1.00 95.88 352 VAL A CA 1
ATOM 2566 C C . VAL A 1 352 ? -9.347 6.660 -7.521 1.00 95.88 352 VAL A C 1
ATOM 2568 O O . VAL A 1 352 ? -8.851 7.785 -7.622 1.00 95.88 352 VAL A O 1
ATOM 2571 N N . ALA A 1 353 ? -10.441 6.417 -6.799 1.00 95.94 353 ALA A N 1
ATOM 2572 C CA . ALA A 1 353 ? -11.157 7.433 -6.036 1.00 95.94 353 ALA A CA 1
ATOM 2573 C C . ALA A 1 353 ? -10.259 8.092 -4.980 1.00 95.94 353 ALA A C 1
ATOM 2575 O O . ALA A 1 353 ? -10.217 9.321 -4.895 1.00 95.94 353 ALA A O 1
ATOM 2576 N N . VAL A 1 354 ? -9.483 7.306 -4.223 1.00 97.06 354 VAL A N 1
ATOM 2577 C CA . VAL A 1 354 ? -8.542 7.851 -3.228 1.00 97.06 354 VAL A CA 1
ATOM 2578 C C . VAL A 1 354 ? -7.475 8.715 -3.901 1.00 97.06 354 VAL A C 1
ATOM 2580 O O . VAL A 1 354 ? -7.224 9.838 -3.459 1.00 97.06 354 VAL A O 1
ATOM 2583 N N . ARG A 1 355 ? -6.885 8.245 -5.008 1.00 95.00 355 ARG A N 1
ATOM 2584 C CA . ARG A 1 355 ? -5.883 9.003 -5.774 1.00 95.00 355 ARG A CA 1
ATOM 2585 C C . ARG A 1 355 ? -6.443 10.311 -6.329 1.00 95.00 355 ARG A C 1
ATOM 2587 O O . ARG A 1 355 ? -5.742 11.325 -6.317 1.00 95.00 355 ARG A O 1
ATOM 2594 N N . ALA A 1 356 ? -7.671 10.286 -6.841 1.00 94.31 356 ALA A N 1
ATOM 2595 C CA . ALA A 1 356 ? -8.344 11.466 -7.368 1.00 94.31 356 ALA A CA 1
ATOM 2596 C C . ALA A 1 356 ? -8.561 12.510 -6.262 1.00 94.31 356 ALA A C 1
ATOM 2598 O O . ALA A 1 356 ? -8.149 13.657 -6.437 1.00 94.31 356 ALA A O 1
ATOM 2599 N N . SER A 1 357 ? -9.090 12.100 -5.104 1.00 94.75 357 SER A N 1
ATOM 2600 C CA . SER A 1 357 ? -9.289 12.978 -3.941 1.00 94.75 357 SER A CA 1
ATOM 2601 C C . SER A 1 357 ? -7.966 13.537 -3.402 1.00 94.75 357 SER A C 1
ATOM 2603 O O . SER A 1 357 ? -7.833 14.743 -3.213 1.00 94.75 357 SER A O 1
ATOM 2605 N N . SER A 1 358 ? -6.956 12.679 -3.219 1.00 94.25 358 SER A N 1
ATOM 2606 C CA . SER A 1 358 ? -5.606 13.039 -2.753 1.00 94.25 358 SER A CA 1
ATOM 2607 C C . SER A 1 358 ? -4.971 14.130 -3.628 1.00 94.25 358 SER A C 1
ATOM 2609 O O . SER A 1 358 ? -4.529 15.176 -3.142 1.00 94.25 358 SER A O 1
ATOM 2611 N N . ARG A 1 359 ? -5.005 13.947 -4.956 1.00 91.81 359 ARG A N 1
ATOM 2612 C CA . ARG A 1 359 ? -4.445 14.910 -5.918 1.00 91.81 359 ARG A CA 1
ATOM 2613 C C . ARG A 1 359 ? -5.283 16.175 -6.057 1.00 91.81 359 ARG A C 1
ATOM 2615 O O . ARG A 1 359 ? -4.705 17.259 -6.083 1.00 91.81 359 ARG A O 1
ATOM 2622 N N . GLY A 1 360 ? -6.607 16.042 -6.144 1.00 91.25 360 GLY A N 1
ATOM 2623 C CA . GLY A 1 360 ? -7.528 17.169 -6.290 1.00 91.25 360 GLY A CA 1
ATOM 2624 C C . GLY A 1 360 ? -7.450 18.129 -5.106 1.00 91.25 360 GLY A C 1
ATOM 2625 O O . GLY A 1 360 ? -7.331 19.335 -5.299 1.00 91.25 360 GLY A O 1
ATOM 2626 N N . LEU A 1 361 ? -7.397 17.585 -3.887 1.00 91.62 361 LEU A N 1
ATOM 2627 C CA . LEU A 1 361 ? -7.298 18.364 -2.650 1.00 91.62 361 LEU A CA 1
ATOM 2628 C C . LEU A 1 361 ? -5.857 18.747 -2.281 1.00 91.62 361 LEU A C 1
ATOM 2630 O O . LEU A 1 361 ? -5.646 19.436 -1.286 1.00 91.62 361 LEU A O 1
ATOM 2634 N N . ARG A 1 362 ? -4.852 18.295 -3.050 1.00 90.75 362 ARG A N 1
ATOM 2635 C CA . ARG A 1 362 ? -3.418 18.434 -2.725 1.00 90.75 362 ARG A CA 1
ATOM 2636 C C . ARG A 1 362 ? -3.093 17.940 -1.301 1.00 90.75 362 ARG A C 1
ATOM 2638 O O . ARG A 1 362 ? -2.213 18.481 -0.632 1.00 90.75 362 ARG A O 1
ATOM 2645 N N . LEU A 1 363 ? -3.793 16.896 -0.854 1.00 90.69 363 LEU A N 1
ATOM 2646 C CA . LEU A 1 363 ? -3.637 16.260 0.452 1.00 90.69 363 LEU A CA 1
ATOM 2647 C C . LEU A 1 363 ? -3.093 14.844 0.277 1.00 90.69 363 LEU A C 1
ATOM 2649 O O . LEU A 1 363 ? -3.757 13.994 -0.302 1.00 90.69 363 LEU A O 1
ATOM 2653 N N . SER A 1 364 ? -1.923 14.567 0.848 1.00 89.12 364 SER A N 1
ATOM 2654 C CA . SER A 1 364 ? -1.334 13.225 0.852 1.00 89.12 364 SER A CA 1
ATOM 2655 C C . SER A 1 364 ? -1.013 12.782 2.275 1.00 89.12 364 SER A C 1
ATOM 2657 O O . SER A 1 364 ? -0.613 13.594 3.111 1.00 89.12 364 SER A O 1
ATOM 2659 N N . SER A 1 365 ? -1.159 11.488 2.550 1.00 93.38 365 SER A N 1
ATOM 2660 C CA . SER A 1 365 ? -0.854 10.873 3.845 1.00 93.38 365 SER A CA 1
ATOM 2661 C C . SER A 1 365 ? -0.283 9.463 3.677 1.00 93.38 365 SER A C 1
ATOM 2663 O O . SER A 1 365 ? -0.345 8.882 2.592 1.00 93.38 365 SER A O 1
ATOM 2665 N N . ASP A 1 366 ? 0.243 8.888 4.763 1.00 93.94 366 ASP A N 1
ATOM 2666 C CA . ASP A 1 366 ? 0.651 7.477 4.787 1.00 93.94 366 ASP A CA 1
ATOM 2667 C C . ASP A 1 366 ? -0.520 6.524 4.478 1.00 93.94 366 ASP A C 1
ATOM 2669 O O . ASP A 1 366 ? -0.304 5.440 3.924 1.00 93.94 366 ASP A O 1
ATOM 2673 N N . SER A 1 367 ? -1.753 6.938 4.802 1.00 95.19 367 SER A N 1
ATOM 2674 C CA . SER A 1 367 ? -2.982 6.212 4.474 1.00 95.19 367 SER A CA 1
ATOM 2675 C C . SER A 1 367 ? -3.287 6.273 2.981 1.00 95.19 367 SER A C 1
ATOM 2677 O O . SER A 1 367 ? -3.458 5.222 2.361 1.00 95.19 367 SER A O 1
ATOM 2679 N N . SER A 1 368 ? -3.287 7.473 2.379 1.00 95.75 368 SER A N 1
ATOM 2680 C CA . SER A 1 368 ? -3.584 7.615 0.947 1.00 95.75 368 SER A CA 1
ATOM 2681 C C . SER A 1 368 ? -2.557 6.864 0.113 1.00 95.75 368 SER A C 1
ATOM 2683 O O . SER A 1 368 ? -2.920 6.146 -0.810 1.00 95.75 368 SER A O 1
ATOM 2685 N N . TYR A 1 369 ? -1.279 6.920 0.496 1.00 95.38 369 TYR A N 1
ATOM 2686 C CA . TYR A 1 369 ? -0.205 6.219 -0.202 1.00 95.38 369 TYR A CA 1
ATOM 2687 C C . TYR A 1 369 ? -0.433 4.699 -0.321 1.00 95.38 369 TYR A C 1
ATOM 2689 O O . TYR A 1 369 ? -0.092 4.115 -1.358 1.00 95.38 369 TYR A O 1
ATOM 2697 N N . ARG A 1 370 ? -1.019 4.074 0.711 1.00 96.19 370 ARG A N 1
ATOM 2698 C CA . ARG A 1 370 ? -1.350 2.639 0.744 1.00 96.19 370 ARG A CA 1
ATOM 2699 C C . ARG A 1 370 ? -2.658 2.331 0.033 1.00 96.19 370 ARG A C 1
ATOM 2701 O O . ARG A 1 370 ? -2.671 1.456 -0.822 1.00 96.19 370 ARG A O 1
ATOM 2708 N N . PHE A 1 371 ? -3.725 3.087 0.290 1.00 97.19 371 PHE A N 1
ATOM 2709 C CA . PHE A 1 371 ? -4.994 2.875 -0.412 1.00 97.19 371 PHE A CA 1
ATOM 2710 C C . PHE A 1 371 ? -4.879 3.097 -1.929 1.00 97.19 371 PHE A C 1
ATOM 2712 O O . PHE A 1 371 ? -5.460 2.341 -2.698 1.00 97.19 371 PHE A O 1
ATOM 2719 N N . GLU A 1 372 ? -4.052 4.045 -2.386 1.00 95.38 372 GLU A N 1
ATOM 2720 C CA . GLU A 1 372 ? -3.738 4.243 -3.812 1.00 95.38 372 GLU A CA 1
ATOM 2721 C C . GLU A 1 372 ? -3.005 3.054 -4.466 1.00 95.38 372 GLU A C 1
ATOM 2723 O O . GLU A 1 372 ? -2.917 2.983 -5.695 1.00 95.38 372 GLU A O 1
ATOM 2728 N N . ARG A 1 373 ? -2.436 2.156 -3.654 1.00 94.81 373 ARG A N 1
ATOM 2729 C CA . ARG A 1 373 ? -1.802 0.889 -4.057 1.00 94.81 373 ARG A CA 1
ATOM 2730 C C . ARG A 1 373 ? -2.639 -0.326 -3.667 1.00 94.81 373 ARG A C 1
ATOM 2732 O O . ARG A 1 373 ? -2.143 -1.436 -3.768 1.00 94.81 373 ARG A O 1
ATOM 2739 N N . GLY A 1 374 ? -3.886 -0.092 -3.264 1.00 93.31 374 GLY A N 1
ATOM 2740 C CA . GLY A 1 374 ? -4.907 -1.083 -2.966 1.00 93.31 374 GLY A CA 1
ATOM 2741 C C . GLY A 1 374 ? -4.762 -1.792 -1.623 1.00 93.31 374 GLY A C 1
ATOM 2742 O O . GLY A 1 374 ? -3.681 -2.121 -1.146 1.00 93.31 374 GLY A O 1
ATOM 2743 N N . VAL A 1 375 ? -5.923 -2.030 -1.019 1.00 94.62 375 VAL A N 1
ATOM 2744 C CA . VAL A 1 375 ? -6.113 -2.782 0.220 1.00 94.62 375 VAL A CA 1
ATOM 2745 C C . VAL A 1 375 ? -7.325 -3.678 -0.002 1.00 94.62 375 VAL A C 1
ATOM 2747 O O . VAL A 1 375 ? -8.398 -3.191 -0.359 1.00 94.62 375 VAL A O 1
ATOM 2750 N N . HIS A 1 376 ? -7.158 -4.989 0.162 1.00 95.06 376 HIS A N 1
ATOM 2751 C CA . HIS A 1 376 ? -8.216 -5.938 -0.171 1.00 95.06 376 HIS A CA 1
ATOM 2752 C C . HIS A 1 376 ? -9.282 -6.027 0.942 1.00 95.06 376 HIS A C 1
ATOM 2754 O O . HIS A 1 376 ? -8.916 -6.151 2.114 1.00 95.06 376 HIS A O 1
ATOM 2760 N N . PRO A 1 377 ? -10.591 -6.072 0.611 1.00 94.94 377 PRO A N 1
ATOM 2761 C CA . PRO A 1 377 ? -11.691 -6.189 1.580 1.00 94.94 377 PRO A CA 1
ATOM 2762 C C . PRO A 1 377 ? -11.606 -7.368 2.576 1.00 94.94 377 PRO A C 1
ATOM 2764 O O . PRO A 1 377 ? -12.183 -7.340 3.663 1.00 94.94 377 PRO A O 1
ATOM 2767 N N . ALA A 1 378 ? -10.895 -8.428 2.197 1.00 94.50 378 ALA A N 1
ATOM 2768 C CA . ALA A 1 378 ? -10.700 -9.625 3.021 1.00 94.50 378 ALA A CA 1
ATOM 2769 C C . ALA A 1 378 ? -9.629 -9.458 4.119 1.00 94.50 378 ALA A C 1
ATOM 2771 O O . ALA A 1 378 ? -9.520 -10.310 4.991 1.00 94.50 378 ALA A O 1
ATOM 2772 N N . GLU A 1 379 ? -8.839 -8.379 4.094 1.00 93.44 379 GLU A N 1
ATOM 2773 C CA . GLU A 1 379 ? -7.795 -8.113 5.099 1.00 93.44 379 GLU A CA 1
ATOM 2774 C C . GLU A 1 379 ? -8.322 -7.278 6.289 1.00 93.44 379 GLU A C 1
ATOM 2776 O O . GLU A 1 379 ? -7.595 -7.054 7.257 1.00 93.44 379 GLU A O 1
ATOM 2781 N N . LEU A 1 380 ? -9.577 -6.801 6.235 1.00 95.75 380 LEU A N 1
ATOM 2782 C CA . LEU A 1 380 ? -10.138 -5.883 7.239 1.00 95.75 380 LEU A CA 1
ATOM 2783 C C . LEU A 1 380 ? -10.263 -6.542 8.615 1.00 95.75 380 LEU A C 1
ATOM 2785 O O . LEU A 1 380 ? -9.946 -5.907 9.614 1.00 95.75 380 LEU A O 1
ATOM 2789 N N . ASP A 1 381 ? -10.687 -7.803 8.684 1.00 94.81 381 ASP A N 1
ATOM 2790 C CA . ASP A 1 381 ? -10.975 -8.457 9.967 1.00 94.81 381 ASP A CA 1
ATOM 2791 C C . ASP A 1 381 ? -9.707 -8.605 10.817 1.00 94.81 381 ASP A C 1
ATOM 2793 O O . ASP A 1 381 ? -9.688 -8.231 11.990 1.00 94.81 381 ASP A O 1
ATOM 2797 N N . ALA A 1 382 ? -8.602 -9.030 10.195 1.00 95.12 382 ALA A N 1
ATOM 2798 C CA . ALA A 1 382 ? -7.307 -9.131 10.863 1.00 95.12 382 ALA A CA 1
ATOM 2799 C C . ALA A 1 382 ? -6.802 -7.761 11.356 1.00 95.12 382 ALA A C 1
ATOM 2801 O O . ALA A 1 382 ? -6.267 -7.657 12.462 1.00 95.12 382 ALA A O 1
ATOM 2802 N N . ALA A 1 383 ? -6.993 -6.700 10.564 1.00 97.38 383 ALA A N 1
ATOM 2803 C CA . ALA A 1 383 ? -6.627 -5.342 10.960 1.00 97.38 383 ALA A CA 1
ATOM 2804 C C . ALA A 1 383 ? -7.518 -4.803 12.092 1.00 97.38 383 ALA A C 1
ATOM 2806 O O . ALA A 1 383 ? -7.012 -4.166 13.018 1.00 97.38 383 ALA A O 1
ATOM 2807 N N . ALA A 1 384 ? -8.822 -5.089 12.051 1.00 97.81 384 ALA A N 1
ATOM 2808 C CA . ALA A 1 384 ? -9.786 -4.693 13.071 1.00 97.81 384 ALA A CA 1
ATOM 2809 C C . ALA A 1 384 ? -9.501 -5.373 14.410 1.00 97.81 384 ALA A C 1
ATOM 2811 O O . ALA A 1 384 ? -9.458 -4.703 15.445 1.00 97.81 384 ALA A O 1
ATOM 2812 N N . ASP A 1 385 ? -9.236 -6.678 14.394 1.00 97.69 385 ASP A N 1
ATOM 2813 C CA . ASP A 1 385 ? -8.912 -7.421 15.606 1.00 97.69 385 ASP A CA 1
ATOM 2814 C C . ASP A 1 385 ? -7.569 -6.981 16.192 1.00 97.69 385 ASP A C 1
ATOM 2816 O O . ASP A 1 385 ? -7.446 -6.826 17.411 1.00 97.69 385 ASP A O 1
ATOM 2820 N N . ARG A 1 386 ? -6.571 -6.711 15.340 1.00 98.12 386 ARG A N 1
ATOM 2821 C CA . ARG A 1 386 ? -5.275 -6.203 15.796 1.00 98.12 386 ARG A CA 1
ATOM 2822 C C . ARG A 1 386 ? -5.391 -4.811 16.411 1.00 98.12 386 ARG A C 1
ATOM 2824 O O . ARG A 1 386 ? -4.844 -4.589 17.490 1.00 98.12 386 ARG A O 1
ATOM 2831 N N . LEU A 1 387 ? -6.130 -3.900 15.777 1.00 98.56 387 LEU A N 1
ATOM 2832 C CA . LEU A 1 387 ? -6.354 -2.558 16.311 1.00 98.56 387 LEU A CA 1
ATOM 2833 C C . LEU A 1 387 ? -7.108 -2.603 17.642 1.00 98.56 387 LEU A C 1
ATOM 2835 O O . LEU A 1 387 ? -6.688 -1.963 18.603 1.00 98.56 387 LEU A O 1
ATOM 2839 N N . ALA A 1 388 ? -8.189 -3.382 17.723 1.00 98.44 388 ALA A N 1
ATOM 2840 C CA . ALA A 1 388 ? -8.964 -3.514 18.950 1.00 98.44 388 ALA A CA 1
ATOM 2841 C C . ALA A 1 388 ? -8.126 -4.109 20.091 1.00 98.44 388 ALA A C 1
ATOM 2843 O O . ALA A 1 388 ? -8.187 -3.609 21.211 1.00 98.44 388 ALA A O 1
ATOM 2844 N N . ALA A 1 389 ? -7.304 -5.128 19.814 1.00 98.25 389 ALA A N 1
ATOM 2845 C CA . ALA A 1 389 ? -6.407 -5.708 20.811 1.00 98.25 389 ALA A CA 1
ATOM 2846 C C . ALA A 1 389 ? -5.414 -4.672 21.362 1.00 98.25 389 ALA A C 1
ATOM 2848 O O . ALA A 1 389 ? -5.259 -4.564 22.576 1.00 98.25 389 ALA A O 1
ATOM 2849 N N . LEU A 1 390 ? -4.801 -3.871 20.486 1.00 98.25 390 LEU A N 1
ATOM 2850 C CA . LEU A 1 390 ? -3.856 -2.826 20.884 1.00 98.25 390 LEU A CA 1
ATOM 2851 C C . LEU A 1 390 ? -4.530 -1.696 21.674 1.00 98.25 390 LEU A C 1
ATOM 2853 O O . LEU A 1 390 ? -3.978 -1.220 22.666 1.00 98.25 390 LEU A O 1
ATOM 2857 N N . VAL A 1 391 ? -5.737 -1.277 21.286 1.00 98.50 391 VAL A N 1
ATOM 2858 C CA . VAL A 1 391 ? -6.484 -0.257 22.039 1.00 98.50 391 VAL A CA 1
ATOM 2859 C C . VAL A 1 391 ? -6.853 -0.774 23.430 1.00 98.50 391 VAL A C 1
ATOM 2861 O O . VAL A 1 391 ? -6.631 -0.067 24.409 1.00 98.50 391 VAL A O 1
ATOM 2864 N N . LEU A 1 392 ? -7.336 -2.014 23.551 1.00 98.25 392 LEU A N 1
ATOM 2865 C CA . LEU A 1 392 ? -7.640 -2.618 24.853 1.00 98.25 392 LEU A CA 1
ATOM 2866 C C . LEU A 1 392 ? -6.390 -2.745 25.735 1.00 98.25 392 LEU A C 1
ATOM 2868 O O . LEU A 1 392 ? -6.451 -2.455 26.927 1.00 98.25 392 LEU A O 1
ATOM 2872 N N . GLU A 1 393 ? -5.253 -3.138 25.157 1.00 97.38 393 GLU A N 1
ATOM 2873 C CA . GLU A 1 393 ? -3.978 -3.255 25.875 1.00 97.38 393 GLU A CA 1
ATOM 2874 C C . GLU A 1 393 ? -3.472 -1.898 26.380 1.00 97.38 393 GLU A C 1
ATOM 2876 O O . GLU A 1 393 ? -2.981 -1.790 27.503 1.00 97.38 393 GLU A O 1
ATOM 2881 N N . THR A 1 394 ? -3.581 -0.852 25.559 1.00 97.88 394 THR A N 1
ATOM 2882 C CA . THR A 1 394 ? -2.903 0.429 25.818 1.00 97.88 394 THR A CA 1
ATOM 2883 C C . THR A 1 394 ? -3.798 1.507 26.424 1.00 97.88 394 THR A C 1
ATOM 2885 O O . THR A 1 394 ? -3.295 2.436 27.060 1.00 97.88 394 THR A O 1
ATOM 2888 N N . ALA A 1 395 ? -5.111 1.416 26.225 1.00 97.75 395 ALA A N 1
ATOM 2889 C CA . ALA A 1 395 ? -6.097 2.392 26.683 1.00 97.75 395 ALA A CA 1
ATOM 2890 C C . ALA A 1 395 ? -7.186 1.781 27.580 1.00 97.75 395 ALA A C 1
ATOM 2892 O O . ALA A 1 395 ? -7.955 2.532 28.186 1.00 97.75 395 ALA A O 1
ATOM 2893 N N . GLY A 1 396 ? -7.251 0.450 27.695 1.00 97.31 396 GLY A N 1
ATOM 2894 C CA . GLY A 1 396 ? -8.309 -0.248 28.420 1.00 97.31 396 GLY A CA 1
ATOM 2895 C C . GLY A 1 396 ? -9.665 -0.142 27.719 1.00 97.31 396 GLY A C 1
ATOM 2896 O O . GLY A 1 396 ? -9.754 -0.103 26.493 1.00 97.31 396 GLY A O 1
ATOM 2897 N N . GLY A 1 397 ? -10.731 -0.084 28.516 1.00 97.62 397 GLY A N 1
ATOM 2898 C CA . GLY A 1 397 ? -12.107 -0.014 28.030 1.00 97.62 397 GLY A CA 1
ATOM 2899 C C . GLY A 1 397 ? -12.757 -1.381 27.821 1.00 97.62 397 GLY A C 1
ATOM 2900 O O . GLY A 1 397 ? -12.230 -2.425 28.202 1.00 97.62 397 GLY A O 1
ATOM 2901 N N . THR A 1 398 ? -13.959 -1.357 27.257 1.00 98.50 398 THR A N 1
ATOM 2902 C CA . THR A 1 398 ? -14.793 -2.533 26.992 1.00 98.50 398 THR A CA 1
ATOM 2903 C C . THR A 1 398 ? -15.149 -2.576 25.516 1.00 98.50 398 THR A C 1
ATOM 2905 O O . THR A 1 398 ? -15.815 -1.675 25.006 1.00 98.50 398 THR A O 1
ATOM 2908 N N . LEU A 1 399 ? -14.694 -3.622 24.827 1.00 98.56 399 LEU A N 1
ATOM 2909 C CA . LEU A 1 399 ? -15.056 -3.879 23.438 1.00 98.56 399 LEU A CA 1
ATOM 2910 C C . LEU A 1 399 ? -16.498 -4.393 23.374 1.00 98.56 399 LEU A C 1
ATOM 2912 O O . LEU A 1 399 ? -16.845 -5.376 24.039 1.00 98.56 399 LEU A O 1
ATOM 2916 N N . LEU A 1 400 ? -17.319 -3.718 22.572 1.00 98.31 400 LEU A N 1
ATOM 2917 C CA . LEU A 1 400 ? -18.687 -4.136 22.291 1.00 98.31 400 LEU A CA 1
ATOM 2918 C C . LEU A 1 400 ? -18.714 -5.375 21.392 1.00 98.31 400 LEU A C 1
ATOM 2920 O O . LEU A 1 400 ? -17.800 -5.605 20.600 1.00 98.31 400 LEU A O 1
ATOM 2924 N N . ASP A 1 401 ? -19.772 -6.168 21.535 1.00 96.62 401 ASP A N 1
ATOM 2925 C CA . ASP A 1 401 ? -19.945 -7.415 20.800 1.00 96.62 401 ASP A CA 1
ATOM 2926 C C . ASP A 1 401 ? -20.303 -7.172 19.326 1.00 96.62 401 ASP A C 1
ATOM 2928 O O . ASP A 1 401 ? -21.165 -6.347 19.002 1.00 96.62 401 ASP A O 1
ATOM 2932 N N . GLY A 1 402 ? -19.638 -7.917 18.442 1.00 94.00 402 GLY A N 1
ATOM 2933 C CA . GLY A 1 402 ? -19.776 -7.815 16.992 1.00 94.00 402 GLY A CA 1
ATOM 2934 C C . GLY A 1 402 ? -19.127 -6.582 16.347 1.00 94.00 402 GLY A C 1
ATOM 2935 O O . GLY A 1 402 ? -18.548 -5.706 16.993 1.00 94.00 402 GLY A O 1
ATOM 2936 N N . ALA A 1 403 ? -19.231 -6.529 15.021 1.00 95.00 403 ALA A N 1
ATOM 2937 C CA . ALA A 1 403 ? -18.875 -5.381 14.195 1.00 95.00 403 ALA A CA 1
ATOM 2938 C C . ALA A 1 403 ? -20.134 -4.828 13.515 1.00 95.00 403 ALA A C 1
ATOM 2940 O O . ALA A 1 403 ? -21.064 -5.580 13.223 1.00 95.00 403 ALA A O 1
ATOM 2941 N N . VAL A 1 404 ? -20.163 -3.522 13.247 1.00 96.94 404 VAL A N 1
ATOM 2942 C CA . VAL A 1 404 ? -21.176 -2.924 12.369 1.00 96.94 404 VAL A CA 1
ATOM 2943 C C . VAL A 1 404 ? -20.542 -2.762 10.996 1.00 96.94 404 VAL A C 1
ATOM 2945 O O . VAL A 1 404 ? -19.577 -2.014 10.839 1.00 96.94 404 VAL A O 1
ATOM 2948 N N . GLU A 1 405 ? -21.055 -3.494 10.014 1.00 95.62 405 GLU A N 1
ATOM 2949 C CA . GLU A 1 405 ? -20.463 -3.576 8.680 1.00 95.62 405 GLU A CA 1
ATOM 2950 C C . GLU A 1 405 ? -21.384 -2.984 7.615 1.00 95.62 405 GLU A C 1
ATOM 2952 O O . GLU A 1 405 ? -22.609 -3.079 7.702 1.00 95.62 405 GLU A O 1
ATOM 2957 N N . ALA A 1 406 ? -20.783 -2.404 6.580 1.00 95.75 406 ALA A N 1
ATOM 2958 C CA . ALA A 1 406 ? -21.483 -1.989 5.373 1.00 95.75 406 ALA A CA 1
ATOM 2959 C C . ALA A 1 406 ? -20.613 -2.255 4.140 1.00 95.75 406 ALA A C 1
ATOM 2961 O O . ALA A 1 406 ? -19.398 -2.068 4.174 1.00 95.75 406 ALA A O 1
ATOM 2962 N N . GLY A 1 407 ? -21.230 -2.661 3.032 1.00 91.38 407 GLY A N 1
ATOM 2963 C CA . GLY A 1 407 ? -20.522 -2.981 1.795 1.00 91.38 407 GLY A CA 1
ATOM 2964 C C . GLY A 1 407 ? -21.088 -4.205 1.088 1.00 91.38 407 GLY A C 1
ATOM 2965 O O . GLY A 1 407 ? -22.173 -4.686 1.415 1.00 91.38 407 GLY A O 1
ATOM 2966 N N . ALA A 1 408 ? -20.345 -4.685 0.098 1.00 86.38 408 ALA A N 1
ATOM 2967 C CA . ALA A 1 408 ? -20.675 -5.878 -0.664 1.00 86.38 408 ALA A CA 1
ATOM 2968 C C . ALA A 1 408 ? -20.067 -7.140 -0.017 1.00 86.38 408 ALA A C 1
ATOM 2970 O O . ALA A 1 408 ? -19.045 -7.052 0.671 1.00 86.38 408 ALA A O 1
ATOM 2971 N N . PRO A 1 409 ? -20.650 -8.329 -0.262 1.00 86.69 409 PRO A N 1
ATOM 2972 C CA . PRO A 1 409 ? -20.009 -9.594 0.075 1.00 86.69 409 PRO A CA 1
ATOM 2973 C C . PRO A 1 409 ? -18.610 -9.698 -0.539 1.00 86.69 409 PRO A C 1
ATOM 2975 O O . PRO A 1 409 ? -18.358 -9.186 -1.633 1.00 86.69 409 PRO A O 1
ATOM 2978 N N . LEU A 1 410 ? -17.707 -10.398 0.151 1.00 87.62 410 LEU A N 1
ATOM 2979 C CA . LEU A 1 410 ? -16.363 -10.634 -0.366 1.00 87.62 410 LEU A CA 1
ATOM 2980 C C . LEU A 1 410 ? -16.430 -11.408 -1.694 1.00 87.62 410 LEU A C 1
ATOM 2982 O O . LEU A 1 410 ? -17.175 -12.389 -1.788 1.00 87.62 410 LEU A O 1
ATOM 2986 N N . PRO A 1 411 ? -15.646 -11.010 -2.712 1.00 84.06 411 PRO A N 1
ATOM 2987 C CA . PRO A 1 411 ? -15.528 -11.803 -3.924 1.00 84.06 411 PRO A CA 1
ATOM 2988 C C . PRO A 1 411 ? -14.881 -13.163 -3.608 1.00 84.06 411 PRO A C 1
ATOM 2990 O O . PRO A 1 411 ? -14.130 -13.281 -2.632 1.00 84.06 411 PRO A O 1
ATOM 2993 N N . PRO A 1 412 ? -15.132 -14.195 -4.434 1.00 90.06 412 PRO A N 1
ATOM 2994 C CA . PRO A 1 412 ? -14.434 -15.465 -4.300 1.00 90.06 412 PRO A CA 1
ATOM 2995 C C . PRO A 1 412 ? -12.922 -15.266 -4.446 1.00 90.06 412 PRO A C 1
ATOM 2997 O O . PRO A 1 412 ? -12.464 -14.375 -5.168 1.00 90.06 412 PRO A O 1
ATOM 3000 N N . ALA A 1 413 ? -12.146 -16.121 -3.776 1.00 92.81 413 ALA A N 1
ATOM 3001 C CA . ALA A 1 413 ? -10.695 -16.100 -3.893 1.00 92.81 413 ALA A CA 1
ATOM 3002 C C . ALA A 1 413 ? -10.283 -16.264 -5.362 1.00 92.81 413 ALA A C 1
ATOM 3004 O O . ALA A 1 413 ? -10.791 -17.130 -6.078 1.00 92.81 413 ALA A O 1
ATOM 3005 N N . ARG A 1 414 ? -9.364 -15.411 -5.815 1.00 95.38 414 ARG A N 1
ATOM 3006 C CA . ARG A 1 414 ? -8.881 -15.445 -7.192 1.00 95.38 414 ARG A CA 1
ATOM 3007 C C . ARG A 1 414 ? -7.966 -16.650 -7.381 1.00 95.38 414 ARG A C 1
ATOM 3009 O O . ARG A 1 414 ? -7.030 -16.841 -6.610 1.00 95.38 414 ARG A O 1
ATOM 3016 N N . THR A 1 415 ? -8.188 -17.406 -8.451 1.00 97.75 415 THR A N 1
ATOM 3017 C CA . THR A 1 415 ? -7.280 -18.472 -8.884 1.00 97.75 415 THR A CA 1
ATOM 3018 C C . THR A 1 415 ? -6.616 -18.077 -10.194 1.00 97.75 415 THR A C 1
ATOM 3020 O O . THR A 1 415 ? -7.293 -17.700 -11.150 1.00 97.75 415 THR A O 1
ATOM 3023 N N . VAL A 1 416 ? -5.290 -18.171 -10.243 1.00 98.44 416 VAL A N 1
ATOM 3024 C CA . VAL A 1 416 ? -4.485 -17.940 -11.445 1.00 98.44 416 VAL A CA 1
ATOM 3025 C C . VAL A 1 416 ? -3.746 -19.226 -11.780 1.00 98.44 416 VAL A C 1
ATOM 3027 O O . VAL A 1 416 ? -3.203 -19.894 -10.905 1.00 98.44 416 VAL A O 1
ATOM 3030 N N . ARG A 1 417 ? -3.740 -19.584 -13.061 1.00 98.25 417 ARG A N 1
ATOM 3031 C CA . ARG A 1 417 ? -3.110 -20.806 -13.558 1.00 98.25 417 ARG A CA 1
ATOM 3032 C C . ARG A 1 417 ? -1.735 -20.506 -14.139 1.00 98.25 417 ARG A C 1
ATOM 3034 O O . ARG A 1 417 ? -1.598 -19.556 -14.909 1.00 98.25 417 ARG A O 1
ATOM 3041 N N . VAL A 1 418 ? -0.743 -21.337 -13.824 1.00 98.50 418 VAL A N 1
ATOM 3042 C CA . VAL A 1 418 ? 0.609 -21.256 -14.392 1.00 98.50 418 VAL A CA 1
ATOM 3043 C C . VAL A 1 418 ? 1.053 -22.585 -14.984 1.00 98.50 418 VAL A C 1
ATOM 3045 O O . VAL A 1 418 ? 0.907 -23.644 -14.376 1.00 98.50 418 VAL A O 1
ATOM 3048 N N . ARG A 1 419 ? 1.603 -22.538 -16.199 1.00 98.19 419 ARG A N 1
ATOM 3049 C CA . ARG A 1 419 ? 2.149 -23.709 -16.894 1.00 98.19 419 ARG A CA 1
ATOM 3050 C C . ARG A 1 419 ? 3.671 -23.736 -16.749 1.00 98.19 419 ARG A C 1
ATOM 3052 O O . ARG A 1 419 ? 4.327 -22.810 -17.234 1.00 98.19 419 ARG A O 1
ATOM 3059 N N . PRO A 1 420 ? 4.275 -24.802 -16.195 1.00 97.50 420 PRO A N 1
ATOM 3060 C CA . PRO A 1 420 ? 5.732 -24.951 -16.149 1.00 97.50 420 PRO A CA 1
ATOM 3061 C C . PRO A 1 420 ? 6.409 -24.827 -17.525 1.00 97.50 420 PRO A C 1
ATOM 3063 O O . PRO A 1 420 ? 7.470 -24.219 -17.648 1.00 97.50 420 PRO A O 1
ATOM 3066 N N . ALA A 1 421 ? 5.759 -25.299 -18.596 1.00 97.12 421 ALA A N 1
ATOM 3067 C CA . ALA A 1 421 ? 6.251 -25.103 -19.962 1.00 97.12 421 ALA A CA 1
ATOM 3068 C C . ALA A 1 421 ? 6.328 -23.614 -20.355 1.00 97.12 421 ALA A C 1
ATOM 3070 O O . ALA A 1 421 ? 7.267 -23.187 -21.033 1.00 97.12 421 ALA A O 1
ATOM 3071 N N . ARG A 1 422 ? 5.366 -22.796 -19.902 1.00 97.94 422 ARG A N 1
ATOM 3072 C CA . ARG A 1 422 ? 5.365 -21.350 -20.148 1.00 97.94 422 ARG A CA 1
ATOM 3073 C C . ARG A 1 422 ? 6.462 -20.653 -19.346 1.00 97.94 422 ARG A C 1
ATOM 3075 O O . ARG A 1 422 ? 7.149 -19.817 -19.934 1.00 97.94 422 ARG A O 1
ATOM 3082 N N . VAL A 1 423 ? 6.664 -21.042 -18.080 1.00 97.31 423 VAL A N 1
ATOM 3083 C CA . VAL A 1 423 ? 7.794 -20.596 -17.238 1.00 97.31 423 VAL A CA 1
ATOM 3084 C C . VAL A 1 423 ? 9.109 -20.812 -17.991 1.00 97.31 423 VAL A C 1
ATOM 3086 O O . VAL A 1 423 ? 9.824 -19.850 -18.261 1.00 97.31 423 VAL A O 1
ATOM 3089 N N . ALA A 1 424 ? 9.371 -22.043 -18.439 1.00 95.56 424 ALA A N 1
ATOM 3090 C CA . ALA A 1 424 ? 10.600 -22.381 -19.156 1.00 95.56 424 ALA A CA 1
ATOM 3091 C C . ALA A 1 424 ? 10.769 -21.580 -20.459 1.00 95.56 424 ALA A C 1
ATOM 3093 O O . ALA A 1 424 ? 11.860 -21.097 -20.759 1.00 95.56 424 ALA A O 1
ATOM 3094 N N . SER A 1 425 ? 9.684 -21.393 -21.221 1.00 95.31 425 SER A N 1
ATOM 3095 C CA . SER A 1 425 ? 9.726 -20.631 -22.476 1.00 95.31 425 SER A CA 1
ATOM 3096 C C . SER A 1 425 ? 10.070 -19.152 -22.281 1.00 95.31 425 SER A C 1
ATOM 3098 O O . SER A 1 425 ? 10.722 -18.564 -23.139 1.00 95.31 425 SER A O 1
ATOM 3100 N N . LEU A 1 426 ? 9.619 -18.548 -21.175 1.00 95.38 426 LEU A N 1
ATOM 3101 C CA . LEU A 1 426 ? 9.813 -17.126 -20.895 1.00 95.38 426 LEU A CA 1
ATOM 3102 C C . LEU A 1 426 ? 11.151 -16.848 -20.225 1.00 95.38 426 LEU A C 1
ATOM 3104 O O . LEU A 1 426 ? 11.819 -15.890 -20.598 1.00 95.38 426 LEU A O 1
ATOM 3108 N N . LEU A 1 427 ? 11.550 -17.692 -19.272 1.00 93.25 427 LEU A N 1
ATOM 3109 C CA . LEU A 1 427 ? 12.834 -17.554 -18.585 1.00 93.25 427 LEU A CA 1
ATOM 3110 C C . LEU A 1 427 ? 14.001 -18.067 -19.435 1.00 93.25 427 LEU A C 1
ATOM 3112 O O . LEU A 1 427 ? 15.156 -17.774 -19.150 1.00 93.25 427 LEU A O 1
ATOM 3116 N N . GLY A 1 428 ? 13.721 -18.840 -20.488 1.00 91.19 428 GLY A N 1
ATOM 3117 C CA . GLY A 1 428 ? 14.749 -19.410 -21.357 1.00 91.19 428 GLY A CA 1
ATOM 3118 C C . GLY A 1 428 ? 15.564 -20.527 -20.699 1.00 91.19 428 GLY A C 1
ATOM 3119 O O . GLY A 1 428 ? 16.568 -20.950 -21.271 1.00 91.19 428 GLY A O 1
ATOM 3120 N N . THR A 1 429 ? 15.131 -21.007 -19.530 1.00 90.69 429 THR A N 1
ATOM 3121 C CA . THR A 1 429 ? 15.729 -22.111 -18.776 1.00 90.69 429 THR A CA 1
ATOM 3122 C C . THR A 1 429 ? 14.628 -22.959 -18.127 1.00 90.69 429 THR A C 1
ATOM 3124 O O . THR A 1 429 ? 13.660 -22.394 -17.608 1.00 90.69 429 THR A O 1
ATOM 3127 N N . PRO A 1 430 ? 14.705 -24.301 -18.175 1.00 92.56 430 PRO A N 1
ATOM 3128 C CA . PRO A 1 430 ? 13.743 -25.151 -17.486 1.00 92.56 430 PRO A CA 1
ATOM 3129 C C . PRO A 1 430 ? 13.932 -25.065 -15.965 1.00 92.56 430 PRO A C 1
ATOM 3131 O O . PRO A 1 430 ? 15.044 -25.209 -15.465 1.00 92.56 430 PRO A O 1
ATOM 3134 N N . ILE A 1 431 ? 12.830 -24.887 -15.233 1.00 95.06 431 ILE A N 1
ATOM 3135 C CA . ILE A 1 431 ? 12.786 -24.973 -13.767 1.00 95.06 431 ILE A CA 1
ATOM 3136 C C . ILE A 1 431 ? 11.975 -26.224 -13.393 1.00 95.06 431 ILE A C 1
ATOM 3138 O O . ILE A 1 431 ? 10.873 -26.388 -13.931 1.00 95.06 431 ILE A O 1
ATOM 3142 N N . PRO A 1 432 ? 12.478 -27.108 -12.506 1.00 95.50 432 PRO A N 1
ATOM 3143 C CA . PRO A 1 432 ? 11.730 -28.276 -12.046 1.00 95.50 432 PRO A CA 1
ATOM 3144 C C . PRO A 1 432 ? 10.360 -27.892 -11.480 1.00 95.50 432 PRO A C 1
ATOM 3146 O O . PRO A 1 432 ? 10.235 -26.910 -10.745 1.00 95.50 432 PRO A O 1
ATOM 3149 N N . VAL A 1 433 ? 9.327 -28.678 -11.788 1.00 96.69 433 VAL A N 1
ATOM 3150 C CA . VAL A 1 433 ? 7.941 -28.393 -11.371 1.00 96.69 433 VAL A CA 1
ATOM 3151 C C . VAL A 1 433 ? 7.838 -28.280 -9.851 1.00 96.69 433 VAL A C 1
ATOM 3153 O O . VAL A 1 433 ? 7.151 -27.403 -9.334 1.00 96.69 433 VAL A O 1
ATOM 3156 N N . GLU A 1 434 ? 8.573 -29.113 -9.121 1.00 96.50 434 GLU A N 1
ATOM 3157 C CA . GLU A 1 434 ? 8.603 -29.112 -7.663 1.00 96.50 434 GLU A CA 1
ATOM 3158 C C . GLU A 1 434 ? 9.189 -27.807 -7.115 1.00 96.50 434 GLU A C 1
ATOM 3160 O O . GLU A 1 434 ? 8.791 -27.353 -6.047 1.00 96.50 434 GLU A O 1
ATOM 3165 N N . GLU A 1 435 ? 10.132 -27.189 -7.828 1.00 95.50 435 GLU A N 1
ATOM 3166 C CA . GLU A 1 435 ? 10.696 -25.893 -7.452 1.00 95.50 435 GLU A CA 1
ATOM 3167 C C . GLU A 1 435 ? 9.715 -24.752 -7.719 1.00 95.50 435 GLU A C 1
ATOM 3169 O O . GLU A 1 435 ? 9.555 -23.887 -6.860 1.00 95.50 435 GLU A O 1
ATOM 3174 N N . VAL A 1 436 ? 8.986 -24.802 -8.839 1.00 97.44 436 VAL A N 1
ATOM 3175 C CA . VAL A 1 436 ? 7.891 -23.863 -9.135 1.00 97.44 436 VAL A CA 1
ATOM 3176 C C . VAL A 1 436 ? 6.822 -23.918 -8.040 1.00 97.44 436 VAL A C 1
ATOM 3178 O O . VAL A 1 436 ? 6.422 -22.883 -7.509 1.00 97.44 436 VAL A O 1
ATOM 3181 N N . VAL A 1 437 ? 6.392 -25.127 -7.660 1.00 98.00 437 VAL A N 1
ATOM 3182 C CA . VAL A 1 437 ? 5.414 -25.337 -6.583 1.00 98.00 437 VAL A CA 1
ATOM 3183 C C . VAL A 1 437 ? 5.952 -24.800 -5.258 1.00 98.00 437 VAL A C 1
ATOM 3185 O O . VAL A 1 437 ? 5.267 -24.016 -4.610 1.00 98.00 437 VAL A O 1
ATOM 3188 N N . ARG A 1 438 ? 7.184 -25.148 -4.864 1.00 96.00 438 ARG A N 1
ATOM 3189 C CA . ARG A 1 438 ? 7.777 -24.645 -3.612 1.00 96.00 438 ARG A CA 1
ATOM 3190 C C . ARG A 1 438 ? 7.864 -23.119 -3.575 1.00 96.00 438 ARG A C 1
ATOM 3192 O O . ARG A 1 438 ? 7.546 -22.525 -2.546 1.00 96.00 438 ARG A O 1
ATOM 3199 N N . ALA A 1 439 ? 8.284 -22.488 -4.672 1.00 95.50 439 ALA A N 1
ATOM 3200 C CA . ALA A 1 439 ? 8.408 -21.035 -4.753 1.00 95.50 439 ALA A CA 1
ATOM 3201 C C . ALA A 1 439 ? 7.060 -20.338 -4.514 1.00 95.50 439 ALA A C 1
ATOM 3203 O O . ALA A 1 439 ? 6.957 -19.437 -3.681 1.00 95.50 439 ALA A O 1
ATOM 3204 N N . LEU A 1 440 ? 6.013 -20.803 -5.196 1.00 97.69 440 LEU A N 1
ATOM 3205 C CA . LEU A 1 440 ? 4.667 -20.243 -5.085 1.00 97.69 440 LEU A CA 1
ATOM 3206 C C . LEU A 1 440 ? 4.022 -20.541 -3.724 1.00 97.69 440 LEU A C 1
ATOM 3208 O O . LEU A 1 440 ? 3.358 -19.675 -3.153 1.00 97.69 440 LEU A O 1
ATOM 3212 N N . ASP A 1 441 ? 4.244 -21.734 -3.171 1.00 97.00 441 ASP A N 1
ATOM 3213 C CA . ASP A 1 441 ? 3.741 -22.108 -1.847 1.00 97.00 441 ASP A CA 1
ATOM 3214 C C . ASP A 1 441 ? 4.335 -21.226 -0.747 1.00 97.00 441 ASP A C 1
ATOM 3216 O O . ASP A 1 441 ? 3.607 -20.666 0.070 1.00 97.00 441 ASP A O 1
ATOM 3220 N N . THR A 1 442 ? 5.649 -20.992 -0.798 1.00 94.56 442 THR A N 1
ATOM 3221 C CA . THR A 1 442 ? 6.350 -20.167 0.197 1.00 94.56 442 THR A CA 1
ATOM 3222 C C . THR A 1 442 ? 5.845 -18.716 0.210 1.00 94.56 442 THR A C 1
ATOM 3224 O O . THR A 1 442 ? 5.809 -18.071 1.258 1.00 94.56 442 THR A O 1
ATOM 3227 N N . LEU A 1 443 ? 5.393 -18.204 -0.936 1.00 95.56 443 LEU A N 1
ATOM 3228 C CA . LEU A 1 443 ? 4.779 -16.876 -1.058 1.00 95.56 443 LEU A CA 1
ATOM 3229 C C . LEU A 1 443 ? 3.292 -16.843 -0.640 1.00 95.56 443 LEU A C 1
ATOM 3231 O O . LEU A 1 443 ? 2.699 -15.768 -0.473 1.00 95.56 443 LEU A O 1
ATOM 3235 N N . GLY A 1 444 ? 2.692 -18.013 -0.408 1.00 95.69 444 GLY A N 1
ATOM 3236 C CA . GLY A 1 444 ? 1.317 -18.182 0.052 1.00 95.69 444 GLY A CA 1
ATOM 3237 C C . GLY A 1 444 ? 0.282 -18.299 -1.067 1.00 95.69 444 GLY A C 1
ATOM 3238 O O . GLY A 1 444 ? -0.887 -18.009 -0.819 1.00 95.69 444 GLY A O 1
ATOM 3239 N N . PHE A 1 445 ? 0.682 -18.711 -2.275 1.00 98.06 445 PHE A N 1
ATOM 3240 C CA . PHE A 1 445 ? -0.224 -18.903 -3.418 1.00 98.06 445 PHE A CA 1
ATOM 3241 C C . PHE A 1 445 ? -0.969 -20.250 -3.422 1.00 98.06 445 PHE A C 1
ATOM 3243 O O . PHE A 1 445 ? -1.699 -20.537 -4.369 1.00 98.06 445 PHE A O 1
ATOM 3250 N N . SER A 1 446 ? -0.788 -21.093 -2.397 1.00 97.56 446 SER A N 1
ATOM 3251 C CA . SER A 1 446 ? -1.460 -22.400 -2.247 1.00 97.56 446 SER A CA 1
ATOM 3252 C C . SER A 1 446 ? -1.516 -23.221 -3.555 1.00 97.56 446 SER A C 1
ATOM 3254 O O . SER A 1 446 ? -2.608 -23.521 -4.045 1.00 97.56 446 SER A O 1
ATOM 3256 N N . PRO A 1 447 ? -0.365 -23.514 -4.188 1.00 98.19 447 PRO A N 1
ATOM 3257 C CA . PRO A 1 447 ? -0.310 -24.135 -5.509 1.00 98.19 447 PRO A CA 1
ATOM 3258 C C . PRO A 1 447 ? -0.833 -25.578 -5.502 1.00 98.19 447 PRO A C 1
ATOM 3260 O O . PRO A 1 447 ? -0.390 -26.413 -4.715 1.00 98.19 447 PRO A O 1
ATOM 3263 N N . VAL A 1 448 ? -1.719 -25.898 -6.446 1.00 98.12 448 VAL A N 1
ATOM 3264 C CA . VAL A 1 448 ? -2.279 -27.240 -6.647 1.00 98.12 448 VAL A CA 1
ATOM 3265 C C . VAL A 1 448 ? -1.943 -27.732 -8.058 1.00 98.12 448 VAL A C 1
ATOM 3267 O O . VAL A 1 448 ? -2.478 -27.198 -9.033 1.00 98.12 448 VAL A O 1
ATOM 3270 N N . PRO A 1 449 ? -1.088 -28.761 -8.210 1.00 97.06 449 PRO A N 1
ATOM 3271 C CA . PRO A 1 449 ? -0.827 -29.375 -9.510 1.00 97.06 449 PRO A CA 1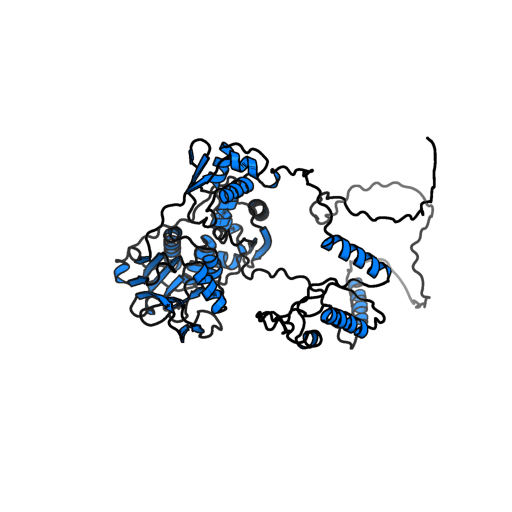
ATOM 3272 C C . PRO A 1 449 ? -2.101 -29.959 -10.144 1.00 97.06 449 PRO A C 1
ATOM 3274 O O . PRO A 1 449 ? -2.858 -30.694 -9.505 1.00 97.06 449 PRO A O 1
ATOM 3277 N N . ARG A 1 450 ? -2.338 -29.644 -11.421 1.00 95.25 450 ARG A N 1
ATOM 3278 C CA . ARG A 1 450 ? -3.499 -30.056 -12.224 1.00 95.25 450 ARG A CA 1
ATOM 3279 C C . ARG A 1 450 ? -3.066 -30.378 -13.655 1.00 95.25 450 ARG A C 1
ATOM 3281 O O . ARG A 1 450 ? -3.126 -29.523 -14.541 1.00 95.25 450 ARG A O 1
ATOM 3288 N N . GLY A 1 451 ? -2.664 -31.628 -13.884 1.00 93.81 451 GLY A N 1
ATOM 3289 C CA . GLY A 1 451 ? -2.192 -32.087 -15.192 1.00 93.81 451 GLY A CA 1
ATOM 3290 C C . GLY A 1 451 ? -0.869 -31.422 -15.571 1.00 93.81 451 GLY A C 1
ATOM 3291 O O . GLY A 1 451 ? 0.131 -31.614 -14.888 1.00 93.81 451 GLY A O 1
ATOM 3292 N N . ASP A 1 452 ? -0.876 -30.634 -16.644 1.00 94.81 452 ASP A N 1
ATOM 3293 C CA . ASP A 1 452 ? 0.279 -29.908 -17.189 1.00 94.81 452 ASP A CA 1
ATOM 3294 C C . ASP A 1 452 ? 0.443 -28.479 -16.630 1.00 94.81 452 ASP A C 1
ATOM 3296 O O . ASP A 1 452 ? 1.302 -27.719 -17.083 1.00 94.81 452 ASP A O 1
ATOM 3300 N N . ALA A 1 453 ? -0.380 -28.099 -15.652 1.00 97.69 453 ALA A N 1
ATOM 3301 C CA . ALA A 1 453 ? -0.388 -26.772 -15.052 1.00 97.69 453 ALA A CA 1
ATOM 3302 C C . ALA A 1 453 ? -0.548 -26.834 -13.529 1.00 97.69 453 ALA A C 1
ATOM 3304 O O . ALA A 1 453 ? -0.819 -27.883 -12.948 1.00 97.69 453 ALA A O 1
ATOM 3305 N N . ILE A 1 454 ? -0.388 -25.683 -12.887 1.00 98.56 454 ILE A N 1
ATOM 3306 C CA . ILE A 1 454 ? -0.555 -25.483 -11.452 1.00 98.56 454 ILE A CA 1
ATOM 3307 C C . ILE A 1 454 ? -1.601 -24.385 -11.269 1.00 98.56 454 ILE A C 1
ATOM 3309 O O . ILE A 1 454 ? -1.464 -23.297 -11.833 1.00 98.56 454 ILE A O 1
ATOM 3313 N N . ASP A 1 455 ? -2.642 -24.675 -10.495 1.00 98.44 455 ASP A N 1
ATOM 3314 C CA . ASP A 1 455 ? -3.650 -23.690 -10.114 1.00 98.44 455 ASP A CA 1
ATOM 3315 C C . ASP A 1 455 ? -3.240 -23.065 -8.776 1.00 98.44 455 ASP A C 1
ATOM 3317 O O . ASP A 1 455 ? -2.969 -23.775 -7.809 1.00 98.44 455 ASP A O 1
ATOM 3321 N N . CYS A 1 456 ? -3.176 -21.739 -8.722 1.00 98.56 456 CYS A N 1
ATOM 3322 C CA . CYS A 1 456 ? -2.699 -20.987 -7.567 1.00 98.56 456 CYS A CA 1
ATOM 3323 C C . CYS A 1 456 ? -3.794 -20.065 -7.039 1.00 98.56 456 CYS A C 1
ATOM 3325 O O . CYS A 1 456 ? -4.299 -19.215 -7.774 1.00 98.56 456 CYS A O 1
ATOM 3327 N N . THR A 1 457 ? -4.133 -20.196 -5.761 1.00 98.25 457 THR A N 1
ATOM 3328 C CA . THR A 1 457 ? -5.046 -19.280 -5.073 1.00 98.25 457 THR A CA 1
ATOM 3329 C C . THR A 1 457 ? -4.277 -18.046 -4.620 1.00 98.25 457 THR A C 1
ATOM 3331 O O . THR A 1 457 ? -3.395 -18.119 -3.768 1.00 98.25 457 THR A O 1
ATOM 3334 N N . VAL A 1 458 ? -4.617 -16.894 -5.189 1.00 98.06 458 VAL A N 1
ATOM 3335 C CA . VAL A 1 458 ? -3.955 -15.621 -4.910 1.00 98.06 458 VAL A CA 1
ATOM 3336 C C . VAL A 1 458 ? -4.335 -15.141 -3.506 1.00 98.06 458 VAL A C 1
ATOM 3338 O O . VAL A 1 458 ? -5.527 -14.990 -3.219 1.00 98.06 458 VAL A O 1
ATOM 3341 N N . PRO A 1 459 ? -3.359 -14.879 -2.616 1.00 96.25 459 PRO A N 1
ATOM 3342 C CA . PRO A 1 459 ? -3.661 -14.330 -1.305 1.00 96.25 459 PRO A CA 1
ATOM 3343 C C . PRO A 1 459 ? -4.204 -12.895 -1.444 1.00 96.25 459 PRO A C 1
ATOM 3345 O O . PRO A 1 459 ? -3.659 -12.133 -2.242 1.00 96.25 459 PRO A O 1
ATOM 3348 N N . PRO A 1 460 ? -5.207 -12.476 -0.647 1.00 95.06 460 PRO A N 1
ATOM 3349 C CA . PRO A 1 460 ? -5.895 -11.192 -0.833 1.00 95.06 460 PRO A CA 1
ATOM 3350 C C . PRO A 1 460 ? -4.982 -9.959 -0.910 1.00 95.06 460 PRO A C 1
ATOM 3352 O O . PRO A 1 460 ? -5.205 -9.073 -1.731 1.00 95.06 460 PRO A O 1
ATOM 3355 N N . ARG A 1 461 ? -3.917 -9.919 -0.102 1.00 94.69 461 ARG A N 1
ATOM 3356 C CA . ARG A 1 461 ? -2.871 -8.881 -0.147 1.00 94.69 461 ARG A CA 1
ATOM 3357 C C . ARG A 1 461 ? -2.160 -8.709 -1.505 1.00 94.69 461 ARG A C 1
ATOM 3359 O O . ARG A 1 461 ? -1.642 -7.630 -1.762 1.00 94.69 461 ARG A O 1
ATOM 3366 N N . ARG A 1 462 ? -2.105 -9.738 -2.362 1.00 96.19 462 ARG A N 1
ATOM 3367 C CA . ARG A 1 462 ? -1.417 -9.722 -3.671 1.00 96.19 462 ARG A CA 1
ATOM 3368 C C . ARG A 1 462 ? -2.365 -9.312 -4.791 1.00 96.19 462 ARG A C 1
ATOM 3370 O O . ARG A 1 462 ? -2.691 -10.092 -5.682 1.00 96.19 462 ARG A O 1
ATOM 3377 N N . ILE A 1 463 ? -2.821 -8.064 -4.726 1.00 93.56 463 ILE A N 1
ATOM 3378 C CA . ILE A 1 463 ? -3.753 -7.493 -5.709 1.00 93.56 463 ILE A CA 1
ATOM 3379 C C . ILE A 1 463 ? -3.149 -7.377 -7.119 1.00 93.56 463 ILE A C 1
ATOM 3381 O O . ILE A 1 463 ? -3.882 -7.228 -8.090 1.00 93.56 463 ILE A O 1
ATOM 3385 N N . ASP A 1 464 ? -1.820 -7.408 -7.217 1.00 95.31 464 ASP A N 1
ATOM 3386 C CA . ASP A 1 464 ? -1.044 -7.300 -8.449 1.00 95.31 464 ASP A CA 1
ATOM 3387 C C . ASP A 1 464 ? -1.073 -8.578 -9.295 1.00 95.31 464 ASP A C 1
ATOM 3389 O O . ASP A 1 464 ? -0.784 -8.526 -10.489 1.00 95.31 464 ASP A O 1
ATOM 3393 N N . VAL A 1 465 ? -1.439 -9.716 -8.698 1.00 97.50 465 VAL A N 1
ATOM 3394 C CA . VAL A 1 465 ? -1.438 -11.015 -9.374 1.00 97.50 465 VAL A CA 1
ATOM 3395 C C . VAL A 1 465 ? -2.809 -11.289 -9.984 1.00 97.50 465 VAL A C 1
ATOM 3397 O O . VAL A 1 465 ? -3.788 -11.603 -9.295 1.00 97.50 465 VAL A O 1
ATOM 3400 N N . GLU A 1 466 ? -2.882 -11.186 -11.309 1.00 96.56 466 GLU A N 1
ATOM 3401 C CA . GLU A 1 466 ? -4.122 -11.390 -12.066 1.00 96.56 466 GLU A CA 1
ATOM 3402 C C . GLU A 1 466 ? -3.969 -12.407 -13.204 1.00 96.56 466 GLU A C 1
ATOM 3404 O O . GLU A 1 466 ? -4.960 -12.932 -13.713 1.00 96.56 466 GLU A O 1
ATOM 3409 N N . ARG A 1 467 ? -2.733 -12.681 -13.632 1.00 97.88 467 ARG A N 1
ATOM 3410 C CA . ARG A 1 467 ? -2.409 -13.428 -14.850 1.00 97.88 467 ARG A CA 1
ATOM 3411 C C . ARG A 1 467 ? -1.247 -14.383 -14.618 1.00 97.88 467 ARG A C 1
ATOM 3413 O O . ARG A 1 467 ? -0.424 -14.208 -13.726 1.00 97.88 467 ARG A O 1
ATOM 3420 N N . GLU A 1 468 ? -1.129 -15.355 -15.518 1.00 98.38 468 GLU A N 1
ATOM 3421 C CA . GLU A 1 468 ? -0.034 -16.331 -15.524 1.00 98.38 468 GLU A CA 1
ATOM 3422 C C . GLU A 1 468 ? 1.352 -15.669 -15.464 1.00 98.38 468 GLU A C 1
ATOM 3424 O O . GLU A 1 468 ? 2.214 -16.136 -14.729 1.00 98.38 468 GLU A O 1
ATOM 3429 N N . ILE A 1 469 ? 1.570 -14.574 -16.206 1.00 98.25 469 ILE A N 1
ATOM 3430 C CA . ILE A 1 469 ? 2.870 -13.884 -16.244 1.00 98.25 469 ILE A CA 1
ATOM 3431 C C . ILE A 1 469 ? 3.286 -13.330 -14.877 1.00 98.25 469 ILE A C 1
ATOM 3433 O O . ILE A 1 469 ? 4.475 -13.323 -14.574 1.00 98.25 469 ILE A O 1
ATOM 3437 N N . ASP A 1 470 ? 2.317 -12.937 -14.050 1.00 98.12 470 ASP A N 1
ATOM 3438 C CA . ASP A 1 470 ? 2.573 -12.375 -12.727 1.00 98.12 470 ASP A CA 1
ATOM 3439 C C . ASP A 1 470 ? 3.078 -13.493 -11.782 1.00 98.12 470 ASP A C 1
ATOM 3441 O O . ASP A 1 470 ? 4.025 -13.304 -11.029 1.00 98.12 470 ASP A O 1
ATOM 3445 N N . LEU A 1 471 ? 2.558 -14.726 -11.903 1.00 98.38 471 LEU A N 1
ATOM 3446 C CA . LEU A 1 471 ? 3.119 -15.891 -11.196 1.00 98.38 471 LEU A CA 1
ATOM 3447 C C . LEU A 1 471 ? 4.508 -16.289 -11.719 1.00 98.38 471 LEU A C 1
ATOM 3449 O O . LEU A 1 471 ? 5.345 -16.760 -10.954 1.00 98.38 471 LEU A O 1
ATOM 3453 N N . ILE A 1 472 ? 4.768 -16.121 -13.019 1.00 97.94 472 ILE A N 1
ATOM 3454 C CA . ILE A 1 472 ? 6.082 -16.421 -13.615 1.00 97.94 472 ILE A CA 1
ATOM 3455 C C . ILE A 1 472 ? 7.149 -15.448 -13.101 1.00 97.94 472 ILE A C 1
ATOM 3457 O O . ILE A 1 472 ? 8.279 -15.873 -12.855 1.00 97.94 472 ILE A O 1
ATOM 3461 N N . GLU A 1 473 ? 6.797 -14.176 -12.900 1.00 96.88 473 GLU A N 1
ATOM 3462 C CA . GLU A 1 473 ? 7.656 -13.199 -12.223 1.00 96.88 473 GLU A CA 1
ATOM 3463 C C . GLU A 1 473 ? 8.016 -13.674 -10.809 1.00 96.88 473 GLU A C 1
ATOM 3465 O O . GLU A 1 473 ? 9.198 -13.738 -10.473 1.00 96.88 473 GLU A O 1
ATOM 3470 N N . GLU A 1 474 ? 7.028 -14.096 -10.013 1.00 97.12 474 GLU A N 1
ATOM 3471 C CA . GLU A 1 474 ? 7.260 -14.596 -8.652 1.00 97.12 474 GLU A CA 1
ATOM 3472 C C . GLU A 1 474 ? 8.168 -15.831 -8.621 1.00 97.12 474 GLU A C 1
ATOM 3474 O O . GLU A 1 474 ? 9.087 -15.912 -7.804 1.00 97.12 474 GLU A O 1
ATOM 3479 N N . VAL A 1 475 ? 7.969 -16.771 -9.549 1.00 96.81 475 VAL A N 1
ATOM 3480 C CA . VAL A 1 475 ? 8.834 -17.952 -9.690 1.00 96.81 475 VAL A CA 1
ATOM 3481 C C . VAL A 1 475 ? 10.266 -17.541 -10.028 1.00 96.81 475 VAL A C 1
ATOM 3483 O O . VAL A 1 475 ? 11.200 -18.031 -9.399 1.00 96.81 475 VAL A O 1
ATOM 3486 N N . CYS A 1 476 ? 10.452 -16.631 -10.987 1.00 94.88 476 CYS A N 1
ATOM 3487 C CA . CYS A 1 476 ? 11.773 -16.130 -11.373 1.00 94.88 476 CYS A CA 1
ATOM 3488 C C . CYS A 1 476 ? 12.489 -15.455 -10.196 1.00 94.88 476 CYS A C 1
ATOM 3490 O O . CYS A 1 476 ? 13.669 -15.699 -9.950 1.00 94.88 476 CYS A O 1
ATOM 3492 N N . ARG A 1 477 ? 11.753 -14.644 -9.434 1.00 93.25 477 ARG A N 1
ATOM 3493 C CA . ARG A 1 477 ? 12.254 -13.886 -8.287 1.00 93.25 477 ARG A CA 1
ATOM 3494 C C . ARG A 1 477 ? 12.749 -14.792 -7.162 1.00 93.25 477 ARG A C 1
ATOM 3496 O O . ARG A 1 477 ? 13.854 -14.590 -6.671 1.00 93.25 477 ARG A O 1
ATOM 3503 N N . ILE A 1 478 ? 11.977 -15.823 -6.812 1.00 93.81 478 ILE A N 1
ATOM 3504 C CA . ILE A 1 478 ? 12.370 -16.803 -5.787 1.00 93.81 478 ILE A CA 1
ATOM 3505 C C . ILE A 1 478 ? 13.466 -17.750 -6.285 1.00 93.81 478 ILE A C 1
ATOM 3507 O O . ILE A 1 478 ? 14.360 -18.109 -5.521 1.00 93.81 478 ILE A O 1
ATOM 3511 N N . HIS A 1 479 ? 13.435 -18.138 -7.562 1.00 91.62 479 HIS A N 1
ATOM 3512 C CA . HIS A 1 479 ? 14.521 -18.910 -8.168 1.00 91.62 479 HIS A CA 1
ATOM 3513 C C . HIS A 1 479 ? 15.845 -18.124 -8.161 1.00 91.62 479 HIS A C 1
ATOM 3515 O O . HIS A 1 479 ? 16.913 -18.702 -7.950 1.00 91.62 479 HIS A O 1
ATOM 3521 N N . GLY A 1 480 ? 15.755 -16.803 -8.333 1.00 89.62 480 GLY A N 1
ATOM 3522 C CA . GLY A 1 480 ? 16.860 -15.857 -8.374 1.00 89.62 480 GLY A CA 1
ATOM 3523 C C . GLY A 1 480 ? 17.199 -15.464 -9.809 1.00 89.62 480 GLY A C 1
ATOM 3524 O O . GLY A 1 480 ? 17.572 -16.312 -10.622 1.00 89.62 480 GLY A O 1
ATOM 3525 N N . LEU A 1 481 ? 17.127 -14.162 -10.109 1.00 87.69 481 LEU A N 1
ATOM 3526 C CA . LEU A 1 481 ? 17.418 -13.632 -11.447 1.00 87.69 481 LEU A CA 1
ATOM 3527 C C . LEU A 1 481 ? 18.842 -13.968 -11.911 1.00 87.69 481 LEU A C 1
ATOM 3529 O O . LEU A 1 481 ? 19.043 -14.246 -13.089 1.00 87.69 481 LEU A O 1
ATOM 3533 N N . ASP A 1 482 ? 19.808 -14.025 -10.991 1.00 89.00 482 ASP A N 1
ATOM 3534 C CA . ASP A 1 482 ? 21.209 -14.351 -11.296 1.00 89.00 482 ASP A CA 1
ATOM 3535 C C . ASP A 1 482 ? 21.404 -15.779 -11.836 1.00 89.00 482 ASP A C 1
ATOM 3537 O O . ASP A 1 482 ? 22.439 -16.087 -12.426 1.00 89.00 482 ASP A O 1
ATOM 3541 N N . ARG A 1 483 ? 20.420 -16.669 -11.643 1.00 89.94 483 ARG A N 1
ATOM 3542 C CA . ARG A 1 483 ? 20.440 -18.038 -12.183 1.00 89.94 483 ARG A CA 1
ATOM 3543 C C . ARG A 1 483 ? 19.881 -18.130 -13.599 1.00 89.94 483 ARG A C 1
ATOM 3545 O O . ARG A 1 483 ? 20.044 -19.162 -14.251 1.00 89.94 483 ARG A O 1
ATOM 3552 N N . VAL A 1 484 ? 19.222 -17.078 -14.084 1.00 90.19 484 VAL A N 1
ATOM 3553 C CA . VAL A 1 484 ? 18.691 -17.038 -15.446 1.00 90.19 484 VAL A CA 1
ATOM 3554 C C . VAL A 1 484 ? 19.860 -16.840 -16.419 1.00 90.19 484 VAL A C 1
ATOM 3556 O O . VAL A 1 484 ? 20.583 -15.847 -16.320 1.00 90.19 484 VAL A O 1
ATOM 3559 N N . PRO A 1 485 ? 20.085 -17.764 -17.372 1.00 88.00 485 PRO A N 1
ATOM 3560 C CA . PRO A 1 485 ? 21.258 -17.713 -18.233 1.00 88.00 485 PRO A CA 1
ATOM 3561 C C . PRO A 1 485 ? 21.198 -16.515 -19.184 1.00 88.00 485 PRO A C 1
ATOM 3563 O O . PRO A 1 485 ? 20.261 -16.364 -19.973 1.00 88.00 485 PRO A O 1
ATOM 3566 N N . MET A 1 486 ? 22.247 -15.694 -19.175 1.00 88.25 486 MET A N 1
ATOM 3567 C CA . MET A 1 486 ? 22.428 -14.647 -20.175 1.00 88.25 486 MET A CA 1
ATOM 3568 C C . MET A 1 486 ? 22.951 -15.265 -21.477 1.00 88.25 486 MET A C 1
ATOM 3570 O O . MET A 1 486 ? 23.997 -15.911 -21.495 1.00 88.25 486 MET A O 1
ATOM 3574 N N . ARG A 1 487 ? 22.241 -15.056 -22.590 1.00 84.12 487 ARG A N 1
ATOM 3575 C CA . ARG A 1 487 ? 22.750 -15.423 -23.919 1.00 84.12 487 ARG A CA 1
ATOM 3576 C C . ARG A 1 487 ? 23.683 -14.330 -24.428 1.00 84.12 487 ARG A C 1
ATOM 3578 O O . ARG A 1 487 ? 23.274 -13.180 -24.539 1.00 84.12 487 ARG A O 1
ATOM 3585 N N . GLU A 1 488 ? 24.910 -14.697 -24.785 1.00 85.06 488 GLU A N 1
ATOM 3586 C CA . GLU A 1 488 ? 25.902 -13.756 -25.330 1.00 85.06 488 GLU A CA 1
ATOM 3587 C C . GLU A 1 488 ? 25.595 -13.325 -26.769 1.00 85.06 488 GLU A C 1
ATOM 3589 O O . GLU A 1 488 ? 26.039 -12.271 -27.222 1.00 85.06 488 GLU A O 1
ATOM 3594 N N . THR A 1 489 ? 24.823 -14.136 -27.498 1.00 87.25 489 THR A N 1
ATOM 3595 C CA . THR A 1 489 ? 24.461 -13.869 -28.889 1.00 87.25 489 THR A CA 1
ATOM 3596 C C . THR A 1 489 ? 22.949 -13.844 -29.070 1.00 87.25 489 THR A C 1
ATOM 3598 O O . THR A 1 489 ? 22.201 -14.657 -28.521 1.00 87.25 489 THR A O 1
ATOM 3601 N N . LEU A 1 490 ? 22.495 -12.879 -29.868 1.00 84.56 490 LEU A N 1
ATOM 3602 C CA . LEU A 1 490 ? 21.111 -12.732 -30.295 1.00 84.56 490 LEU A CA 1
ATOM 3603 C C . LEU A 1 490 ? 21.084 -12.772 -31.821 1.00 84.56 490 LEU A C 1
ATOM 3605 O O . LEU A 1 490 ? 21.837 -12.056 -32.481 1.00 84.56 490 LEU A O 1
ATOM 3609 N N . ALA A 1 491 ? 20.207 -13.598 -32.387 1.00 85.75 491 ALA A N 1
ATOM 3610 C CA . ALA A 1 491 ? 19.967 -13.591 -33.821 1.00 85.75 491 ALA A CA 1
ATOM 3611 C C . ALA A 1 491 ? 19.146 -12.345 -34.177 1.00 85.75 491 ALA A C 1
ATOM 3613 O O . ALA A 1 491 ? 17.966 -12.248 -33.841 1.00 85.75 491 ALA A O 1
ATOM 3614 N N . VAL A 1 492 ? 19.777 -11.383 -34.847 1.00 87.25 492 VAL A N 1
ATOM 3615 C CA . VAL A 1 492 ? 19.122 -10.159 -35.316 1.00 87.25 492 VAL A CA 1
ATOM 3616 C C . VAL A 1 492 ? 19.011 -10.212 -36.832 1.00 87.25 492 VAL A C 1
ATOM 3618 O O . VAL A 1 492 ? 19.980 -10.499 -37.533 1.00 87.25 492 VAL A O 1
ATOM 3621 N N . ARG A 1 493 ? 17.827 -9.897 -37.361 1.00 88.62 493 ARG A N 1
ATOM 3622 C CA . ARG A 1 493 ? 17.654 -9.667 -38.795 1.00 88.62 493 ARG A CA 1
ATOM 3623 C C . ARG A 1 493 ? 18.117 -8.249 -39.120 1.00 88.62 493 ARG A C 1
ATOM 3625 O O . ARG A 1 493 ? 17.494 -7.287 -38.680 1.00 88.62 493 ARG A O 1
ATOM 3632 N N . VAL A 1 494 ? 19.195 -8.120 -39.893 1.00 87.56 494 VAL A N 1
ATOM 3633 C CA . VAL A 1 494 ? 19.695 -6.809 -40.330 1.00 87.56 494 VAL A CA 1
ATOM 3634 C C . VAL A 1 494 ? 18.693 -6.183 -41.300 1.00 87.56 494 VAL A C 1
ATOM 3636 O O . VAL A 1 494 ? 18.363 -6.772 -42.330 1.00 87.56 494 VAL A O 1
ATOM 3639 N N . ALA A 1 495 ? 18.215 -4.988 -40.962 1.00 87.25 495 ALA A N 1
ATOM 3640 C CA . ALA A 1 495 ? 17.436 -4.139 -41.853 1.00 87.25 495 ALA A CA 1
ATOM 3641 C C . ALA A 1 495 ? 18.336 -3.029 -42.430 1.00 87.25 495 ALA A C 1
ATOM 3643 O O . ALA A 1 495 ? 19.253 -2.573 -41.737 1.00 87.25 495 ALA A O 1
ATOM 3644 N N . PRO A 1 496 ? 18.104 -2.576 -43.677 1.00 88.50 496 PRO A N 1
ATOM 3645 C CA . PRO A 1 496 ? 18.784 -1.403 -44.216 1.00 88.50 496 PRO A CA 1
ATOM 3646 C C . PRO A 1 496 ? 18.581 -0.182 -43.315 1.00 88.50 496 PRO A C 1
ATOM 3648 O O . PRO A 1 496 ? 17.501 0.013 -42.758 1.00 88.50 496 PRO A O 1
ATOM 3651 N N . VAL A 1 497 ? 19.608 0.664 -43.191 1.00 88.38 497 VAL A N 1
ATOM 3652 C CA . VAL A 1 497 ? 19.481 1.918 -42.438 1.00 88.38 497 VAL A CA 1
ATOM 3653 C C . VAL A 1 497 ? 18.514 2.836 -43.175 1.00 88.38 497 VAL A C 1
ATOM 3655 O O . VAL A 1 497 ? 18.756 3.215 -44.321 1.00 88.38 497 VAL A O 1
ATOM 3658 N N . GLU A 1 498 ? 17.439 3.221 -42.501 1.00 92.88 498 GLU A N 1
ATOM 3659 C CA . GLU A 1 498 ? 16.452 4.137 -43.059 1.00 92.88 498 GLU A CA 1
ATOM 3660 C C . GLU A 1 498 ? 17.086 5.504 -43.382 1.00 92.88 498 GLU A C 1
ATOM 3662 O O . GLU A 1 498 ? 17.878 6.023 -42.580 1.00 92.88 498 GLU A O 1
ATOM 3667 N N . PRO A 1 499 ? 16.712 6.150 -44.506 1.00 91.88 499 PRO A N 1
ATOM 3668 C CA . PRO A 1 499 ? 17.194 7.489 -44.855 1.00 91.88 499 PRO A CA 1
ATOM 3669 C C . PRO A 1 499 ? 16.995 8.529 -43.744 1.00 91.88 499 PRO A C 1
ATOM 3671 O O . PRO A 1 499 ? 17.817 9.427 -43.572 1.00 91.88 499 PRO A O 1
ATOM 3674 N N . GLN A 1 500 ? 15.936 8.378 -42.942 1.00 88.94 500 GLN A N 1
ATOM 3675 C CA . GLN A 1 500 ? 15.633 9.246 -41.801 1.00 88.94 500 GLN A CA 1
ATOM 3676 C C . GLN A 1 500 ? 16.677 9.159 -40.675 1.00 88.94 500 GLN A C 1
ATOM 3678 O O . GLN A 1 500 ? 16.790 10.088 -39.880 1.00 88.94 500 GLN A O 1
ATOM 3683 N N . VAL A 1 501 ? 17.459 8.078 -40.615 1.00 88.56 501 VAL A N 1
ATOM 3684 C CA . VAL A 1 501 ? 18.552 7.889 -39.649 1.00 88.56 501 VAL A CA 1
ATOM 3685 C C . VAL A 1 501 ? 19.899 8.252 -40.271 1.00 88.56 501 VAL A C 1
ATOM 3687 O O . VAL A 1 501 ? 20.724 8.907 -39.628 1.00 88.56 501 VAL A O 1
ATOM 3690 N N . SER A 1 502 ? 20.143 7.841 -41.519 1.00 92.75 502 SER A N 1
ATOM 3691 C CA . SER A 1 502 ? 21.429 8.074 -42.184 1.00 92.75 502 SER A CA 1
ATOM 3692 C C . SER A 1 502 ? 21.646 9.544 -42.553 1.00 92.75 502 SER A C 1
ATOM 3694 O O . SER A 1 502 ? 22.753 10.049 -42.359 1.00 92.75 502 SER A O 1
ATOM 3696 N N . ALA A 1 503 ? 20.608 10.261 -42.999 1.00 91.94 503 ALA A N 1
ATOM 3697 C CA . ALA A 1 503 ? 20.740 11.658 -43.409 1.00 91.94 503 ALA A CA 1
ATOM 3698 C C . ALA A 1 503 ? 21.098 12.604 -42.242 1.00 91.94 503 ALA A C 1
ATOM 3700 O O . ALA A 1 503 ? 22.088 13.329 -42.375 1.00 91.94 503 ALA A O 1
ATOM 3701 N N . PRO A 1 504 ? 20.420 12.588 -41.070 1.00 91.56 504 PRO A N 1
ATOM 3702 C CA . PRO A 1 504 ? 20.838 13.410 -39.932 1.00 91.56 504 PRO A CA 1
ATOM 3703 C C . PRO A 1 504 ? 22.245 13.073 -39.437 1.00 91.56 504 PRO A C 1
ATOM 3705 O O . PRO A 1 504 ? 22.986 13.973 -39.050 1.00 91.56 504 PRO A O 1
ATOM 3708 N N . ARG A 1 505 ? 22.648 11.794 -39.491 1.00 93.12 505 ARG A N 1
ATOM 3709 C CA . ARG A 1 505 ? 24.010 11.375 -39.132 1.00 93.12 505 ARG A CA 1
ATOM 3710 C C . ARG A 1 505 ? 25.047 11.995 -40.071 1.00 93.12 505 ARG A C 1
ATOM 3712 O O . ARG A 1 505 ? 26.014 12.576 -39.589 1.00 93.12 505 ARG A O 1
ATOM 3719 N N . ALA A 1 506 ? 24.823 11.920 -41.382 1.00 94.69 506 ALA A N 1
ATOM 3720 C CA . ALA A 1 506 ? 25.711 12.518 -42.375 1.00 94.69 506 ALA A CA 1
ATOM 3721 C C . ALA A 1 506 ? 25.791 14.048 -42.226 1.00 94.69 506 ALA A C 1
ATOM 3723 O O . ALA A 1 506 ? 26.883 14.614 -42.211 1.00 94.69 506 ALA A O 1
ATOM 3724 N N . LEU A 1 507 ? 24.647 14.715 -42.034 1.00 95.62 507 LEU A N 1
ATOM 3725 C CA . LEU A 1 507 ? 24.595 16.164 -41.826 1.00 95.62 507 LEU A CA 1
ATOM 3726 C C . LEU A 1 507 ? 25.291 16.592 -40.530 1.00 95.62 507 LEU A C 1
ATOM 3728 O O . LEU A 1 507 ? 25.988 17.603 -40.517 1.00 95.62 507 LEU A O 1
ATOM 3732 N N . LYS A 1 508 ? 25.145 15.820 -39.449 1.00 95.31 508 LYS A N 1
ATOM 3733 C CA . LYS A 1 508 ? 25.852 16.055 -38.188 1.00 95.31 508 LYS A CA 1
ATOM 3734 C C . LYS A 1 508 ? 27.366 15.977 -38.379 1.00 95.31 508 LYS A C 1
ATOM 3736 O O . LYS A 1 508 ? 28.066 16.898 -37.968 1.00 95.31 508 LYS A O 1
ATOM 3741 N N . SER A 1 509 ? 27.864 14.927 -39.033 1.00 95.88 509 SER A N 1
ATOM 3742 C CA . SER A 1 509 ? 29.293 14.790 -39.344 1.00 95.88 509 SER A CA 1
ATOM 3743 C C . SER A 1 509 ? 29.808 15.954 -40.191 1.00 95.88 509 SER A C 1
ATOM 3745 O O . SER A 1 509 ? 30.865 16.505 -39.886 1.00 95.88 509 SER A O 1
ATOM 3747 N N . LEU A 1 510 ? 29.040 16.376 -41.200 1.00 97.31 510 LEU A N 1
ATOM 3748 C CA . LEU A 1 510 ? 29.375 17.533 -42.029 1.00 97.31 510 LEU A CA 1
ATOM 3749 C C . LEU A 1 510 ? 29.456 18.825 -41.201 1.00 97.31 510 LEU A C 1
ATOM 3751 O O . LEU A 1 510 ? 30.454 19.534 -41.272 1.00 97.31 510 LEU A O 1
ATOM 3755 N N . LEU A 1 511 ? 28.437 19.127 -40.392 1.00 97.38 511 LEU A N 1
ATOM 3756 C CA . LEU A 1 511 ? 28.382 20.350 -39.584 1.00 97.38 511 LEU A CA 1
ATOM 3757 C C . LEU A 1 511 ? 29.517 20.414 -38.556 1.00 97.38 511 LEU A C 1
ATOM 3759 O O . LEU A 1 511 ? 30.141 21.465 -38.406 1.00 97.38 511 LEU A O 1
ATOM 3763 N N . VAL A 1 512 ? 29.834 19.289 -37.911 1.00 96.75 512 VAL A N 1
ATOM 3764 C CA . VAL A 1 512 ? 30.993 19.185 -37.012 1.00 96.75 512 VAL A CA 1
ATOM 3765 C C . VAL A 1 512 ? 32.296 19.433 -37.775 1.00 96.75 512 VAL A C 1
ATOM 3767 O O . VAL A 1 512 ? 33.120 20.224 -37.320 1.00 96.75 512 VAL A O 1
ATOM 3770 N N . GLY A 1 513 ? 32.460 18.845 -38.967 1.00 97.31 513 GLY A N 1
ATOM 3771 C CA . GLY A 1 513 ? 33.618 19.093 -39.835 1.00 97.31 513 GLY A CA 1
ATOM 3772 C C . GLY A 1 513 ? 33.758 20.557 -40.275 1.00 97.31 513 GLY A C 1
ATOM 3773 O O . GLY A 1 513 ? 34.868 21.042 -40.472 1.00 97.31 513 GLY A O 1
ATOM 3774 N N . LEU A 1 514 ? 32.646 21.293 -40.357 1.00 97.12 514 LEU A N 1
ATOM 3775 C CA . LEU A 1 514 ? 32.605 22.731 -40.654 1.00 97.12 514 LEU A CA 1
ATOM 3776 C C . LEU A 1 514 ? 32.791 23.629 -39.410 1.00 97.12 514 LEU A C 1
ATOM 3778 O O . LEU A 1 514 ? 32.651 24.857 -39.495 1.00 97.12 514 LEU A O 1
ATOM 3782 N N . GLY A 1 515 ? 33.095 23.035 -38.253 1.00 96.06 515 GLY A N 1
ATOM 3783 C CA . GLY A 1 515 ? 33.347 23.743 -36.999 1.00 96.06 515 GLY A CA 1
ATOM 3784 C C . GLY A 1 515 ? 32.085 24.176 -36.252 1.00 96.06 515 GLY A C 1
ATOM 3785 O O . GLY A 1 515 ? 32.153 25.092 -35.432 1.00 96.06 515 GLY A O 1
ATOM 3786 N N . PHE A 1 516 ? 30.928 23.568 -36.532 1.00 97.56 516 PHE A N 1
ATOM 3787 C CA . PHE A 1 516 ? 29.741 23.753 -35.702 1.00 97.56 516 PHE A CA 1
ATOM 3788 C C . PHE A 1 516 ? 29.780 22.842 -34.468 1.00 97.56 516 PHE A C 1
ATOM 3790 O O . PHE A 1 516 ? 30.234 21.701 -34.513 1.00 97.56 516 PHE A O 1
ATOM 3797 N N . VAL A 1 517 ? 29.231 23.342 -33.366 1.00 95.69 517 VAL A N 1
ATOM 3798 C CA . VAL A 1 517 ? 29.071 22.643 -32.094 1.00 95.69 517 VAL A CA 1
ATOM 3799 C C . VAL A 1 517 ? 27.622 22.189 -31.967 1.00 95.69 517 VAL A C 1
ATOM 3801 O O . VAL A 1 517 ? 26.693 23.001 -32.028 1.00 95.69 517 VAL A O 1
ATOM 3804 N N . GLU A 1 518 ? 27.424 20.887 -31.785 1.00 96.00 518 GLU A N 1
ATOM 3805 C CA . GLU A 1 518 ? 26.097 20.345 -31.508 1.00 96.00 518 GLU A CA 1
ATOM 3806 C C . GLU A 1 518 ? 25.629 20.805 -30.125 1.00 96.00 518 GLU A C 1
ATOM 3808 O O . GLU A 1 518 ? 26.363 20.726 -29.141 1.00 96.00 518 GLU A O 1
ATOM 3813 N N . SER A 1 519 ? 24.394 21.286 -30.048 1.00 94.38 519 SER A N 1
ATOM 3814 C CA . SER A 1 519 ? 23.726 21.644 -28.801 1.00 94.38 519 SER A CA 1
ATOM 3815 C C . SER A 1 519 ? 22.500 20.763 -28.600 1.00 94.38 519 SER A C 1
ATOM 3817 O O . SER A 1 519 ? 21.787 20.456 -29.549 1.00 94.38 519 SER A O 1
ATOM 3819 N N . VAL A 1 520 ? 22.234 20.378 -27.353 1.00 94.50 520 VAL A N 1
ATOM 3820 C CA . VAL A 1 520 ? 20.992 19.704 -26.959 1.00 94.50 520 VAL A CA 1
ATOM 3821 C C . VAL A 1 520 ? 20.316 20.596 -25.937 1.00 94.50 520 VAL A C 1
ATOM 3823 O O . VAL A 1 520 ? 20.851 20.817 -24.850 1.00 94.50 520 VAL A O 1
ATOM 3826 N N . THR A 1 521 ? 19.173 21.164 -26.305 1.00 93.44 521 THR A N 1
ATOM 3827 C CA . THR A 1 521 ? 18.510 22.182 -25.489 1.00 93.44 521 THR A CA 1
ATOM 3828 C C . THR A 1 521 ? 17.140 21.725 -25.004 1.00 93.44 521 THR A C 1
ATOM 3830 O O . THR A 1 521 ? 16.530 20.798 -25.542 1.00 93.44 521 THR A O 1
ATOM 3833 N N . HIS A 1 522 ? 16.642 22.376 -23.950 1.00 90.69 522 HIS A N 1
ATOM 3834 C CA . HIS A 1 522 ? 15.303 22.097 -23.450 1.00 90.69 522 HIS A CA 1
ATOM 3835 C C . HIS A 1 522 ? 14.251 22.397 -24.524 1.00 90.69 522 HIS A C 1
ATOM 3837 O O . HIS A 1 522 ? 14.303 23.411 -25.224 1.00 90.69 522 HIS A O 1
ATOM 3843 N N . THR A 1 523 ? 13.277 21.490 -24.635 1.00 92.62 523 THR A N 1
ATOM 3844 C CA . THR A 1 523 ? 12.154 21.641 -25.572 1.00 92.62 523 THR A CA 1
ATOM 3845 C C . THR A 1 523 ? 11.176 22.723 -25.113 1.00 92.62 523 THR A C 1
ATOM 3847 O O . THR A 1 523 ? 10.505 23.334 -25.942 1.00 92.62 523 THR A O 1
ATOM 3850 N N . LEU A 1 524 ? 11.125 22.978 -23.804 1.00 91.81 524 LEU A N 1
ATOM 3851 C CA . LEU A 1 524 ? 10.338 24.042 -23.203 1.00 91.81 524 LEU A CA 1
ATOM 3852 C C . LEU A 1 524 ? 11.106 25.366 -23.209 1.00 91.81 524 LEU A C 1
ATOM 3854 O O . LEU A 1 524 ? 12.267 25.425 -22.805 1.00 91.81 524 LEU A O 1
ATOM 3858 N N . VAL A 1 525 ? 10.437 26.420 -23.662 1.00 91.38 525 VAL A N 1
ATOM 3859 C CA . VAL A 1 525 ? 10.955 27.785 -23.764 1.00 91.38 525 VAL A CA 1
ATOM 3860 C C . VAL A 1 525 ? 9.929 28.783 -23.224 1.00 91.38 525 VAL A C 1
ATOM 3862 O O . VAL A 1 525 ? 8.773 28.445 -22.952 1.00 91.38 525 VAL A O 1
ATOM 3865 N N . SER A 1 526 ? 10.356 30.030 -23.032 1.00 90.06 526 SER A N 1
ATOM 3866 C CA . SER A 1 526 ? 9.442 31.109 -22.652 1.00 90.06 526 SER A CA 1
ATOM 3867 C C . SER A 1 526 ? 8.544 31.503 -23.828 1.00 90.06 526 SER A C 1
ATOM 3869 O O . SER A 1 526 ? 8.946 31.381 -24.987 1.00 90.06 526 SER A O 1
ATOM 3871 N N . GLU A 1 527 ? 7.358 32.047 -23.543 1.00 89.25 527 GLU A N 1
ATOM 3872 C CA . GLU A 1 527 ? 6.483 32.625 -24.575 1.00 89.25 527 GLU A CA 1
ATOM 3873 C C . GLU A 1 527 ? 7.207 33.688 -25.401 1.00 89.25 527 GLU A C 1
ATOM 3875 O O . GLU A 1 527 ? 7.134 33.683 -26.626 1.00 89.25 527 GLU A O 1
ATOM 3880 N N . ARG A 1 528 ? 7.986 34.544 -24.732 1.00 90.50 528 ARG A N 1
ATOM 3881 C CA . ARG A 1 528 ? 8.798 35.576 -25.381 1.00 90.50 528 ARG A CA 1
ATOM 3882 C C . ARG A 1 528 ? 9.814 34.982 -26.358 1.00 90.50 528 ARG A C 1
ATOM 3884 O O . ARG A 1 528 ? 10.016 35.545 -27.428 1.00 90.50 528 ARG A O 1
ATOM 3891 N N . SER A 1 529 ? 10.458 33.872 -25.997 1.00 91.12 529 SER A N 1
ATOM 3892 C CA . SER A 1 529 ? 11.417 33.181 -26.869 1.00 91.12 529 SER A CA 1
ATOM 3893 C C . SER A 1 529 ? 10.718 32.448 -28.018 1.00 91.12 529 SER A C 1
ATOM 3895 O O . SER A 1 529 ? 11.299 32.317 -29.089 1.00 91.12 529 SER A O 1
ATOM 3897 N N . ALA A 1 530 ? 9.492 31.958 -27.806 1.00 92.62 530 ALA A N 1
ATOM 3898 C CA . ALA A 1 530 ? 8.720 31.216 -28.801 1.00 92.62 530 ALA A CA 1
ATOM 3899 C C . ALA A 1 530 ? 8.061 32.119 -29.853 1.00 92.62 530 ALA A C 1
ATOM 3901 O O . ALA A 1 530 ? 8.090 31.783 -31.036 1.00 92.62 530 ALA A O 1
ATOM 3902 N N . ALA A 1 531 ? 7.485 33.249 -29.432 1.00 92.50 531 ALA A N 1
ATOM 3903 C CA . ALA A 1 531 ? 6.634 34.100 -30.263 1.00 92.50 531 ALA A CA 1
ATOM 3904 C C . ALA A 1 531 ? 7.253 34.506 -31.618 1.00 92.50 531 ALA A C 1
ATOM 3906 O O . ALA A 1 531 ? 6.555 34.388 -32.624 1.00 92.50 531 ALA A O 1
ATOM 3907 N N . PRO A 1 532 ? 8.548 34.882 -31.714 1.00 94.94 532 PRO A N 1
ATOM 3908 C CA . PRO A 1 532 ? 9.159 35.262 -32.992 1.00 94.94 532 PRO A CA 1
ATOM 3909 C C . PRO A 1 532 ? 9.279 34.121 -34.011 1.00 94.94 532 PRO A C 1
ATOM 3911 O O . PRO A 1 532 ? 9.588 34.369 -35.173 1.00 94.94 532 PRO A O 1
ATOM 3914 N N . PHE A 1 533 ? 9.100 32.870 -33.580 1.00 94.44 533 PHE A N 1
ATOM 3915 C CA . PHE A 1 533 ? 9.307 31.678 -34.403 1.00 94.44 533 PHE A CA 1
ATOM 3916 C C . PHE A 1 533 ? 8.015 30.912 -34.716 1.00 94.44 533 PHE A C 1
ATOM 3918 O O . PHE A 1 533 ? 8.080 29.820 -35.290 1.00 94.44 533 PHE A O 1
ATOM 3925 N N . LEU A 1 534 ? 6.855 31.459 -34.347 1.00 93.75 534 LEU A N 1
ATOM 3926 C CA . LEU A 1 534 ? 5.557 30.968 -34.806 1.00 93.75 534 LEU A CA 1
ATOM 3927 C C . LEU A 1 534 ? 5.310 31.439 -36.240 1.00 93.75 534 LEU A C 1
ATOM 3929 O O . LEU A 1 534 ? 5.570 32.595 -36.574 1.00 93.75 534 LEU A O 1
ATOM 3933 N N . ARG A 1 535 ? 4.827 30.541 -37.103 1.00 92.06 535 ARG A N 1
ATOM 3934 C CA . ARG A 1 535 ? 4.439 30.912 -38.472 1.00 92.06 535 ARG A CA 1
ATOM 3935 C C . ARG A 1 535 ? 3.017 31.497 -38.480 1.00 92.06 535 ARG A C 1
ATOM 3937 O O . ARG A 1 535 ? 2.263 31.261 -37.538 1.00 92.06 535 ARG A O 1
ATOM 3944 N N . PRO A 1 536 ? 2.616 32.237 -39.529 1.00 91.69 536 PRO A N 1
ATOM 3945 C CA . PRO A 1 536 ? 1.228 32.670 -39.674 1.00 91.69 536 PRO A CA 1
ATOM 3946 C C . PRO A 1 536 ? 0.252 31.487 -39.574 1.00 91.69 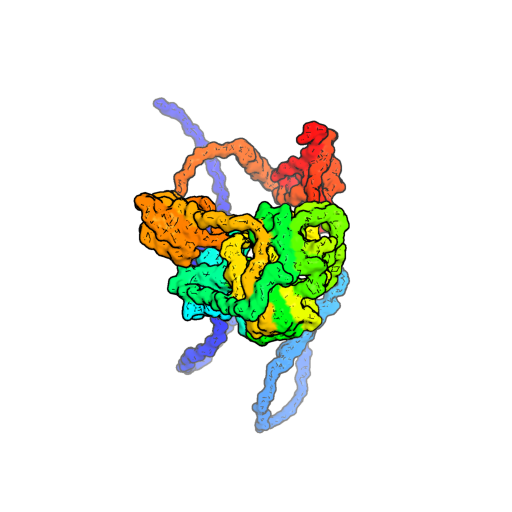536 PRO A C 1
ATOM 3948 O O . PRO A 1 536 ? 0.480 30.450 -40.194 1.00 91.69 536 PRO A O 1
ATOM 3951 N N . GLY A 1 537 ? -0.810 31.644 -38.778 1.00 89.25 537 GLY A N 1
ATOM 3952 C CA . GLY A 1 537 ? -1.788 30.583 -38.501 1.00 89.25 537 GLY A CA 1
ATOM 3953 C C . GLY A 1 537 ? -1.350 29.549 -37.455 1.00 89.25 537 GLY A C 1
ATOM 3954 O O . GLY A 1 537 ? -2.072 28.580 -37.231 1.00 89.25 537 GLY A O 1
ATOM 3955 N N . GLU A 1 538 ? -0.189 29.737 -36.818 1.00 93.19 538 GLU A N 1
ATOM 3956 C CA . GLU A 1 538 ? 0.297 28.874 -35.742 1.00 93.19 538 GLU A CA 1
ATOM 3957 C C . GLU A 1 538 ? 0.155 29.520 -34.365 1.00 93.19 538 GLU A C 1
ATOM 3959 O O . GLU A 1 538 ? 0.437 30.705 -34.173 1.00 93.19 538 GLU A O 1
ATOM 3964 N N . HIS A 1 539 ? -0.192 28.700 -33.376 1.00 91.44 539 HIS A N 1
ATOM 3965 C CA . HIS A 1 539 ? -0.278 29.102 -31.978 1.00 91.44 539 HIS A CA 1
ATOM 3966 C C . HIS A 1 539 ? 0.706 28.313 -31.111 1.00 91.44 539 HIS A C 1
ATOM 3968 O O . HIS A 1 539 ? 1.049 27.158 -31.385 1.00 91.44 539 HIS A O 1
ATOM 3974 N N . ALA A 1 540 ? 1.176 28.952 -30.040 1.00 91.06 540 ALA A N 1
ATOM 3975 C CA . ALA A 1 540 ? 2.060 28.323 -29.069 1.00 91.06 540 ALA A CA 1
ATOM 3976 C C . ALA A 1 540 ? 1.359 27.147 -28.372 1.00 91.06 540 ALA A C 1
ATOM 3978 O O . ALA A 1 540 ? 0.282 27.311 -27.799 1.00 91.06 540 ALA A O 1
ATOM 3979 N N . LEU A 1 541 ? 2.005 25.978 -28.361 1.00 91.62 541 LEU A N 1
ATOM 3980 C CA . LEU A 1 541 ? 1.533 24.820 -27.606 1.00 91.62 541 LEU A CA 1
ATOM 3981 C C . LEU A 1 541 ? 2.049 24.912 -26.164 1.00 91.62 541 LEU A C 1
ATOM 3983 O O . LEU A 1 541 ? 3.260 24.864 -25.922 1.00 91.62 541 LEU A O 1
ATOM 3987 N N . ARG A 1 542 ? 1.128 25.072 -25.212 1.00 88.12 542 ARG A N 1
ATOM 3988 C CA . ARG A 1 542 ? 1.431 25.244 -23.785 1.00 88.12 542 ARG A CA 1
ATOM 3989 C C . ARG A 1 542 ? 1.257 23.930 -23.036 1.00 88.12 542 ARG A C 1
ATOM 3991 O O . ARG A 1 542 ? 0.281 23.218 -23.246 1.00 88.12 542 ARG A O 1
ATOM 3998 N N . VAL A 1 543 ? 2.168 23.648 -22.115 1.00 85.75 543 VAL A N 1
ATOM 3999 C CA . VAL A 1 543 ? 2.004 22.581 -21.126 1.00 85.75 543 VAL A CA 1
ATOM 4000 C C . VAL A 1 543 ? 1.255 23.158 -19.926 1.00 85.75 543 VAL A C 1
ATOM 4002 O O . VAL A 1 543 ? 1.668 24.174 -19.372 1.00 85.75 543 VAL A O 1
ATOM 4005 N N . GLY A 1 544 ? 0.152 22.519 -19.531 1.00 73.75 544 GLY A N 1
ATOM 4006 C CA . GLY A 1 544 ? -0.708 22.952 -18.419 1.00 73.75 544 GLY A CA 1
ATOM 4007 C C . GLY A 1 544 ? -0.149 22.685 -17.016 1.00 73.75 544 GLY A C 1
ATOM 4008 O O . GLY A 1 544 ? -0.903 22.723 -16.052 1.00 73.75 544 GLY A O 1
ATOM 4009 N N . ASP A 1 545 ? 1.141 22.369 -16.888 1.00 62.59 545 ASP A N 1
ATOM 4010 C CA . ASP A 1 545 ? 1.760 22.035 -15.605 1.00 62.59 545 ASP A CA 1
ATOM 4011 C C . ASP A 1 545 ? 2.224 23.311 -14.878 1.00 62.59 545 ASP A C 1
ATOM 4013 O O . ASP A 1 545 ? 3.071 24.053 -15.385 1.00 62.59 545 ASP A O 1
ATOM 4017 N N . GLU A 1 546 ? 1.720 23.536 -13.658 1.00 54.06 546 GLU A N 1
ATOM 4018 C CA . GLU A 1 546 ? 2.174 24.598 -12.741 1.00 54.06 546 GLU A CA 1
ATOM 4019 C C . GLU A 1 546 ? 3.696 24.528 -12.476 1.00 54.06 546 GLU A C 1
ATOM 4021 O O . GLU A 1 546 ? 4.328 25.537 -12.160 1.00 54.06 546 GLU A O 1
ATOM 4026 N N . ARG A 1 547 ? 4.322 23.353 -12.653 1.00 55.66 547 ARG A N 1
ATOM 4027 C CA . ARG A 1 547 ? 5.767 23.121 -12.473 1.00 55.66 547 ARG A CA 1
ATOM 4028 C C . ARG A 1 547 ? 6.633 23.652 -13.612 1.00 55.66 547 ARG A C 1
ATOM 4030 O O . ARG A 1 547 ? 7.853 23.694 -13.454 1.00 55.66 547 ARG A O 1
ATOM 4037 N N . ALA A 1 548 ? 6.051 24.076 -14.736 1.00 59.66 548 ALA A N 1
ATOM 4038 C CA . ALA A 1 548 ? 6.802 24.524 -15.910 1.00 59.66 548 ALA A CA 1
ATOM 4039 C C . ALA A 1 548 ? 7.547 25.865 -15.724 1.00 59.66 548 ALA A C 1
ATOM 4041 O O . ALA A 1 548 ? 8.154 26.353 -16.677 1.00 59.66 548 ALA A O 1
ATOM 4042 N N . GLY A 1 549 ? 7.529 26.449 -14.515 1.00 54.75 549 GLY A N 1
ATOM 4043 C CA . GLY A 1 549 ? 8.527 27.407 -14.027 1.00 54.75 549 GLY A CA 1
ATOM 4044 C C . GLY A 1 549 ? 8.971 28.449 -15.058 1.00 54.75 549 GLY A C 1
ATOM 4045 O O . GLY A 1 549 ? 10.124 28.451 -15.473 1.00 54.75 549 GLY A O 1
ATOM 4046 N N . GLY A 1 550 ? 8.052 29.307 -15.510 1.00 62.94 550 GLY A N 1
ATOM 4047 C CA . GLY A 1 550 ? 8.336 30.409 -16.444 1.00 62.94 550 GLY A CA 1
ATOM 4048 C C . GLY A 1 550 ? 8.580 30.022 -17.913 1.00 62.94 550 GLY A C 1
ATOM 4049 O O . GLY A 1 550 ? 8.618 30.908 -18.767 1.00 62.94 550 GLY A O 1
ATOM 4050 N N . THR A 1 551 ? 8.690 28.732 -18.245 1.00 78.69 551 THR A N 1
ATOM 4051 C CA . THR A 1 551 ? 8.868 28.227 -19.620 1.00 78.69 551 THR A CA 1
ATOM 4052 C C . THR A 1 551 ? 7.820 27.165 -19.976 1.00 78.69 551 THR A C 1
ATOM 4054 O O . THR A 1 551 ? 8.153 25.990 -20.100 1.00 78.69 551 THR A O 1
ATOM 4057 N N . PRO A 1 552 ? 6.534 27.528 -20.124 1.00 86.38 552 PRO A N 1
ATOM 4058 C CA . PRO A 1 552 ? 5.471 26.550 -20.357 1.00 86.38 552 PRO A CA 1
ATOM 4059 C C . PRO A 1 552 ? 5.282 26.173 -21.833 1.00 86.38 552 PRO A C 1
ATOM 4061 O O . PRO A 1 552 ? 4.399 25.376 -22.137 1.00 86.38 552 PRO A O 1
ATOM 4064 N N . VAL A 1 553 ? 6.043 26.753 -22.768 1.00 91.19 553 VAL A N 1
ATOM 4065 C CA . VAL A 1 553 ? 5.773 26.626 -24.208 1.00 91.19 553 VAL A CA 1
ATOM 4066 C C . VAL A 1 553 ? 6.710 25.625 -24.860 1.00 91.19 553 VAL A C 1
ATOM 4068 O O . VAL A 1 553 ? 7.927 25.739 -24.736 1.00 91.19 553 VAL A O 1
ATOM 4071 N N . LEU A 1 554 ? 6.162 24.680 -25.620 1.00 93.00 554 LEU A N 1
ATOM 4072 C CA . LEU A 1 554 ? 6.959 23.822 -26.493 1.00 93.00 554 LEU A CA 1
ATOM 4073 C C . LEU A 1 554 ? 7.497 24.645 -27.670 1.00 93.00 554 LEU A C 1
ATOM 4075 O O . LEU A 1 554 ? 6.748 25.342 -28.352 1.00 93.00 554 LEU A O 1
ATOM 4079 N N . ARG A 1 555 ? 8.810 24.582 -27.906 1.00 94.00 555 ARG A N 1
ATOM 4080 C CA . ARG A 1 555 ? 9.491 25.432 -28.891 1.00 94.00 555 ARG A CA 1
ATOM 4081 C C . ARG A 1 555 ? 8.908 25.272 -30.313 1.00 94.00 555 ARG A C 1
ATOM 4083 O O . ARG A 1 555 ? 8.928 24.166 -30.864 1.00 94.00 555 ARG A O 1
ATOM 4090 N N . PRO A 1 556 ? 8.483 26.366 -30.970 1.00 95.06 556 PRO A N 1
ATOM 4091 C CA . PRO A 1 556 ? 8.033 26.331 -32.365 1.00 95.06 556 PRO A CA 1
ATOM 4092 C C . PRO A 1 556 ? 9.193 26.332 -33.369 1.00 95.06 556 PRO A C 1
ATOM 4094 O O . PRO A 1 556 ? 9.004 26.101 -34.564 1.00 95.06 556 PRO A O 1
ATOM 4097 N N . SER A 1 557 ? 10.420 26.545 -32.895 1.00 95.00 557 SER A N 1
ATOM 4098 C CA . SER A 1 557 ? 11.651 26.396 -33.665 1.00 95.00 557 SER A CA 1
ATOM 4099 C C . SER A 1 557 ? 12.817 26.087 -32.735 1.00 95.00 557 SER A C 1
ATOM 4101 O O . SER A 1 557 ? 12.868 26.582 -31.609 1.00 95.00 557 SER A O 1
ATOM 4103 N N . VAL A 1 558 ? 13.791 25.321 -33.225 1.00 95.50 558 VAL A N 1
ATOM 4104 C CA . VAL A 1 558 ? 15.056 25.071 -32.518 1.00 95.50 558 VAL A CA 1
ATOM 4105 C C . VAL A 1 558 ? 15.884 26.351 -32.345 1.00 95.50 558 VAL A C 1
ATOM 4107 O O . VAL A 1 558 ? 16.648 26.483 -31.392 1.00 95.50 558 VAL A O 1
ATOM 4110 N N . LEU A 1 559 ? 15.679 27.338 -33.225 1.00 95.06 559 LEU A N 1
ATOM 4111 C CA . LEU A 1 559 ? 16.382 28.619 -33.179 1.00 95.06 559 LEU A CA 1
ATOM 4112 C C . LEU A 1 559 ? 16.109 29.391 -31.886 1.00 95.06 559 LEU A C 1
ATOM 4114 O O . LEU A 1 559 ? 17.025 30.031 -31.377 1.00 95.06 559 LEU A O 1
ATOM 4118 N N . ALA A 1 560 ? 14.902 29.281 -31.320 1.00 93.31 560 ALA A N 1
ATOM 4119 C CA . ALA A 1 560 ? 14.567 29.900 -30.038 1.00 93.31 560 ALA A CA 1
ATOM 4120 C C . ALA A 1 560 ? 15.551 29.465 -28.940 1.00 93.31 560 ALA A C 1
ATOM 4122 O O . ALA A 1 560 ? 16.091 30.294 -28.207 1.00 93.31 560 ALA A O 1
ATOM 4123 N N . SER A 1 561 ? 15.841 28.165 -28.882 1.00 94.81 561 SER A N 1
ATOM 4124 C CA . SER A 1 56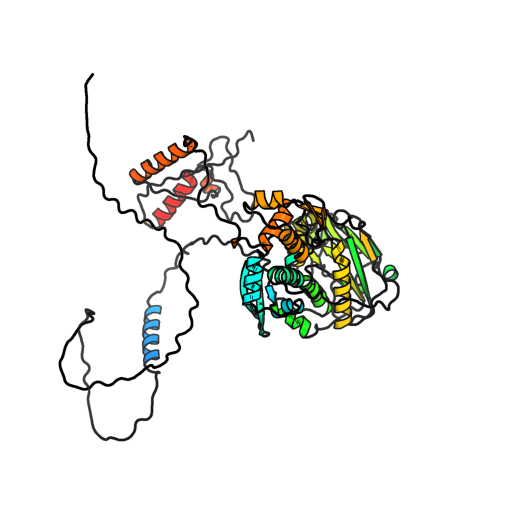1 ? 16.760 27.593 -27.904 1.00 94.81 561 SER A CA 1
ATOM 4125 C C . SER A 1 561 ? 18.229 27.860 -28.255 1.00 94.81 561 SER A C 1
ATOM 4127 O O . SER A 1 561 ? 19.018 28.207 -27.377 1.00 94.81 561 SER A O 1
ATOM 4129 N N . LEU A 1 562 ? 18.616 27.760 -29.533 1.00 95.81 562 LEU A N 1
ATOM 4130 C CA . LEU A 1 562 ? 19.998 28.011 -29.967 1.00 95.81 562 LEU A CA 1
ATOM 4131 C C . LEU A 1 562 ? 20.432 29.469 -29.757 1.00 95.81 562 LEU A C 1
ATOM 4133 O O . LEU A 1 562 ? 21.579 29.722 -29.388 1.00 95.81 562 LEU A O 1
ATOM 4137 N N . LEU A 1 563 ? 19.528 30.435 -29.941 1.00 94.12 563 LEU A N 1
ATOM 4138 C CA . LEU A 1 563 ? 19.810 31.842 -29.650 1.00 94.12 563 LEU A CA 1
ATOM 4139 C C . LEU A 1 563 ? 20.004 32.091 -28.156 1.00 94.12 563 LEU A C 1
ATOM 4141 O O . LEU A 1 563 ? 20.850 32.897 -27.777 1.00 94.12 563 LEU A O 1
ATOM 4145 N N . GLU A 1 564 ? 19.278 31.377 -27.299 1.00 91.94 564 GLU A N 1
ATOM 4146 C CA . GLU A 1 564 ? 19.479 31.442 -25.854 1.00 91.94 564 GLU A CA 1
ATOM 4147 C C . GLU A 1 564 ? 20.838 30.858 -25.443 1.00 91.94 564 GLU A C 1
ATOM 4149 O O . GLU A 1 564 ? 21.546 31.456 -24.627 1.00 91.94 564 GLU A O 1
ATOM 4154 N N . VAL A 1 565 ? 21.255 29.742 -26.054 1.00 94.75 565 VAL A N 1
ATOM 4155 C CA . VAL A 1 565 ? 22.610 29.192 -25.872 1.00 94.75 565 VAL A CA 1
ATOM 4156 C C . VAL A 1 565 ? 23.660 30.196 -26.337 1.00 94.75 565 VAL A C 1
ATOM 4158 O O . VAL A 1 565 ? 24.620 30.461 -25.609 1.00 94.75 565 VAL A O 1
ATOM 4161 N N . ARG A 1 566 ? 23.472 30.799 -27.516 1.00 94.69 566 ARG A N 1
ATOM 4162 C CA . ARG A 1 566 ? 24.382 31.819 -28.048 1.00 94.69 566 ARG A CA 1
ATOM 4163 C C . ARG A 1 566 ? 24.485 33.018 -27.108 1.00 94.69 566 ARG A C 1
ATOM 4165 O O . ARG A 1 566 ? 25.599 33.416 -26.788 1.00 94.69 566 ARG A O 1
ATOM 4172 N N . ARG A 1 567 ? 23.353 33.556 -26.642 1.00 93.25 567 ARG A N 1
ATOM 4173 C CA . ARG A 1 567 ? 23.292 34.678 -25.693 1.00 93.25 567 ARG A CA 1
ATOM 4174 C C . ARG A 1 567 ? 24.055 34.357 -24.414 1.00 93.25 567 ARG A C 1
ATOM 4176 O O . ARG A 1 567 ? 24.956 35.098 -24.055 1.00 93.25 567 ARG A O 1
ATOM 4183 N N . ARG A 1 568 ? 23.771 33.212 -23.782 1.00 94.12 568 ARG A N 1
ATOM 4184 C CA . ARG A 1 568 ? 24.437 32.797 -22.537 1.00 94.12 568 ARG A CA 1
ATOM 4185 C C . ARG A 1 568 ? 25.959 32.704 -22.687 1.00 94.12 568 ARG A C 1
ATOM 4187 O O . ARG A 1 568 ? 26.682 33.047 -21.760 1.00 94.12 568 ARG A O 1
ATOM 4194 N N . ASN A 1 569 ? 26.443 32.232 -23.833 1.00 95.12 569 ASN A N 1
ATOM 4195 C CA . ASN A 1 569 ? 27.877 32.161 -24.105 1.00 95.12 569 ASN A CA 1
ATOM 4196 C C . ASN A 1 569 ? 28.482 33.538 -24.408 1.00 95.12 569 ASN A C 1
ATOM 4198 O O . ASN A 1 569 ? 29.562 33.843 -23.908 1.00 95.12 569 ASN A O 1
ATOM 4202 N N . ALA A 1 570 ? 27.774 34.387 -25.157 1.00 95.12 570 ALA A N 1
ATOM 4203 C CA . ALA A 1 570 ? 28.198 35.760 -25.415 1.00 95.12 570 ALA A CA 1
ATOM 4204 C C . ALA A 1 570 ? 28.298 36.574 -24.114 1.00 95.12 570 ALA A C 1
ATOM 4206 O O . ALA A 1 570 ? 29.303 37.245 -23.893 1.00 95.12 570 ALA A O 1
ATOM 4207 N N . ASP A 1 571 ? 27.321 36.432 -23.214 1.00 95.88 571 ASP A N 1
ATOM 4208 C CA . ASP A 1 571 ? 27.319 37.046 -21.879 1.00 95.88 571 ASP A CA 1
ATOM 4209 C C . ASP A 1 571 ? 28.508 36.565 -21.017 1.00 95.88 571 ASP A C 1
ATOM 4211 O O . ASP A 1 571 ? 28.958 37.271 -20.116 1.00 95.88 571 ASP A O 1
ATOM 4215 N N . ALA A 1 572 ? 29.047 35.376 -21.308 1.00 95.44 572 ALA A N 1
ATOM 4216 C CA . ALA A 1 572 ? 30.245 34.816 -20.680 1.00 95.44 572 ALA A CA 1
ATOM 4217 C C . ALA A 1 572 ? 31.557 35.176 -21.414 1.00 95.44 572 ALA A C 1
ATOM 4219 O O . ALA A 1 572 ? 32.618 34.665 -21.058 1.00 95.44 572 ALA A O 1
ATOM 4220 N N . GLY A 1 573 ? 31.504 36.040 -22.433 1.00 95.19 573 GLY A N 1
ATOM 4221 C CA . GLY A 1 573 ? 32.667 36.478 -23.213 1.00 95.19 573 GLY A CA 1
ATOM 4222 C C . GLY A 1 573 ? 33.085 35.527 -24.339 1.00 95.19 573 GLY A C 1
ATOM 4223 O O . GLY A 1 573 ? 34.122 35.741 -24.962 1.00 95.19 573 GLY A O 1
ATOM 4224 N N . ILE A 1 574 ? 32.296 34.489 -24.631 1.00 93.56 574 ILE A N 1
ATOM 4225 C CA . ILE A 1 574 ? 32.569 33.536 -25.710 1.00 93.56 574 ILE A CA 1
ATOM 4226 C C . ILE A 1 574 ? 31.826 33.988 -26.971 1.00 93.56 574 ILE A C 1
ATOM 4228 O O . ILE A 1 574 ? 30.609 33.832 -27.098 1.00 93.56 574 ILE A O 1
ATOM 4232 N N . ALA A 1 575 ? 32.573 34.535 -27.927 1.00 88.19 575 ALA A N 1
ATOM 4233 C CA . ALA A 1 575 ? 32.060 34.953 -29.228 1.00 88.19 575 ALA A CA 1
ATOM 4234 C C . ALA A 1 575 ? 32.293 33.883 -30.313 1.00 88.19 575 ALA A C 1
ATOM 4236 O O . ALA A 1 575 ? 33.053 32.936 -30.136 1.00 88.19 575 ALA A O 1
ATOM 4237 N N . GLY A 1 576 ? 31.633 34.035 -31.465 1.00 87.00 576 GLY A N 1
ATOM 4238 C CA . GLY A 1 576 ? 31.936 33.236 -32.662 1.00 87.00 576 GLY A CA 1
ATOM 4239 C C . GLY A 1 576 ? 31.405 31.797 -32.684 1.00 87.00 576 GLY A C 1
ATOM 4240 O O . GLY A 1 576 ? 31.691 31.076 -33.636 1.00 87.00 576 GLY A O 1
ATOM 4241 N N . LEU A 1 577 ? 30.597 31.375 -31.703 1.00 92.31 577 LEU A N 1
ATOM 4242 C CA . LEU A 1 577 ? 30.020 30.026 -31.690 1.00 92.31 577 LEU A CA 1
ATOM 4243 C C . LEU A 1 577 ? 29.134 29.767 -32.913 1.00 92.31 577 LEU A C 1
ATOM 4245 O O . LEU A 1 577 ? 28.209 30.532 -33.205 1.00 92.31 577 LEU A O 1
ATOM 4249 N N . ARG A 1 578 ? 29.389 28.650 -33.590 1.00 95.12 578 ARG A N 1
ATOM 4250 C CA . ARG A 1 578 ? 28.541 28.092 -34.645 1.00 95.12 578 ARG A CA 1
ATOM 4251 C C . ARG A 1 578 ? 27.790 26.922 -34.032 1.00 95.12 578 ARG A C 1
ATOM 4253 O O . ARG A 1 578 ? 28.422 25.954 -33.639 1.00 95.12 578 ARG A O 1
ATOM 4260 N N . LEU A 1 579 ? 26.478 27.038 -33.866 1.00 96.69 579 LEU A N 1
ATOM 4261 C CA . LEU A 1 579 ? 25.672 26.048 -33.148 1.00 96.69 579 LEU A CA 1
ATOM 4262 C C . LEU A 1 579 ? 24.719 25.345 -34.109 1.00 96.69 579 LEU A C 1
ATOM 4264 O O . LEU A 1 579 ? 24.195 25.981 -35.024 1.00 96.69 579 LEU A O 1
ATOM 4268 N N . PHE A 1 580 ? 24.453 24.066 -33.869 1.00 96.62 580 PHE A N 1
ATOM 4269 C CA . PHE A 1 580 ? 23.366 23.342 -34.523 1.00 96.62 580 PHE A CA 1
ATOM 4270 C C . PHE A 1 580 ? 22.692 22.374 -33.553 1.00 96.62 580 PHE A C 1
ATOM 4272 O O . PHE A 1 580 ? 23.291 21.940 -32.573 1.00 96.62 580 PHE A O 1
ATOM 4279 N N . GLU A 1 581 ? 21.442 22.031 -33.838 1.00 95.81 581 GLU A N 1
ATOM 4280 C CA . GLU A 1 581 ? 20.679 21.019 -33.112 1.00 95.81 581 GLU A CA 1
ATOM 4281 C C . GLU A 1 581 ? 19.660 20.402 -34.077 1.00 95.81 581 GLU A C 1
ATOM 4283 O O . GLU A 1 581 ? 18.974 21.120 -34.809 1.00 95.81 581 GLU A O 1
ATOM 4288 N N . PHE A 1 582 ? 19.548 19.073 -34.070 1.00 92.44 582 PHE A N 1
ATOM 4289 C CA . PHE A 1 582 ? 18.473 18.359 -34.756 1.00 92.44 582 PHE A CA 1
ATOM 4290 C C . PHE A 1 582 ? 17.335 18.122 -33.769 1.00 92.44 582 PHE A C 1
ATOM 4292 O O . PHE A 1 582 ? 17.464 17.340 -32.830 1.00 92.44 582 PHE A O 1
ATOM 4299 N N . ALA A 1 583 ? 16.215 18.812 -33.974 1.00 91.75 583 ALA A N 1
ATOM 4300 C CA . ALA A 1 583 ? 15.106 18.818 -33.033 1.00 91.75 583 ALA A CA 1
ATOM 4301 C C . ALA A 1 583 ? 13.748 18.887 -33.726 1.00 91.75 583 ALA A C 1
ATOM 4303 O O . ALA A 1 583 ? 13.600 19.468 -34.801 1.00 91.75 583 ALA A O 1
ATOM 4304 N N . ARG A 1 584 ? 12.727 18.355 -33.047 1.00 93.31 584 ARG A N 1
ATOM 4305 C CA . ARG A 1 584 ? 11.327 18.594 -33.407 1.00 93.31 584 ARG A CA 1
ATOM 4306 C C . ARG A 1 584 ? 10.910 20.008 -32.991 1.00 93.31 584 ARG A C 1
ATOM 4308 O O . ARG A 1 584 ? 11.352 20.515 -31.956 1.00 93.31 584 ARG A O 1
ATOM 4315 N N . ARG A 1 585 ? 10.028 20.605 -33.791 1.00 93.19 585 ARG A N 1
ATOM 4316 C CA . ARG A 1 585 ? 9.277 21.821 -33.456 1.00 93.19 585 ARG A CA 1
ATOM 4317 C C . ARG A 1 585 ? 7.812 21.493 -33.204 1.00 93.19 585 ARG A C 1
ATOM 4319 O O . ARG A 1 585 ? 7.297 20.536 -33.778 1.00 93.19 585 ARG A O 1
ATOM 4326 N N . PHE A 1 586 ? 7.164 22.319 -32.393 1.00 94.62 586 PHE A N 1
ATOM 4327 C CA . PHE A 1 586 ? 5.790 22.124 -31.943 1.00 94.62 586 PHE A CA 1
ATOM 4328 C C . PHE A 1 586 ? 4.996 23.416 -32.116 1.00 94.62 586 PHE A C 1
ATOM 4330 O O . PHE A 1 586 ? 5.447 24.480 -31.700 1.00 94.62 586 PHE A O 1
ATOM 4337 N N . ALA A 1 587 ? 3.823 23.323 -32.726 1.00 92.06 587 ALA A N 1
ATOM 4338 C CA . ALA A 1 587 ? 2.880 24.423 -32.861 1.00 92.06 587 ALA A CA 1
ATOM 4339 C C . ALA A 1 587 ? 1.473 23.849 -33.047 1.00 92.06 587 ALA A C 1
ATOM 4341 O O . ALA A 1 587 ? 1.333 22.778 -33.639 1.00 92.06 587 ALA A O 1
ATOM 4342 N N . LEU A 1 588 ? 0.462 24.556 -32.550 1.00 90.75 588 LEU A N 1
ATOM 4343 C CA . LEU A 1 588 ? -0.941 24.300 -32.875 1.00 90.75 588 LEU A CA 1
ATOM 4344 C C . LEU A 1 588 ? -1.269 24.978 -34.199 1.00 90.75 588 LEU A C 1
ATOM 4346 O O . LEU A 1 588 ? -0.819 26.105 -34.421 1.00 90.75 588 LEU A O 1
ATOM 4350 N N . ARG A 1 589 ? -2.041 24.317 -35.058 1.00 87.12 589 ARG A N 1
ATOM 4351 C CA . ARG A 1 589 ? -2.558 24.926 -36.283 1.00 87.12 589 ARG A CA 1
ATOM 4352 C C . ARG A 1 589 ? -4.014 25.336 -36.076 1.00 87.12 589 ARG A C 1
ATOM 4354 O O . ARG A 1 589 ? -4.673 24.888 -35.144 1.00 87.12 589 ARG A O 1
ATOM 4361 N N . ALA A 1 590 ? -4.495 26.252 -36.910 1.00 74.94 590 ALA A N 1
ATOM 4362 C CA . ALA A 1 590 ? -5.862 26.765 -36.818 1.00 74.94 590 ALA A CA 1
ATOM 4363 C C . ALA A 1 590 ? -6.946 25.709 -37.139 1.00 74.94 590 ALA A C 1
ATOM 4365 O O . ALA A 1 590 ? -8.109 25.927 -36.814 1.00 74.94 590 ALA A O 1
ATOM 4366 N N . ASP A 1 591 ? -6.580 24.583 -37.758 1.00 71.88 591 ASP A N 1
ATOM 4367 C CA . ASP A 1 591 ? -7.456 23.467 -38.137 1.00 71.88 591 ASP A CA 1
ATOM 4368 C C . ASP A 1 591 ? -7.527 22.327 -37.099 1.00 71.88 591 ASP A C 1
ATOM 4370 O O . ASP A 1 591 ? -8.205 21.328 -37.341 1.00 71.88 591 ASP A O 1
ATOM 4374 N N . GLY A 1 592 ? -6.895 22.498 -35.931 1.00 50.41 592 GLY A N 1
ATOM 4375 C CA . GLY A 1 592 ? -6.764 21.474 -34.886 1.00 50.41 592 GLY A CA 1
ATOM 4376 C C . GLY A 1 592 ? -5.397 20.811 -34.915 1.00 50.41 592 GLY A C 1
ATOM 4377 O O . GLY A 1 592 ? -5.351 19.594 -34.626 1.00 50.41 592 GLY A O 1
#

Foldseek 3Di:
DDDDDDDDDDDDDDDDDPDDDDDDDDDDDDDDDDDDDDDDDDDDDDDDDDDDDDDDDDDDDDDDDDDDDDDDDDDDDDDDDPPVVVVVVVVVVVVVVPDDDDDDDDDPPPPPPPDPPPDWWKAWQVLLQVFWPHHDDPVLLQVQCVLLVWHWPDWDAFPLRTTITTTHDDLLQLQCQASQSSSLSSCLQPVIHTDDDDFDDDFDAAAPCVQAAEEEPCQPFFQKKWKWKFFQWAKDFFDPVLCSRCSRRPHHGDILQVSLQVNLCHHRVFHKDKFQQVLFPPRYKYWDKDDAQAWFFFDDDPTDIDGDRIRQTFTHGPPHGQARPQFTGGPSGDDDSPRGMMMMMGTQGQLVSLVCCCVVRVGHDSRNSSSVSGDFNVCRVVSVRSSSRSSCVGGNGGIYPDIRMDRHPHDPFDKEKAFQVVLCVVLVHRDDPVLLCSQLVSSPQNWDDDPRMIITGDDRSSPSDDYRVVSSVSSCSSVGVVPRDDDPDDDDDDDPDDCVRVVVVVVVVVCVVVVADEDDFDQFAAPVLQVVLADVQWAWDFDPDPPSPRGRTGHQDVVSGVVVVQVVCVVVVHPDHHYDYDDDGDTDGNVD

pLDDT: mean 80.63, std 27.36, range [20.27, 98.69]